Protein AF-A0A925X1U4-F1 (afdb_monomer)

Sequence (453 aa):
MADEPQVLRGIDWRSTFPFTLIFRSFRIAIHPSKLFLALAALFLIYAGGRVLDQVWKLRPQYRAVPGELRIFEETRDTANPIANYNQQRNDLRRMLGQRHDEMLKEAGHYPNGDTDDIEYYIKQNVRRDVAAIHDRFDKAPAEQKPEAKRRRDLDLRLTYDDGSARLRAANDFEGYGLFDTFFGYEVGQINSIVRAVRTGNWFGDAGVGGALVRFFMWGPLWAIGRHPIFFTIFGLYFLTIWSIFGGAISRIAAVHVAREEKISIRQALAFSMNKFLSFVSAPIIPLLIVLIVGLVVALGGLVGNIPGIGPILVGAFFFLALAAGFIMTLVLLGLVGGFNLMYPTIAVEGSDSFDAISRSFSYLYARPWRLAFYTLVAIIYGSLCYLFVRFFIYLLLWLSHEFVGLWFVYPAENAAPLFNVMWPDPYTHGRLIYDVDWLVLTPMQSLGARLIA

Radius of gyration: 29.19 Å; Cα contacts (8 Å, |Δi|>4): 413; chains: 1; bounding box: 90×48×97 Å

Foldseek 3Di:
DDDDPDDPPDDPCCVVPVLVVLLCVLVLCPPVLLVVLVVVLVVQLVVVLVVLLVVCLVPLVQFAFVCLLVLQVVLVPDPDSVVSSVVVRVVSLVVLVVVLQVLCVVLVNPPPDALVSSLVSLLVVLVVQLVVLVVQQVPDDPVCNVVSVVVSLVSLQVSLVVSLVSNVSSVSNSHHRLSVVLVVQLLVLVLLLVVQVVVVFCDDCSHNVVSVCCNPPSSVCCCCVSPVVSVVVSVVSSLQSCQQSVLLSLLQSLCCVPPVDGDDSVVSNVLSVVQVQQSSCLLVVLVVLLVVLVVVLVVLLVLLPPPPCSVVSCVVCVVVVVVSVVVNVLSVCLCVLQVVQLSNCCSNPVDGSVVSSVVSSCVCVVCVPVSVVSVVSSVVSVVVSVVVVVVVVLVVLQVVLVVVLPPQQDAWSSRHRLSCLLPPDCPPVSDNDDDHSPSRHDPVSSVVSVVVD

Nearest PDB structures (foldseek):
  9f63-assembly1_A  TM=2.902E-01  e=9.678E-01  Saccharomyces cerevisiae

Structure (mmCIF, N/CA/C/O backbone):
data_AF-A0A925X1U4-F1
#
_entry.id   AF-A0A925X1U4-F1
#
loop_
_atom_site.group_PDB
_atom_site.id
_atom_site.type_symbol
_atom_site.label_atom_id
_atom_site.label_alt_id
_atom_site.label_comp_id
_atom_site.label_asym_id
_atom_site.label_entity_id
_atom_site.label_seq_id
_atom_site.pdbx_PDB_ins_code
_atom_site.Cartn_x
_atom_site.Cartn_y
_atom_site.Cartn_z
_atom_site.occupancy
_atom_site.B_iso_or_equiv
_atom_site.auth_seq_id
_atom_site.auth_comp_id
_atom_site.auth_asym_id
_atom_site.auth_atom_id
_atom_site.pdbx_PDB_model_num
ATOM 1 N N . MET A 1 1 ? -55.065 -28.487 29.166 1.00 48.34 1 MET A N 1
ATOM 2 C CA . MET A 1 1 ? -55.036 -27.679 27.932 1.00 48.34 1 MET A CA 1
ATOM 3 C C . MET A 1 1 ? -54.044 -28.358 27.016 1.00 48.34 1 MET A C 1
ATOM 5 O O . MET A 1 1 ? -52.882 -28.428 27.380 1.00 48.34 1 MET A O 1
ATOM 9 N N . ALA A 1 2 ? -54.533 -29.008 25.963 1.00 48.38 2 ALA A N 1
ATOM 10 C CA . ALA A 1 2 ? -53.679 -29.660 24.979 1.00 48.38 2 ALA A CA 1
ATOM 11 C C . ALA A 1 2 ? -53.004 -28.573 24.134 1.00 48.38 2 ALA A C 1
ATOM 13 O O . ALA A 1 2 ? -53.688 -27.642 23.711 1.00 48.38 2 ALA A O 1
ATOM 14 N N . ASP A 1 3 ? -51.689 -28.678 23.942 1.00 61.03 3 ASP A N 1
ATOM 15 C CA . ASP A 1 3 ? -50.920 -27.799 23.064 1.00 61.03 3 ASP A CA 1
ATOM 16 C C . ASP A 1 3 ? -51.487 -27.886 21.642 1.00 61.03 3 ASP A C 1
ATOM 18 O O . ASP A 1 3 ? -51.317 -28.889 20.945 1.00 61.03 3 ASP A O 1
ATOM 22 N N . GLU A 1 4 ? -52.199 -26.843 21.216 1.00 54.75 4 GLU A N 1
ATOM 23 C CA . GLU A 1 4 ? -52.578 -26.687 19.817 1.00 54.75 4 GLU A CA 1
ATOM 24 C C . GLU A 1 4 ? -51.294 -26.530 18.987 1.00 54.75 4 GLU A C 1
ATOM 26 O O . GLU A 1 4 ? -50.483 -25.642 19.274 1.00 54.75 4 GLU A O 1
ATOM 31 N N . PRO A 1 5 ? -51.070 -27.364 17.956 1.00 55.91 5 PRO A N 1
ATOM 32 C CA . PRO A 1 5 ? -49.890 -27.248 17.116 1.00 55.91 5 PRO A CA 1
ATOM 33 C C . PRO A 1 5 ? -49.922 -25.903 16.380 1.00 55.91 5 PRO A C 1
ATOM 35 O O . PRO A 1 5 ? -50.682 -25.708 15.430 1.00 55.91 5 PRO A O 1
ATOM 38 N N . GLN A 1 6 ? -49.086 -24.957 16.820 1.00 65.62 6 GLN A N 1
ATOM 39 C CA . GLN A 1 6 ? -48.894 -23.689 16.124 1.00 65.62 6 GLN A CA 1
ATOM 40 C C . GLN A 1 6 ? -48.307 -23.958 14.734 1.00 65.62 6 GLN A C 1
ATOM 42 O O . GLN A 1 6 ? -47.139 -24.318 14.582 1.00 65.62 6 GLN A O 1
ATOM 47 N N . VAL A 1 7 ? -49.125 -23.770 13.698 1.00 63.66 7 VAL A N 1
ATOM 48 C CA . VAL A 1 7 ? -48.692 -23.878 12.303 1.00 63.66 7 VAL A CA 1
ATOM 49 C C . VAL A 1 7 ? -47.796 -22.684 11.971 1.00 63.66 7 VAL A C 1
ATOM 51 O O . VAL A 1 7 ? -48.256 -21.552 11.806 1.00 63.66 7 VAL A O 1
ATOM 54 N N . LEU A 1 8 ? -46.495 -22.948 11.867 1.00 64.69 8 LEU A N 1
ATOM 55 C CA . LEU A 1 8 ? -45.472 -21.979 11.483 1.00 64.69 8 LEU A CA 1
ATOM 56 C C . LEU A 1 8 ? -45.684 -21.567 10.010 1.00 64.69 8 LEU A C 1
ATOM 58 O O . LEU A 1 8 ? -45.292 -22.279 9.092 1.00 64.69 8 LEU A O 1
ATOM 62 N N . ARG A 1 9 ? -46.332 -20.414 9.772 1.00 69.56 9 ARG A N 1
ATOM 63 C CA . ARG A 1 9 ? -46.653 -19.900 8.416 1.00 69.56 9 ARG A CA 1
ATOM 64 C C . ARG A 1 9 ? -45.424 -19.467 7.599 1.00 69.56 9 ARG A C 1
ATOM 66 O O . ARG A 1 9 ? -45.533 -19.269 6.394 1.00 69.56 9 ARG A O 1
ATOM 73 N N . GLY A 1 10 ? -44.267 -19.326 8.242 1.00 71.94 10 GLY A N 1
ATOM 74 C CA . GLY A 1 10 ? -42.989 -18.997 7.616 1.00 71.94 10 GLY A CA 1
ATOM 75 C C . GLY A 1 10 ? -41.971 -18.549 8.661 1.00 71.94 10 GLY A C 1
ATOM 76 O O . GLY A 1 10 ? -42.328 -17.879 9.627 1.00 71.94 10 GLY A O 1
ATOM 77 N N . ILE A 1 11 ? -40.707 -18.934 8.486 1.00 77.69 11 ILE A N 1
ATOM 78 C CA . ILE A 1 11 ? -39.604 -18.484 9.342 1.00 77.69 11 ILE A CA 1
ATOM 79 C C . ILE A 1 11 ? -39.012 -17.233 8.704 1.00 77.69 11 ILE A C 1
ATOM 81 O O . ILE A 1 11 ? -38.478 -17.292 7.594 1.00 77.69 11 ILE A O 1
ATOM 85 N N . ASP A 1 12 ? -39.065 -16.102 9.406 1.00 79.62 12 ASP A N 1
ATOM 86 C CA . ASP A 1 12 ? -38.226 -14.965 9.048 1.00 79.62 12 ASP A CA 1
ATOM 87 C C . ASP A 1 12 ? -36.782 -15.262 9.475 1.00 79.62 12 ASP A C 1
ATOM 89 O O . ASP A 1 12 ? -36.329 -14.988 10.591 1.00 79.62 12 ASP A O 1
ATOM 93 N N . TRP A 1 13 ? -36.041 -15.871 8.552 1.00 79.31 13 TRP A N 1
ATOM 94 C CA . TRP A 1 13 ? -34.640 -16.224 8.744 1.00 79.31 13 TRP A CA 1
ATOM 95 C C . TRP A 1 13 ? -33.762 -15.009 9.069 1.00 79.31 13 TRP A C 1
ATOM 97 O O . TRP A 1 13 ? -32.692 -15.188 9.645 1.00 79.31 13 TRP A O 1
ATOM 107 N N . ARG A 1 14 ? -34.187 -13.774 8.756 1.00 76.94 14 ARG A N 1
ATOM 108 C CA . ARG A 1 14 ? -33.401 -12.563 9.047 1.00 76.94 14 ARG A CA 1
ATOM 109 C C . ARG A 1 14 ? -33.500 -12.148 10.508 1.00 76.94 14 ARG A C 1
ATOM 111 O O . ARG A 1 14 ? -32.485 -11.763 11.084 1.00 76.94 14 ARG A O 1
ATOM 118 N N . SER A 1 15 ? -34.683 -12.239 11.111 1.00 77.88 15 SER A N 1
ATOM 119 C CA . SER A 1 15 ? -34.847 -12.003 12.551 1.00 77.88 15 SER A CA 1
ATOM 120 C C . SER A 1 15 ? -34.271 -13.152 13.378 1.00 77.88 15 SER A C 1
ATOM 122 O O . SER A 1 15 ? -33.657 -12.907 14.416 1.00 77.88 15 SER A O 1
ATOM 124 N N . THR A 1 16 ? -34.376 -14.385 12.874 1.00 82.38 16 THR A N 1
ATOM 125 C CA . THR A 1 16 ? -33.859 -15.584 13.554 1.00 82.38 16 THR A CA 1
ATOM 126 C C . THR A 1 16 ? -32.331 -15.691 13.451 1.00 82.38 16 THR A C 1
ATOM 128 O O . THR A 1 16 ? -31.655 -15.979 14.437 1.00 82.38 16 THR A O 1
ATOM 131 N N . PHE A 1 17 ? -31.757 -15.382 12.282 1.00 86.44 17 PHE A N 1
ATOM 132 C CA . PHE A 1 17 ? -30.313 -15.394 12.028 1.00 86.44 17 PHE A CA 1
ATOM 133 C C . PHE A 1 17 ? -29.828 -14.065 11.423 1.00 86.44 17 PHE A C 1
ATOM 135 O O . PHE A 1 17 ? -29.558 -13.975 10.218 1.00 86.44 17 PHE A O 1
ATOM 142 N N . PRO A 1 18 ? -29.610 -13.028 12.256 1.00 86.19 18 PRO A N 1
ATOM 143 C CA . PRO A 1 18 ? -29.225 -11.697 11.780 1.00 86.19 18 PRO A CA 1
ATOM 144 C C . PRO A 1 18 ? -27.889 -11.644 11.027 1.00 86.19 18 PRO A C 1
ATOM 146 O O . PRO A 1 18 ? -27.653 -10.708 10.268 1.00 86.19 18 PRO A O 1
ATOM 149 N N . PHE A 1 19 ? -27.018 -12.651 11.181 1.00 88.75 19 PHE A N 1
ATOM 150 C CA . PHE A 1 19 ? -25.754 -12.717 10.437 1.00 88.75 19 PHE A CA 1
ATOM 151 C C . PHE A 1 19 ? -25.969 -12.827 8.922 1.00 88.75 19 PHE A C 1
ATOM 153 O O . PHE A 1 19 ? -25.102 -12.426 8.151 1.00 88.75 19 PHE A O 1
ATOM 160 N N . THR A 1 20 ? -27.135 -13.308 8.476 1.00 89.19 20 THR A N 1
ATOM 161 C CA . THR A 1 20 ? -27.471 -13.418 7.049 1.00 89.19 20 THR A CA 1
ATOM 162 C C . THR A 1 20 ? -27.550 -12.051 6.356 1.00 89.19 20 THR A C 1
ATOM 164 O O . THR A 1 20 ? -27.376 -11.960 5.140 1.00 89.19 20 THR A O 1
ATOM 167 N N . LEU A 1 21 ? -27.718 -10.961 7.118 1.00 88.19 21 LEU A N 1
ATOM 168 C CA . LEU A 1 21 ? -27.645 -9.588 6.608 1.00 88.19 21 LEU A CA 1
ATOM 169 C C . LEU A 1 21 ? -26.253 -9.235 6.065 1.00 88.19 21 LEU A C 1
ATOM 171 O O . LEU A 1 21 ? -26.157 -8.415 5.150 1.00 88.19 21 LEU A O 1
ATOM 175 N N . ILE A 1 22 ? -25.192 -9.888 6.554 1.00 90.69 22 ILE A N 1
ATOM 176 C CA . ILE A 1 22 ? -23.820 -9.691 6.066 1.00 90.69 22 ILE A CA 1
ATOM 177 C C . ILE A 1 22 ? -23.728 -10.055 4.581 1.00 90.69 22 ILE A C 1
ATOM 179 O O . ILE A 1 22 ? -23.047 -9.361 3.830 1.00 90.69 22 ILE A O 1
ATOM 183 N N . PHE A 1 23 ? -24.476 -11.053 4.103 1.00 91.00 23 PHE A N 1
ATOM 184 C CA . PHE A 1 23 ? -24.434 -11.452 2.693 1.00 91.00 23 PHE A CA 1
ATOM 185 C C . PHE A 1 23 ? -24.981 -10.375 1.741 1.00 91.00 23 PHE A C 1
ATOM 187 O O . PHE A 1 23 ? -24.540 -10.283 0.593 1.00 91.00 23 PHE A O 1
ATOM 194 N N . ARG A 1 24 ? -25.862 -9.477 2.220 1.00 90.00 24 ARG A N 1
ATOM 195 C CA . ARG A 1 24 ? -26.333 -8.320 1.430 1.00 90.00 24 ARG A CA 1
ATOM 196 C C . ARG A 1 24 ? -25.222 -7.290 1.187 1.00 90.00 24 ARG A C 1
ATOM 198 O O . ARG A 1 24 ? -25.333 -6.528 0.229 1.00 90.00 24 ARG A O 1
ATOM 205 N N . SER A 1 25 ? -24.158 -7.272 1.997 1.00 90.00 25 SER A N 1
ATOM 206 C CA . SER A 1 25 ? -23.086 -6.264 1.919 1.00 90.00 25 SER A CA 1
ATOM 207 C C . SER A 1 25 ? -22.446 -6.166 0.532 1.00 90.00 25 SER A C 1
ATOM 209 O O . SER A 1 25 ? -22.239 -5.056 0.052 1.00 90.00 25 SER A O 1
ATOM 211 N N . PHE A 1 26 ? -22.231 -7.291 -0.157 1.00 90.56 26 PHE A N 1
ATOM 212 C CA . PHE A 1 26 ? -21.648 -7.321 -1.503 1.00 90.56 26 PHE A CA 1
ATOM 213 C C . PHE A 1 26 ? -22.509 -6.571 -2.527 1.00 90.56 26 PHE A C 1
ATOM 215 O O . PHE A 1 26 ? -22.038 -5.660 -3.208 1.00 90.56 26 PHE A O 1
ATOM 222 N N . ARG A 1 27 ? -23.811 -6.881 -2.575 1.00 89.62 27 ARG A N 1
ATOM 223 C CA . ARG A 1 27 ? -24.766 -6.202 -3.465 1.00 89.62 27 ARG A CA 1
ATOM 224 C C . ARG A 1 27 ? -24.850 -4.710 -3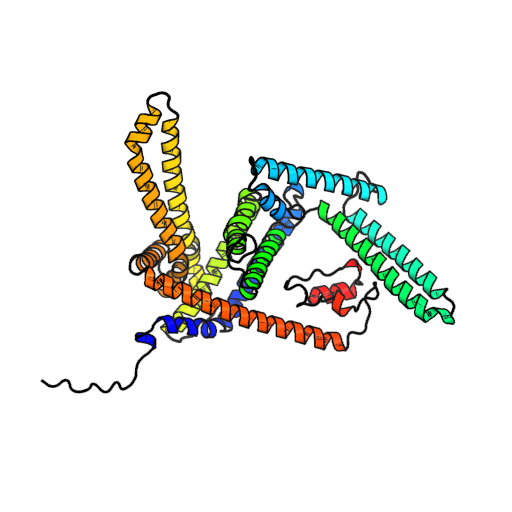.159 1.00 89.62 27 ARG A C 1
ATOM 226 O O . ARG A 1 27 ? -24.966 -3.892 -4.067 1.00 89.62 27 ARG A O 1
ATOM 233 N N . ILE A 1 28 ? -24.785 -4.361 -1.878 1.00 89.38 28 ILE A N 1
ATOM 234 C CA . ILE A 1 28 ? -24.767 -2.971 -1.434 1.00 89.38 28 ILE A CA 1
ATOM 235 C C . ILE A 1 28 ? -23.479 -2.298 -1.920 1.00 89.38 28 ILE A C 1
ATOM 237 O O . ILE A 1 28 ? -23.558 -1.196 -2.457 1.00 89.38 28 ILE A O 1
ATOM 241 N N . ALA A 1 29 ? -22.318 -2.935 -1.778 1.00 89.56 29 ALA A N 1
ATOM 242 C CA . ALA A 1 29 ? -21.011 -2.379 -2.126 1.00 89.56 29 ALA A CA 1
ATOM 243 C C . ALA A 1 29 ? -20.844 -2.082 -3.628 1.00 89.56 29 ALA A C 1
ATOM 245 O O . ALA A 1 29 ? -20.269 -1.051 -3.964 1.00 89.56 29 ALA A O 1
ATOM 246 N N . ILE A 1 30 ? -21.416 -2.904 -4.517 1.00 90.06 30 ILE A N 1
ATOM 247 C CA . ILE A 1 30 ? -21.303 -2.755 -5.987 1.00 90.06 30 ILE A CA 1
ATOM 248 C C . ILE A 1 30 ? -22.028 -1.511 -6.537 1.00 90.06 30 ILE A C 1
ATOM 250 O O . ILE A 1 30 ? -21.882 -1.157 -7.705 1.00 90.06 30 ILE A O 1
ATOM 254 N N . HIS A 1 31 ? -22.803 -0.793 -5.722 1.00 90.38 31 HIS A N 1
ATOM 255 C CA . HIS A 1 31 ? -23.504 0.394 -6.205 1.00 90.38 31 HIS A CA 1
ATOM 256 C C . HIS A 1 31 ? -22.520 1.451 -6.771 1.00 90.38 31 HIS A C 1
ATOM 258 O O . HIS A 1 31 ? -21.608 1.864 -6.043 1.00 90.38 31 HIS A O 1
ATOM 264 N N . PRO A 1 32 ? -22.737 1.977 -7.999 1.00 90.88 32 PRO A N 1
ATOM 265 C CA . PRO A 1 32 ? -21.766 2.823 -8.705 1.00 90.88 32 PRO A CA 1
ATOM 266 C C . PRO A 1 32 ? -21.262 4.025 -7.904 1.00 90.88 32 PRO A C 1
ATOM 268 O O . PRO A 1 32 ? -20.077 4.327 -7.916 1.00 90.88 32 PRO A O 1
ATOM 271 N N . SER A 1 33 ? -22.139 4.680 -7.138 1.00 91.50 33 SER A N 1
ATOM 272 C CA . SER A 1 33 ? -21.771 5.835 -6.306 1.00 91.50 33 SER A CA 1
ATOM 273 C C . SER A 1 33 ? -20.701 5.520 -5.255 1.00 91.50 33 SER A C 1
ATOM 275 O O . SER A 1 33 ? -19.852 6.362 -4.981 1.00 91.50 33 SER A O 1
ATOM 277 N N . LYS A 1 34 ? -20.731 4.317 -4.664 1.00 93.31 34 LYS A N 1
ATOM 278 C CA . LYS A 1 34 ? -19.735 3.892 -3.668 1.00 93.31 34 LYS A CA 1
ATOM 279 C C . LYS A 1 34 ? -18.447 3.444 -4.338 1.00 93.31 34 LYS A C 1
ATOM 281 O O . LYS A 1 34 ? -17.385 3.804 -3.851 1.00 93.31 34 LYS A O 1
ATOM 286 N N . LEU A 1 35 ? -18.547 2.737 -5.466 1.00 93.19 35 LEU A N 1
ATOM 287 C CA . LEU A 1 35 ? -17.381 2.366 -6.268 1.00 93.19 35 LEU A CA 1
ATOM 288 C C . LEU A 1 35 ? -16.624 3.602 -6.761 1.00 93.19 35 LEU A C 1
ATOM 290 O O . LEU A 1 35 ? -15.411 3.661 -6.615 1.00 93.19 35 LEU A O 1
ATOM 294 N N . PHE A 1 36 ? -17.335 4.615 -7.261 1.00 94.69 36 PHE A N 1
ATOM 295 C CA . PHE A 1 36 ? -16.731 5.870 -7.699 1.00 94.69 36 PHE A CA 1
ATOM 296 C C . PHE A 1 36 ? -16.028 6.603 -6.551 1.00 94.69 36 PHE A C 1
ATOM 298 O O . PHE A 1 36 ? -14.883 7.014 -6.700 1.00 94.69 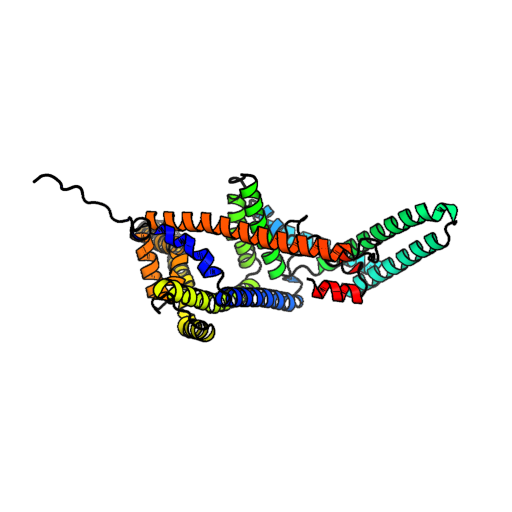36 PHE A O 1
ATOM 305 N N . LEU A 1 37 ? -16.676 6.730 -5.386 1.00 95.62 37 LEU A N 1
ATOM 306 C CA . LEU A 1 37 ? -16.059 7.352 -4.209 1.00 95.62 37 LEU A CA 1
ATOM 307 C C . LEU A 1 37 ? -14.846 6.566 -3.700 1.00 95.62 37 LEU A C 1
ATOM 309 O O . LEU A 1 37 ? -13.843 7.175 -3.344 1.00 95.62 37 LEU A O 1
ATOM 313 N N . ALA A 1 38 ? -14.922 5.235 -3.679 1.00 95.31 38 ALA A N 1
ATOM 314 C CA . ALA A 1 38 ? -13.808 4.384 -3.281 1.00 95.31 38 ALA A CA 1
ATOM 315 C C . ALA A 1 38 ? -12.634 4.511 -4.262 1.00 95.31 38 ALA A C 1
ATOM 317 O O . ALA A 1 38 ? -11.497 4.668 -3.831 1.00 95.31 38 ALA A O 1
ATOM 318 N N . LEU A 1 39 ? -12.907 4.515 -5.570 1.00 95.19 39 LEU A N 1
ATOM 319 C CA . LEU A 1 39 ? -11.893 4.705 -6.604 1.00 95.19 39 LEU A CA 1
ATOM 320 C C . LEU A 1 39 ? -11.249 6.092 -6.510 1.00 95.19 39 LEU A C 1
ATOM 322 O O . LEU A 1 39 ? -10.029 6.195 -6.552 1.00 95.19 39 LEU A O 1
ATOM 326 N N . ALA A 1 40 ? -12.049 7.144 -6.323 1.00 96.69 40 ALA A N 1
ATOM 327 C CA . ALA A 1 40 ? -11.545 8.498 -6.124 1.00 96.69 40 ALA A CA 1
ATOM 328 C C . ALA A 1 40 ? -10.665 8.595 -4.867 1.00 96.69 40 ALA A C 1
ATOM 330 O O . ALA A 1 40 ? -9.591 9.188 -4.919 1.00 96.69 40 ALA A O 1
ATOM 331 N N . ALA A 1 41 ? -11.073 7.969 -3.758 1.00 96.81 41 ALA A N 1
ATOM 332 C CA . ALA A 1 41 ? -10.276 7.920 -2.535 1.00 96.81 41 ALA A CA 1
ATOM 333 C C . ALA A 1 41 ? -8.937 7.200 -2.750 1.00 96.81 41 ALA A C 1
ATOM 335 O O . ALA A 1 41 ? -7.895 7.731 -2.375 1.00 96.81 41 ALA A O 1
ATOM 336 N N . LEU A 1 42 ? -8.955 6.022 -3.384 1.00 95.12 42 LEU A N 1
ATOM 337 C CA . LEU A 1 42 ? -7.746 5.254 -3.695 1.00 95.12 42 LEU A CA 1
ATOM 338 C C . LEU A 1 42 ? -6.809 6.026 -4.628 1.00 95.12 42 LEU A C 1
ATOM 340 O O . LEU A 1 42 ? -5.610 6.084 -4.366 1.00 95.12 42 LEU A O 1
ATOM 344 N N . PHE A 1 43 ? -7.355 6.660 -5.669 1.00 95.31 43 PHE A N 1
ATOM 345 C CA . PHE A 1 43 ? -6.588 7.496 -6.588 1.00 95.31 43 PHE A CA 1
ATOM 346 C C . PHE A 1 43 ? -5.922 8.663 -5.859 1.00 95.31 43 PHE A C 1
ATOM 348 O O . PHE A 1 43 ? -4.728 8.876 -6.032 1.00 95.31 43 PHE A O 1
ATOM 355 N N . LEU A 1 44 ? -6.658 9.386 -5.008 1.00 97.25 44 LEU A N 1
ATOM 356 C CA . LEU A 1 44 ? -6.105 10.497 -4.233 1.00 97.25 44 LEU A CA 1
ATOM 357 C C . LEU A 1 44 ? -5.015 10.021 -3.267 1.00 97.25 44 LEU A C 1
ATOM 359 O O . LEU A 1 44 ? -3.934 10.601 -3.249 1.00 97.25 44 LEU A O 1
ATOM 363 N N . ILE A 1 45 ? -5.249 8.935 -2.522 1.00 96.69 45 ILE A N 1
ATOM 364 C CA . ILE A 1 45 ? -4.251 8.356 -1.607 1.00 96.69 45 ILE A CA 1
ATOM 365 C C . ILE A 1 45 ? -2.969 7.990 -2.362 1.00 96.69 45 ILE A C 1
ATOM 367 O O . ILE A 1 45 ? -1.878 8.375 -1.938 1.00 96.69 45 ILE A O 1
ATOM 371 N N . TYR A 1 46 ? -3.100 7.291 -3.492 1.00 94.44 46 TYR A N 1
ATOM 372 C CA . TYR A 1 46 ? -1.962 6.899 -4.317 1.00 94.44 46 TYR A CA 1
ATOM 373 C C . TYR A 1 46 ? -1.243 8.117 -4.906 1.00 94.44 46 TYR A C 1
ATOM 375 O O . TYR A 1 46 ? -0.031 8.250 -4.752 1.00 94.44 46 TYR A O 1
ATOM 383 N N . ALA A 1 47 ? -1.980 9.050 -5.514 1.00 94.69 47 ALA A N 1
ATOM 384 C CA . ALA A 1 47 ? -1.423 10.267 -6.094 1.00 94.69 47 ALA A CA 1
ATOM 385 C C . ALA A 1 47 ? -0.687 11.114 -5.046 1.00 94.69 47 ALA A C 1
ATOM 387 O O . ALA A 1 47 ? 0.430 11.557 -5.300 1.00 94.69 47 ALA A O 1
ATOM 388 N N . GLY A 1 48 ? -1.258 11.288 -3.851 1.00 95.62 48 GLY A N 1
ATOM 389 C CA . GLY A 1 48 ? -0.611 12.003 -2.752 1.00 95.62 48 GLY A CA 1
ATOM 390 C C . GLY A 1 48 ? 0.688 11.337 -2.298 1.00 95.62 48 GLY A C 1
ATOM 391 O O . GLY A 1 48 ? 1.696 12.021 -2.130 1.00 95.62 48 GLY A O 1
ATOM 392 N N . GLY A 1 49 ? 0.705 10.005 -2.183 1.00 95.12 49 GLY A N 1
ATOM 393 C CA . GLY A 1 49 ? 1.924 9.243 -1.898 1.00 95.12 49 GLY A CA 1
ATOM 394 C C . GLY A 1 49 ? 3.004 9.425 -2.970 1.00 95.12 49 GLY A C 1
ATOM 395 O O . GLY A 1 49 ? 4.157 9.718 -2.653 1.00 95.12 49 GLY A O 1
ATOM 396 N N . ARG A 1 50 ? 2.627 9.350 -4.253 1.00 93.81 50 ARG A N 1
ATOM 397 C CA . ARG A 1 50 ? 3.549 9.563 -5.383 1.00 93.81 50 ARG A CA 1
ATOM 398 C C . ARG A 1 50 ? 4.073 10.995 -5.459 1.00 93.81 50 ARG A C 1
ATOM 400 O O . ARG A 1 50 ? 5.248 11.183 -5.759 1.00 93.81 50 ARG A O 1
ATOM 407 N N . VAL A 1 51 ? 3.246 11.999 -5.166 1.00 95.06 51 VAL A N 1
ATOM 408 C CA . VAL A 1 51 ? 3.682 13.404 -5.082 1.00 95.06 51 VAL A CA 1
ATOM 409 C C . VAL A 1 51 ? 4.698 13.581 -3.954 1.00 95.06 51 VAL A C 1
ATOM 411 O O . VAL A 1 51 ? 5.737 14.201 -4.173 1.00 95.06 51 VAL A O 1
ATOM 414 N N . LEU A 1 52 ? 4.453 12.993 -2.779 1.00 94.44 52 LEU A N 1
ATOM 415 C CA . LEU A 1 52 ? 5.412 13.030 -1.672 1.00 94.44 52 LEU A CA 1
ATOM 416 C C . LEU A 1 52 ? 6.742 12.356 -2.039 1.00 94.44 52 LEU A C 1
ATOM 418 O O . LEU A 1 52 ? 7.796 12.910 -1.733 1.00 94.44 52 LEU A O 1
ATOM 422 N N . ASP A 1 53 ? 6.720 11.229 -2.755 1.00 93.75 53 ASP A N 1
ATOM 423 C CA . ASP A 1 53 ? 7.946 10.602 -3.267 1.00 93.75 53 ASP A CA 1
ATOM 424 C C . ASP A 1 53 ? 8.741 11.539 -4.188 1.00 93.75 53 ASP A C 1
ATOM 426 O O . ASP A 1 53 ? 9.967 11.597 -4.084 1.00 93.75 53 ASP A O 1
ATOM 430 N N . GLN A 1 54 ? 8.071 12.299 -5.066 1.00 91.75 54 GLN A N 1
ATOM 431 C CA . GLN A 1 54 ? 8.753 13.277 -5.925 1.00 91.75 54 GLN A CA 1
ATOM 432 C C . GLN A 1 54 ? 9.377 14.411 -5.109 1.00 91.75 54 GLN A C 1
ATOM 434 O O . GLN A 1 54 ? 10.514 14.794 -5.369 1.00 91.75 54 GLN A O 1
ATOM 439 N N . VAL A 1 55 ? 8.681 14.917 -4.086 1.00 92.56 55 VAL A N 1
ATOM 440 C CA . VAL A 1 55 ? 9.233 15.939 -3.179 1.00 92.56 55 VAL A CA 1
ATOM 441 C C . VAL A 1 55 ? 10.479 15.413 -2.455 1.00 92.56 55 VAL A C 1
ATOM 443 O O . VAL A 1 55 ? 11.451 16.147 -2.277 1.00 92.56 55 VAL A O 1
ATOM 446 N N . TRP A 1 56 ? 10.496 14.127 -2.090 1.00 91.88 56 TRP A N 1
ATOM 447 C CA . TRP A 1 56 ? 11.639 13.494 -1.425 1.00 91.88 56 TRP A CA 1
ATOM 448 C C . TRP A 1 56 ? 12.833 13.211 -2.342 1.00 91.88 56 TRP A C 1
ATOM 450 O O . TRP A 1 56 ? 13.932 12.986 -1.831 1.00 91.88 56 TRP A O 1
ATOM 460 N N . LYS A 1 57 ? 12.687 13.313 -3.672 1.00 87.12 57 LYS A N 1
ATOM 461 C CA . LYS A 1 57 ? 13.839 13.281 -4.592 1.00 87.12 57 LYS A CA 1
ATOM 462 C C . LYS A 1 57 ? 14.847 14.390 -4.307 1.00 87.12 57 LYS A C 1
ATOM 464 O O . LYS A 1 57 ? 16.042 14.160 -4.428 1.00 87.12 57 LYS A O 1
ATOM 469 N N . LEU A 1 58 ? 14.377 15.542 -3.821 1.00 84.38 58 LEU A N 1
ATOM 470 C CA . LEU A 1 58 ? 15.224 16.668 -3.411 1.00 84.38 58 LEU A CA 1
ATOM 471 C C . LEU A 1 58 ? 16.102 16.353 -2.188 1.00 84.38 58 LEU A C 1
ATOM 473 O O . LEU A 1 58 ? 16.947 17.161 -1.811 1.00 84.38 58 LEU A O 1
ATOM 477 N N . ARG A 1 59 ? 15.894 15.206 -1.524 1.00 85.38 59 ARG A N 1
ATOM 478 C CA . ARG A 1 59 ? 16.683 14.774 -0.365 1.00 85.38 59 ARG A CA 1
ATOM 479 C C . ARG A 1 59 ? 17.124 13.304 -0.487 1.00 85.38 59 ARG A C 1
ATOM 481 O O . ARG A 1 59 ? 16.628 12.459 0.267 1.00 85.38 59 ARG A O 1
ATOM 488 N N . PRO A 1 60 ? 18.101 12.986 -1.360 1.00 78.81 60 PRO A N 1
ATOM 489 C CA . PRO A 1 60 ? 18.514 11.607 -1.660 1.00 78.81 60 PRO A CA 1
ATOM 490 C C . PRO A 1 60 ? 18.909 10.772 -0.432 1.00 78.81 60 PRO A C 1
ATOM 492 O O . PRO A 1 60 ? 18.602 9.585 -0.352 1.00 78.81 60 PRO A O 1
ATOM 495 N N . GLN A 1 61 ? 19.508 11.403 0.581 1.00 80.31 61 GLN A N 1
ATOM 496 C CA . GLN A 1 61 ? 19.935 10.761 1.835 1.00 80.31 61 GLN A CA 1
ATOM 497 C C . GLN A 1 61 ? 18.799 10.100 2.645 1.00 80.31 61 GLN A C 1
ATOM 499 O O . GLN A 1 61 ? 19.043 9.163 3.414 1.00 80.31 61 GLN A O 1
ATOM 504 N N . TYR A 1 62 ? 17.559 10.568 2.462 1.00 84.56 62 TYR A N 1
ATOM 505 C CA . TYR A 1 62 ? 16.368 10.045 3.138 1.00 84.56 62 TYR A CA 1
ATOM 506 C C . TYR A 1 62 ? 15.534 9.109 2.252 1.00 84.56 62 TYR A C 1
ATOM 508 O O . TYR A 1 62 ? 14.493 8.638 2.696 1.00 84.56 62 TYR A O 1
ATOM 516 N N . ARG A 1 63 ? 15.963 8.830 1.013 1.00 90.31 63 ARG A N 1
ATOM 517 C CA . ARG A 1 63 ? 15.298 7.852 0.138 1.00 90.31 63 ARG A CA 1
ATOM 518 C C . ARG A 1 63 ? 15.618 6.427 0.570 1.00 90.31 63 ARG A C 1
ATOM 520 O O . ARG A 1 63 ? 16.655 6.177 1.206 1.00 90.31 63 ARG A O 1
ATOM 527 N N . ALA A 1 64 ? 14.739 5.502 0.192 1.00 90.69 64 ALA A N 1
ATOM 528 C CA . ALA A 1 64 ? 14.923 4.107 0.537 1.00 90.69 64 ALA A CA 1
ATOM 529 C C . ALA A 1 64 ? 16.099 3.485 -0.225 1.00 90.69 64 ALA A C 1
ATOM 531 O O . ALA A 1 64 ? 16.327 3.817 -1.388 1.00 90.69 64 ALA A O 1
ATOM 532 N N . VAL A 1 65 ? 16.849 2.587 0.414 1.00 92.06 65 VAL A N 1
ATOM 533 C CA . VAL A 1 65 ? 17.845 1.757 -0.295 1.00 92.06 65 VAL A CA 1
ATOM 534 C C . VAL A 1 65 ? 17.170 0.551 -0.960 1.00 92.06 65 VAL A C 1
ATOM 536 O O . VAL A 1 65 ? 16.118 0.114 -0.481 1.00 92.06 65 VAL A O 1
ATOM 539 N N . PRO A 1 66 ? 17.749 -0.019 -2.036 1.00 90.56 66 PRO A N 1
ATOM 540 C CA . PRO A 1 66 ? 17.220 -1.238 -2.637 1.00 90.56 66 PRO A CA 1
ATOM 541 C C . PRO A 1 66 ? 17.019 -2.331 -1.574 1.00 90.56 66 PRO A C 1
ATOM 543 O O . PRO A 1 66 ? 17.951 -2.708 -0.865 1.00 90.56 66 PRO A O 1
ATOM 546 N N . GLY A 1 67 ? 15.786 -2.825 -1.434 1.00 88.81 67 GLY A N 1
ATOM 547 C CA . GLY A 1 67 ? 15.454 -3.878 -0.470 1.00 88.81 67 GLY A CA 1
ATOM 548 C C . GLY A 1 67 ? 15.489 -3.466 1.011 1.00 88.81 67 GLY A C 1
ATOM 549 O O . GLY A 1 67 ? 15.622 -4.340 1.865 1.00 88.81 67 GLY A O 1
ATOM 550 N N . GLU A 1 68 ? 15.346 -2.179 1.350 1.00 91.75 68 GLU A N 1
ATOM 551 C CA . GLU A 1 68 ? 15.470 -1.695 2.739 1.00 91.75 68 GLU A CA 1
ATOM 552 C C . GLU A 1 68 ? 14.521 -2.371 3.743 1.00 91.75 68 GLU A C 1
ATOM 554 O O . GLU A 1 68 ? 14.930 -2.647 4.870 1.00 91.75 68 GLU A O 1
ATOM 559 N N . LEU A 1 69 ? 13.277 -2.689 3.362 1.00 90.31 69 LEU A N 1
ATOM 560 C CA . LEU A 1 69 ? 12.370 -3.411 4.269 1.00 90.31 69 LEU A CA 1
ATOM 561 C C . LEU A 1 69 ? 12.849 -4.834 4.549 1.00 90.31 69 LEU A C 1
ATOM 563 O O . LEU A 1 69 ? 12.637 -5.334 5.647 1.00 90.31 69 LEU A O 1
ATOM 567 N N . ARG A 1 70 ? 13.531 -5.479 3.596 1.00 88.88 70 ARG A N 1
ATOM 568 C CA . ARG A 1 70 ? 14.120 -6.801 3.826 1.00 88.88 70 ARG A CA 1
ATOM 569 C C . ARG A 1 70 ? 15.274 -6.709 4.826 1.00 88.88 70 ARG A C 1
ATOM 571 O O . ARG A 1 70 ? 15.325 -7.507 5.750 1.00 88.88 70 ARG A O 1
ATOM 578 N N . ILE A 1 71 ? 16.121 -5.683 4.707 1.00 90.94 71 ILE A N 1
ATOM 579 C CA . ILE A 1 71 ? 17.169 -5.377 5.701 1.00 90.94 71 ILE A CA 1
ATOM 580 C C . ILE A 1 71 ? 16.540 -5.161 7.084 1.00 90.94 71 ILE A C 1
ATOM 582 O O . ILE A 1 71 ? 17.034 -5.670 8.090 1.00 90.94 71 ILE A O 1
ATOM 586 N N . PHE A 1 72 ? 15.428 -4.426 7.152 1.00 90.94 72 PHE A N 1
ATOM 587 C CA . PHE A 1 72 ? 14.696 -4.211 8.399 1.00 90.94 72 PHE A CA 1
ATOM 588 C C . PHE A 1 72 ? 14.160 -5.517 8.999 1.00 90.94 72 PHE A C 1
ATOM 590 O O . PHE A 1 72 ? 14.300 -5.728 10.201 1.00 90.94 72 PHE A O 1
ATOM 597 N N . GLU A 1 73 ? 13.594 -6.407 8.181 1.00 88.44 73 GLU A N 1
ATOM 598 C CA . GLU A 1 73 ? 13.133 -7.724 8.630 1.00 88.44 73 GLU A CA 1
ATOM 599 C C . GLU A 1 73 ? 14.283 -8.607 9.126 1.00 88.44 73 GLU A C 1
ATOM 601 O O . GLU A 1 73 ? 14.182 -9.179 10.205 1.00 88.44 73 GLU A O 1
ATOM 606 N N . GLU A 1 74 ? 15.380 -8.702 8.374 1.00 88.44 74 GLU A N 1
ATOM 607 C CA . GLU A 1 74 ? 16.523 -9.565 8.701 1.00 88.44 74 GLU A CA 1
ATOM 608 C C . GLU A 1 74 ? 17.248 -9.110 9.975 1.00 88.44 74 GLU A C 1
ATOM 610 O O . GLU A 1 74 ? 17.727 -9.926 10.762 1.00 88.44 74 GLU A O 1
ATOM 615 N N . THR A 1 75 ? 17.315 -7.798 10.213 1.00 89.00 75 THR A N 1
ATOM 616 C CA . THR A 1 75 ? 18.018 -7.235 11.375 1.00 89.00 75 THR A CA 1
ATOM 617 C C . THR A 1 75 ? 17.173 -7.202 12.648 1.00 89.00 75 THR 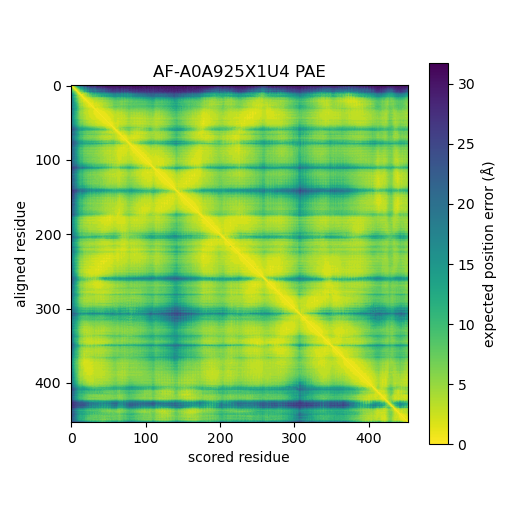A C 1
ATOM 619 O O . THR A 1 75 ? 17.728 -7.000 13.731 1.00 89.00 75 THR A O 1
ATOM 622 N N . ARG A 1 76 ? 15.856 -7.440 12.566 1.00 82.81 76 ARG A N 1
ATOM 623 C CA . ARG A 1 76 ? 14.932 -7.300 13.707 1.00 82.81 76 ARG A CA 1
ATOM 624 C C . ARG A 1 76 ? 15.225 -8.264 14.862 1.00 82.81 76 ARG A C 1
ATOM 626 O O . ARG A 1 76 ? 15.079 -7.877 16.015 1.00 82.81 76 ARG A O 1
ATOM 633 N N . ASP A 1 77 ? 15.652 -9.486 14.543 1.00 85.12 77 ASP A N 1
ATOM 634 C CA . ASP A 1 77 ? 15.835 -10.582 15.505 1.00 85.12 77 ASP A CA 1
ATOM 635 C C . ASP A 1 77 ? 17.282 -10.642 16.039 1.00 85.12 77 ASP A C 1
ATOM 637 O O . ASP A 1 77 ? 17.680 -11.577 16.733 1.00 85.12 77 ASP A O 1
ATOM 641 N N . THR A 1 78 ? 18.100 -9.638 15.709 1.00 88.88 78 THR A N 1
ATOM 642 C CA . THR A 1 78 ? 19.504 -9.560 16.128 1.00 88.88 78 THR A CA 1
ATOM 643 C C . THR A 1 78 ? 19.665 -8.919 17.511 1.00 88.88 78 THR A C 1
ATOM 645 O O . THR A 1 78 ? 18.792 -8.200 17.985 1.00 88.88 78 THR A O 1
ATOM 648 N N . ALA A 1 79 ? 20.823 -9.120 18.155 1.00 87.25 79 ALA A N 1
ATOM 649 C CA . ALA A 1 79 ? 21.099 -8.587 19.497 1.00 87.25 79 ALA A CA 1
ATOM 650 C C . ALA A 1 79 ? 21.010 -7.048 19.598 1.00 87.25 79 ALA A C 1
ATOM 652 O O . ALA A 1 79 ? 20.701 -6.518 20.662 1.00 87.25 79 ALA A O 1
ATOM 653 N N . ASN A 1 80 ? 21.274 -6.323 18.503 1.00 90.19 80 ASN A N 1
ATOM 654 C CA . ASN A 1 80 ? 21.101 -4.872 18.428 1.00 90.19 80 ASN A CA 1
ATOM 655 C C . ASN A 1 80 ? 20.457 -4.469 17.086 1.00 90.19 80 ASN A C 1
ATOM 657 O O . ASN A 1 80 ? 21.167 -4.092 16.146 1.00 90.19 80 ASN A O 1
ATOM 661 N N . PRO A 1 81 ? 19.114 -4.522 16.983 1.00 88.44 81 PRO A N 1
ATOM 662 C CA . PRO A 1 81 ? 18.405 -4.321 15.718 1.00 88.44 81 PRO A CA 1
ATOM 663 C C . PRO A 1 81 ? 18.643 -2.949 15.086 1.00 88.44 81 PRO A C 1
ATOM 665 O O . PRO A 1 81 ? 18.715 -2.811 13.868 1.00 88.44 81 PRO A O 1
ATOM 668 N N . ILE A 1 82 ? 18.781 -1.902 15.907 1.00 89.12 82 ILE A N 1
ATOM 669 C CA . ILE A 1 82 ? 18.983 -0.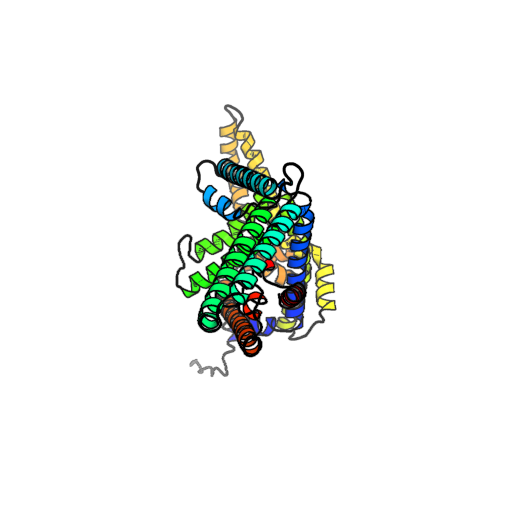535 15.416 1.00 89.12 82 ILE A CA 1
ATOM 670 C C . ILE A 1 82 ? 20.382 -0.376 14.829 1.00 89.12 82 ILE A C 1
ATOM 672 O O . ILE A 1 82 ? 20.508 0.146 13.719 1.00 89.12 82 ILE A O 1
ATOM 676 N N . ALA A 1 83 ? 21.411 -0.829 15.550 1.00 91.44 83 ALA A N 1
ATOM 677 C CA . ALA A 1 83 ? 22.788 -0.729 15.084 1.00 91.44 83 ALA A CA 1
ATOM 678 C C . ALA A 1 83 ? 23.011 -1.572 13.823 1.00 91.44 83 ALA A C 1
ATOM 680 O O . ALA A 1 83 ? 23.551 -1.057 12.848 1.00 91.44 83 ALA A O 1
ATOM 681 N N . ASN A 1 84 ? 22.515 -2.813 13.807 1.00 92.06 84 ASN A N 1
ATOM 682 C CA . ASN A 1 84 ? 22.684 -3.723 12.674 1.00 92.06 84 ASN A CA 1
ATOM 683 C C . ASN A 1 84 ? 21.954 -3.227 11.419 1.00 92.06 84 ASN A C 1
ATOM 685 O O . ASN A 1 84 ? 22.534 -3.245 10.335 1.00 92.06 84 ASN A O 1
ATOM 689 N N . TYR A 1 85 ? 20.731 -2.702 11.562 1.00 92.94 85 TYR A N 1
ATOM 690 C CA . TYR A 1 85 ? 20.020 -2.048 10.459 1.00 92.94 85 TYR A CA 1
ATOM 691 C C . TYR A 1 85 ? 20.816 -0.870 9.890 1.00 92.94 85 TYR A C 1
ATOM 693 O O . TYR A 1 85 ? 21.027 -0.780 8.682 1.00 92.94 85 TYR A O 1
ATOM 701 N N . ASN A 1 86 ? 21.270 0.036 10.764 1.00 92.25 86 ASN A N 1
ATOM 702 C CA . ASN A 1 86 ? 22.010 1.221 10.342 1.00 92.25 86 ASN A CA 1
ATOM 703 C C . ASN A 1 86 ? 23.326 0.832 9.662 1.00 92.25 86 ASN A C 1
ATOM 705 O O . ASN A 1 86 ? 23.687 1.438 8.658 1.00 92.25 86 ASN A O 1
ATOM 709 N N . GLN A 1 87 ? 24.016 -0.186 10.177 1.00 93.31 87 GLN A N 1
ATOM 710 C CA . GLN A 1 87 ? 25.242 -0.707 9.589 1.00 93.31 87 GLN A CA 1
ATOM 711 C C . GLN A 1 87 ? 24.985 -1.271 8.188 1.00 93.31 87 GLN A C 1
ATOM 713 O O . GLN A 1 87 ? 25.559 -0.758 7.233 1.00 93.31 87 GLN A O 1
ATOM 718 N N . GLN A 1 88 ? 24.065 -2.231 8.036 1.00 93.25 88 GLN A N 1
ATOM 719 C CA . GLN A 1 88 ? 23.762 -2.835 6.732 1.00 93.25 88 GLN A CA 1
ATOM 720 C C . GLN A 1 88 ? 23.282 -1.798 5.706 1.00 93.25 88 GLN A C 1
ATOM 722 O O . GLN A 1 88 ? 23.716 -1.810 4.555 1.00 93.25 88 GLN A O 1
ATOM 727 N N . ARG A 1 89 ? 22.432 -0.853 6.125 1.00 93.06 89 ARG A N 1
ATOM 728 C CA . ARG A 1 89 ? 21.971 0.252 5.273 1.00 93.06 89 ARG A CA 1
ATOM 729 C C . ARG A 1 89 ? 23.124 1.156 4.833 1.00 93.06 89 ARG A C 1
ATOM 731 O O . ARG A 1 89 ? 23.178 1.548 3.668 1.00 93.06 89 ARG A O 1
ATOM 738 N N . ASN A 1 90 ? 24.023 1.514 5.748 1.00 92.56 90 ASN A N 1
ATOM 739 C CA . ASN A 1 90 ? 25.156 2.392 5.453 1.00 92.56 90 ASN A CA 1
ATOM 740 C C . ASN A 1 90 ? 26.204 1.694 4.582 1.00 92.56 90 ASN A C 1
ATOM 742 O O . ASN A 1 90 ? 26.741 2.320 3.672 1.00 92.56 90 ASN A O 1
ATOM 746 N N . ASP A 1 91 ? 26.461 0.410 4.818 1.00 93.75 91 ASP A N 1
ATOM 747 C CA . ASP A 1 91 ? 27.361 -0.395 3.996 1.00 93.75 91 ASP A CA 1
ATOM 748 C C . ASP A 1 91 ? 26.801 -0.545 2.578 1.00 93.75 91 ASP A C 1
ATOM 750 O O . ASP A 1 91 ? 27.524 -0.318 1.609 1.00 93.75 91 ASP A O 1
ATOM 754 N N . LEU A 1 92 ? 25.491 -0.782 2.435 1.00 93.56 92 LEU A N 1
ATOM 755 C CA . LEU A 1 92 ? 24.831 -0.781 1.130 1.00 93.56 92 LEU A CA 1
ATOM 756 C C . LEU A 1 92 ? 24.926 0.584 0.437 1.00 93.56 92 LEU A C 1
ATOM 758 O O . LEU A 1 92 ? 25.269 0.642 -0.740 1.00 93.56 92 LEU A O 1
ATOM 762 N N . ARG A 1 93 ? 24.699 1.695 1.152 1.00 92.12 93 ARG A N 1
ATOM 763 C CA . ARG A 1 93 ? 24.885 3.047 0.592 1.00 92.12 93 ARG A CA 1
ATOM 764 C C . ARG A 1 93 ? 26.321 3.297 0.129 1.00 92.12 93 ARG A C 1
ATOM 766 O O . ARG A 1 93 ? 26.504 3.904 -0.921 1.00 92.12 93 ARG A O 1
ATOM 773 N N . ARG A 1 94 ? 27.327 2.826 0.873 1.00 92.94 94 ARG A N 1
ATOM 774 C CA . ARG A 1 94 ? 28.743 2.936 0.481 1.00 92.94 94 ARG A CA 1
ATOM 775 C C . ARG A 1 94 ? 29.049 2.119 -0.769 1.00 92.94 94 ARG A C 1
ATOM 777 O O . ARG A 1 94 ? 29.669 2.654 -1.678 1.00 92.94 94 ARG A O 1
ATOM 784 N N . MET A 1 95 ? 28.585 0.870 -0.833 1.00 93.75 95 MET A N 1
ATOM 785 C CA . MET A 1 95 ? 28.755 0.017 -2.017 1.00 93.75 95 MET A CA 1
ATOM 786 C C . MET A 1 95 ? 28.086 0.625 -3.253 1.00 93.75 95 MET A C 1
ATOM 788 O O . MET A 1 95 ? 28.679 0.641 -4.326 1.00 93.75 95 MET A O 1
ATOM 792 N N . LEU A 1 96 ? 26.873 1.168 -3.104 1.00 92.88 96 LEU A N 1
ATOM 793 C CA . LEU A 1 96 ? 26.176 1.859 -4.190 1.00 92.88 96 LEU A CA 1
ATOM 794 C C . LEU A 1 96 ? 26.928 3.114 -4.642 1.00 92.88 96 LEU A C 1
ATOM 796 O O . LEU A 1 96 ? 27.025 3.344 -5.839 1.00 92.88 96 LEU A O 1
ATOM 800 N N . GLY A 1 97 ? 27.495 3.887 -3.708 1.00 91.62 97 GLY A N 1
ATOM 801 C CA . GLY A 1 97 ? 28.346 5.034 -4.034 1.00 91.62 97 GLY A CA 1
ATOM 802 C C . GLY A 1 97 ? 29.607 4.635 -4.802 1.00 91.62 97 GLY A C 1
ATOM 803 O O . GLY A 1 97 ? 29.878 5.203 -5.848 1.00 91.62 97 GLY A O 1
ATOM 804 N N . GLN A 1 98 ? 30.320 3.597 -4.354 1.00 94.00 98 GLN A N 1
ATOM 805 C CA . GLN A 1 98 ? 31.505 3.082 -5.055 1.00 94.00 98 GLN A CA 1
ATOM 806 C C . GLN A 1 98 ? 31.174 2.611 -6.473 1.00 94.00 98 GLN A C 1
ATOM 808 O O . GLN A 1 98 ? 31.877 2.951 -7.420 1.00 94.00 98 GLN A O 1
ATOM 813 N N . ARG A 1 99 ? 30.073 1.869 -6.627 1.00 93.44 99 ARG A N 1
ATOM 814 C CA . ARG A 1 99 ? 29.610 1.402 -7.935 1.00 93.44 99 ARG A CA 1
ATOM 815 C C . ARG A 1 99 ? 29.205 2.561 -8.845 1.00 93.44 99 ARG A C 1
ATOM 817 O O . ARG A 1 99 ? 29.492 2.531 -10.035 1.00 93.44 99 ARG A O 1
ATOM 824 N N . HIS A 1 100 ? 28.545 3.575 -8.293 1.00 92.75 100 HIS A N 1
ATOM 825 C CA . HIS A 1 100 ? 28.186 4.783 -9.029 1.00 92.75 100 HIS A CA 1
ATOM 826 C C . HIS A 1 100 ? 29.439 5.546 -9.488 1.00 92.75 100 HIS A C 1
ATOM 828 O O . HIS A 1 100 ? 29.539 5.901 -10.659 1.00 92.75 100 HIS A O 1
ATOM 834 N N . ASP A 1 101 ? 30.443 5.692 -8.619 1.00 93.88 101 ASP A N 1
ATOM 835 C CA . ASP A 1 101 ? 31.734 6.303 -8.957 1.00 93.88 101 ASP A CA 1
ATOM 836 C C . ASP A 1 101 ? 32.473 5.531 -10.063 1.00 93.88 101 ASP A C 1
ATOM 838 O O . ASP A 1 101 ? 33.095 6.133 -10.939 1.00 93.88 101 ASP A O 1
ATOM 842 N N . GLU A 1 102 ? 32.427 4.196 -10.039 1.00 94.81 102 GLU A N 1
ATOM 843 C CA . GLU A 1 102 ? 32.966 3.338 -11.103 1.00 94.81 102 GLU A CA 1
ATOM 844 C C . GLU A 1 102 ? 32.243 3.572 -12.433 1.00 94.81 102 GLU A C 1
ATOM 846 O O . GLU A 1 102 ? 32.899 3.806 -13.448 1.00 94.81 102 GLU A O 1
ATOM 851 N N . MET A 1 103 ? 30.909 3.611 -12.424 1.00 93.94 103 MET A N 1
ATOM 852 C CA . MET A 1 103 ? 30.113 3.909 -13.618 1.00 93.94 103 MET A CA 1
ATOM 853 C C . MET A 1 103 ? 30.385 5.318 -14.165 1.00 93.94 103 MET A C 1
ATOM 855 O O . MET A 1 103 ? 30.480 5.495 -15.379 1.00 93.94 103 MET A O 1
ATOM 859 N N . LEU A 1 104 ? 30.586 6.318 -13.300 1.00 94.00 104 LEU A N 1
ATOM 860 C CA . LEU A 1 104 ? 30.983 7.669 -13.715 1.00 94.00 104 LEU A CA 1
ATOM 861 C C . LEU A 1 104 ? 32.379 7.699 -14.347 1.00 94.00 104 LEU A C 1
ATOM 863 O O . LEU A 1 104 ? 32.617 8.475 -15.275 1.00 94.00 104 LEU A O 1
ATOM 867 N N . LYS A 1 105 ? 33.316 6.871 -13.866 1.00 95.06 105 LYS A N 1
ATOM 868 C CA . LYS A 1 105 ? 34.648 6.733 -14.480 1.00 95.06 105 LYS A CA 1
ATOM 869 C C . LYS A 1 105 ? 34.556 6.075 -15.851 1.00 95.06 105 LYS A C 1
ATOM 871 O O . LYS A 1 105 ? 35.207 6.551 -16.774 1.00 95.06 105 LYS A O 1
ATOM 876 N N . GLU A 1 106 ? 33.740 5.030 -15.990 1.00 93.56 106 GLU A N 1
ATOM 877 C CA . GLU A 1 106 ? 33.470 4.380 -17.281 1.00 93.56 106 GLU A CA 1
ATOM 878 C C . GLU A 1 106 ? 32.838 5.349 -18.287 1.00 93.56 106 GLU A C 1
ATOM 880 O O . GLU A 1 106 ? 33.221 5.357 -19.458 1.00 93.56 106 GLU A O 1
ATOM 885 N N . ALA A 1 107 ? 31.919 6.199 -17.821 1.00 93.06 107 ALA A N 1
ATOM 886 C CA . ALA A 1 107 ? 31.299 7.239 -18.634 1.00 93.06 107 ALA A CA 1
ATOM 887 C C . ALA A 1 107 ? 32.253 8.405 -18.955 1.00 93.06 107 ALA A C 1
ATOM 889 O O . ALA A 1 107 ? 32.044 9.115 -19.934 1.00 93.06 107 ALA A O 1
ATOM 890 N N . GLY A 1 108 ? 33.311 8.609 -18.161 1.00 92.44 108 GLY A N 1
ATOM 891 C CA . GLY A 1 108 ? 34.250 9.726 -18.309 1.00 92.44 108 GLY A CA 1
ATOM 892 C C . GLY A 1 108 ? 33.791 11.037 -17.655 1.00 92.44 108 GLY A C 1
ATOM 893 O O . GLY A 1 108 ? 34.361 12.086 -17.942 1.00 92.44 108 GLY A O 1
ATOM 894 N N . HIS A 1 109 ? 32.794 10.984 -16.768 1.00 92.56 109 HIS A N 1
ATOM 895 C CA . HIS A 1 109 ? 32.208 12.148 -16.087 1.00 92.56 109 HIS A CA 1
ATOM 896 C C . HIS A 1 109 ? 32.591 12.246 -14.594 1.00 92.56 109 HIS A C 1
ATOM 898 O O . HIS A 1 109 ? 32.202 13.183 -13.898 1.00 92.56 109 HIS A O 1
ATOM 904 N N . TYR A 1 110 ? 33.396 11.315 -14.073 1.00 90.25 110 TYR A N 1
ATOM 905 C CA . TYR A 1 110 ? 33.893 11.376 -12.693 1.00 90.25 110 TYR A CA 1
ATOM 906 C C . TYR A 1 110 ? 34.837 12.580 -12.465 1.00 90.25 110 TYR A C 1
ATOM 908 O O . TYR A 1 110 ? 35.725 12.809 -13.290 1.00 90.25 110 TYR A O 1
ATOM 916 N N . PRO A 1 111 ? 34.746 13.321 -11.338 1.00 86.94 111 PRO A N 1
ATOM 917 C CA . PRO A 1 111 ? 33.868 13.110 -10.177 1.00 86.94 111 PRO A CA 1
ATOM 918 C C . PRO A 1 111 ? 32.568 13.936 -10.185 1.00 86.94 111 PRO A C 1
ATOM 920 O O . PRO A 1 111 ? 31.830 13.886 -9.209 1.00 86.94 111 PRO A O 1
ATOM 923 N N . ASN A 1 112 ? 32.318 14.742 -11.222 1.00 88.94 112 ASN A N 1
ATOM 924 C CA . ASN A 1 112 ? 31.282 15.786 -11.195 1.00 88.94 112 ASN A CA 1
ATOM 925 C C . ASN A 1 112 ? 29.974 15.409 -11.907 1.00 88.94 112 ASN A C 1
ATOM 927 O O . ASN A 1 112 ? 29.035 16.200 -11.863 1.00 88.94 112 ASN A O 1
ATOM 931 N N . GLY A 1 113 ? 29.936 14.272 -12.601 1.00 87.31 113 GLY A N 1
ATOM 932 C CA . GLY A 1 113 ? 28.747 13.806 -13.306 1.00 87.31 113 GLY A CA 1
ATOM 933 C C . GLY A 1 113 ? 27.659 13.278 -12.381 1.00 87.31 113 GLY A C 1
ATOM 934 O O . GLY A 1 113 ? 27.882 13.055 -11.189 1.00 87.31 113 GLY A O 1
ATOM 935 N N . ASP A 1 114 ? 26.483 13.064 -12.955 1.00 89.50 114 ASP A N 1
ATOM 936 C CA . ASP A 1 114 ? 25.299 12.563 -12.259 1.00 89.50 114 ASP A CA 1
ATOM 937 C C . ASP A 1 114 ? 24.754 11.260 -12.879 1.00 89.50 114 ASP A C 1
ATOM 939 O O . ASP A 1 114 ? 25.355 10.650 -13.768 1.00 89.50 114 ASP A O 1
ATOM 943 N N . THR A 1 115 ? 23.616 10.778 -12.368 1.00 89.75 115 THR A N 1
ATOM 944 C CA . THR A 1 115 ? 22.950 9.578 -12.896 1.00 89.75 115 THR A CA 1
ATOM 945 C C . THR A 1 115 ? 22.521 9.749 -14.357 1.00 89.75 115 THR A C 1
ATOM 947 O O . THR A 1 115 ? 22.546 8.768 -15.105 1.00 89.75 115 THR A O 1
ATOM 950 N N . ASP A 1 116 ? 22.164 10.967 -14.779 1.00 91.50 116 ASP A N 1
ATOM 951 C CA . ASP A 1 116 ? 21.702 11.247 -16.141 1.00 91.50 116 ASP A CA 1
ATOM 952 C C . ASP A 1 116 ? 22.860 11.094 -17.145 1.00 91.50 116 ASP A C 1
ATOM 954 O O . ASP A 1 116 ? 22.663 10.536 -18.231 1.00 91.50 116 ASP A O 1
ATOM 958 N N . ASP A 1 117 ? 24.083 11.490 -16.768 1.00 92.50 117 ASP A N 1
ATOM 959 C CA . ASP A 1 117 ? 25.301 11.251 -17.560 1.00 92.50 117 ASP A CA 1
ATOM 960 C C . ASP A 1 117 ? 25.556 9.745 -17.778 1.00 92.50 117 ASP A C 1
ATOM 962 O O . ASP A 1 117 ? 25.860 9.301 -18.893 1.00 92.50 117 ASP A O 1
ATOM 966 N N . ILE A 1 118 ? 25.390 8.930 -16.729 1.00 92.94 118 ILE A N 1
ATOM 967 C CA . ILE A 1 118 ? 25.536 7.465 -16.808 1.00 92.94 118 ILE A CA 1
ATOM 968 C C . ILE A 1 118 ? 24.447 6.869 -17.708 1.00 92.94 118 ILE A C 1
ATOM 970 O O . ILE A 1 118 ? 24.733 6.022 -18.560 1.00 92.94 118 ILE A O 1
ATOM 974 N N . GLU A 1 119 ? 23.195 7.305 -17.542 1.00 93.38 119 GLU A N 1
ATOM 975 C CA . GLU A 1 119 ? 22.069 6.856 -18.364 1.00 93.38 119 GLU A CA 1
ATOM 976 C C . GLU A 1 119 ? 22.303 7.174 -19.846 1.00 93.38 119 GLU A C 1
ATOM 978 O O . GLU A 1 119 ? 22.076 6.320 -20.714 1.00 93.38 119 GLU A O 1
ATOM 983 N N . TYR A 1 120 ? 22.802 8.374 -20.144 1.00 93.81 120 TYR A N 1
ATOM 984 C CA . TYR A 1 120 ? 23.162 8.776 -21.498 1.00 93.81 120 TYR A CA 1
ATOM 985 C C . TYR A 1 120 ? 24.267 7.882 -22.081 1.00 93.81 120 TYR A C 1
ATOM 987 O O . TYR A 1 120 ? 24.108 7.352 -23.187 1.00 93.81 120 TYR A O 1
ATOM 995 N N . TYR A 1 121 ? 25.343 7.650 -21.324 1.00 94.69 121 TYR A N 1
ATOM 996 C CA . TYR A 1 121 ? 26.453 6.784 -21.725 1.00 94.69 121 TYR A CA 1
ATOM 997 C C . TYR A 1 121 ? 25.996 5.348 -22.030 1.00 94.69 121 TYR A C 1
ATOM 999 O O . TYR A 1 121 ? 26.325 4.793 -23.084 1.00 94.69 121 TYR A O 1
ATOM 1007 N N . ILE A 1 122 ? 25.174 4.753 -21.157 1.00 94.62 122 ILE A N 1
ATOM 1008 C CA . ILE A 1 122 ? 24.637 3.399 -21.354 1.00 94.62 122 ILE A CA 1
ATOM 1009 C C . ILE A 1 122 ? 23.783 3.340 -22.624 1.00 94.62 122 ILE A C 1
ATOM 1011 O O . ILE A 1 122 ? 23.993 2.464 -23.466 1.00 94.62 122 ILE A O 1
ATOM 1015 N N . LYS A 1 123 ? 22.858 4.291 -22.811 1.00 93.94 123 LYS A N 1
ATOM 1016 C CA . LYS A 1 123 ? 22.015 4.351 -24.017 1.00 93.94 123 LYS A CA 1
ATOM 1017 C C . LYS A 1 123 ? 22.845 4.487 -25.290 1.00 93.94 123 LYS A C 1
ATOM 1019 O O . LYS A 1 123 ? 22.501 3.890 -26.311 1.00 93.94 123 LYS A O 1
ATOM 1024 N N . GLN A 1 124 ? 23.932 5.255 -25.253 1.00 95.19 124 GLN A N 1
ATOM 1025 C CA . GLN A 1 124 ? 24.829 5.411 -26.394 1.00 95.19 124 GLN A CA 1
ATOM 1026 C C . GLN A 1 124 ? 25.563 4.104 -26.731 1.00 95.19 124 GLN A C 1
ATOM 1028 O O . GLN A 1 124 ? 25.623 3.732 -27.906 1.00 95.19 124 GLN A O 1
ATOM 1033 N N . ASN A 1 125 ? 26.070 3.387 -25.726 1.00 94.62 125 ASN A N 1
ATOM 1034 C CA . ASN A 1 125 ? 26.725 2.091 -25.919 1.00 94.62 125 ASN A CA 1
ATOM 1035 C C . ASN A 1 125 ? 25.763 1.042 -26.480 1.00 94.62 125 ASN A C 1
ATOM 1037 O O . ASN A 1 125 ? 26.085 0.403 -27.479 1.00 94.62 125 ASN A O 1
ATOM 1041 N N . VAL A 1 126 ? 24.555 0.941 -25.918 1.00 94.81 126 VAL A N 1
ATOM 1042 C CA . VAL A 1 126 ? 23.510 0.034 -26.418 1.00 94.81 126 VAL A CA 1
ATOM 1043 C C . VAL A 1 126 ? 23.209 0.327 -27.887 1.00 94.81 126 VAL A C 1
ATOM 1045 O O . VAL A 1 126 ? 23.247 -0.582 -28.710 1.00 94.81 126 VAL A O 1
ATOM 1048 N N . ARG A 1 127 ? 23.010 1.599 -28.263 1.00 94.19 127 ARG A N 1
ATOM 1049 C CA . ARG A 1 127 ? 22.786 1.986 -29.669 1.00 94.19 127 ARG A CA 1
ATOM 1050 C C . ARG A 1 127 ? 23.940 1.580 -30.587 1.00 94.19 127 ARG A C 1
ATOM 1052 O O . ARG A 1 127 ? 23.695 1.117 -31.700 1.00 94.19 127 ARG A O 1
ATOM 1059 N N . ARG A 1 128 ? 25.188 1.755 -30.143 1.00 95.75 128 ARG A N 1
ATOM 1060 C CA . ARG A 1 128 ? 26.382 1.375 -30.912 1.00 95.75 128 ARG A CA 1
ATOM 1061 C C . ARG A 1 128 ? 26.451 -0.137 -31.121 1.00 95.75 128 ARG A C 1
ATOM 1063 O O . ARG A 1 128 ? 26.705 -0.591 -32.235 1.00 95.75 128 ARG A O 1
ATOM 1070 N N . ASP A 1 129 ? 26.217 -0.905 -30.066 1.00 94.88 129 ASP A N 1
ATOM 1071 C CA . ASP A 1 129 ? 26.322 -2.360 -30.100 1.00 94.88 129 ASP A CA 1
ATOM 1072 C C . ASP A 1 129 ? 25.170 -2.974 -30.918 1.00 94.88 129 ASP A C 1
ATOM 1074 O O . ASP A 1 129 ? 25.403 -3.861 -31.742 1.00 94.88 129 ASP A O 1
ATOM 1078 N N . VAL A 1 130 ? 23.958 -2.416 -30.810 1.00 94.56 130 VAL A N 1
ATOM 1079 C CA . VAL A 1 130 ? 22.804 -2.739 -31.669 1.00 94.56 130 VAL A CA 1
ATOM 1080 C C . VAL A 1 130 ? 23.108 -2.457 -33.144 1.00 94.56 130 VAL A C 1
ATOM 1082 O O . VAL A 1 130 ? 22.845 -3.307 -33.998 1.00 94.56 130 VAL A O 1
ATOM 1085 N N . ALA A 1 131 ? 23.723 -1.314 -33.470 1.00 94.56 131 ALA A N 1
ATOM 1086 C CA . ALA A 1 131 ? 24.129 -1.009 -34.844 1.00 94.56 131 ALA A CA 1
ATOM 1087 C C . ALA A 1 131 ? 25.143 -2.034 -35.388 1.00 94.56 131 ALA A C 1
ATOM 1089 O O . ALA A 1 131 ? 25.023 -2.476 -36.531 1.00 94.56 131 ALA A O 1
ATOM 1090 N N . ALA A 1 132 ? 26.098 -2.473 -34.561 1.00 94.94 132 ALA A N 1
ATOM 1091 C CA . ALA A 1 132 ? 27.051 -3.517 -34.935 1.00 94.94 132 ALA A CA 1
ATOM 1092 C C . ALA A 1 132 ? 26.377 -4.889 -35.136 1.00 94.94 132 ALA A C 1
ATOM 1094 O O . ALA A 1 132 ? 26.761 -5.637 -36.035 1.00 94.94 132 ALA A O 1
ATOM 1095 N N . ILE A 1 133 ? 25.367 -5.228 -34.329 1.00 94.50 133 ILE A N 1
ATOM 1096 C CA . ILE A 1 133 ? 24.568 -6.452 -34.492 1.00 94.50 133 ILE A CA 1
ATOM 1097 C C . ILE A 1 133 ? 23.817 -6.436 -35.832 1.00 94.50 133 ILE A C 1
ATOM 1099 O O . ILE A 1 133 ? 23.834 -7.435 -36.558 1.00 94.50 133 ILE A O 1
ATOM 1103 N N . HIS A 1 134 ? 23.200 -5.306 -36.190 1.00 93.81 134 HIS A N 1
ATOM 1104 C CA . HIS A 1 134 ? 22.527 -5.145 -37.480 1.00 93.81 134 HIS A CA 1
ATOM 1105 C C . HIS A 1 134 ? 23.497 -5.254 -38.661 1.00 93.81 134 HIS A C 1
ATOM 1107 O O . HIS A 1 134 ? 23.237 -6.027 -39.580 1.00 93.81 134 HIS A O 1
ATOM 1113 N N . ASP A 1 135 ? 24.653 -4.593 -38.595 1.00 94.50 135 ASP A N 1
ATOM 1114 C CA . ASP A 1 135 ? 25.684 -4.665 -39.637 1.00 94.50 135 ASP A CA 1
ATOM 1115 C C . ASP A 1 135 ? 26.198 -6.104 -39.861 1.00 94.50 135 ASP A C 1
ATOM 1117 O O . ASP A 1 135 ? 26.337 -6.552 -41.003 1.00 94.50 135 ASP A O 1
ATOM 1121 N N . ARG A 1 136 ? 26.402 -6.882 -38.784 1.00 92.88 136 ARG A N 1
ATOM 1122 C CA . ARG A 1 136 ? 26.765 -8.311 -38.882 1.00 92.88 136 ARG A CA 1
ATOM 1123 C C . ARG A 1 136 ? 25.688 -9.142 -39.579 1.00 92.88 136 ARG A C 1
ATOM 1125 O O . ARG A 1 136 ? 26.019 -10.052 -40.338 1.00 92.88 136 ARG A O 1
ATOM 1132 N N . PHE A 1 137 ? 24.416 -8.853 -39.315 1.00 91.88 137 PHE A N 1
ATOM 1133 C CA . PHE A 1 137 ? 23.297 -9.540 -39.955 1.00 91.88 137 PHE A CA 1
ATOM 1134 C C . PHE A 1 137 ? 23.175 -9.180 -41.441 1.00 91.88 137 PHE A C 1
ATOM 1136 O O . PHE A 1 137 ? 22.991 -10.072 -42.270 1.00 91.88 137 PHE A O 1
ATOM 1143 N N . ASP A 1 138 ? 23.317 -7.902 -41.790 1.00 92.25 138 ASP A N 1
ATOM 1144 C CA . ASP A 1 138 ? 23.190 -7.426 -43.170 1.00 92.25 138 ASP A CA 1
ATOM 1145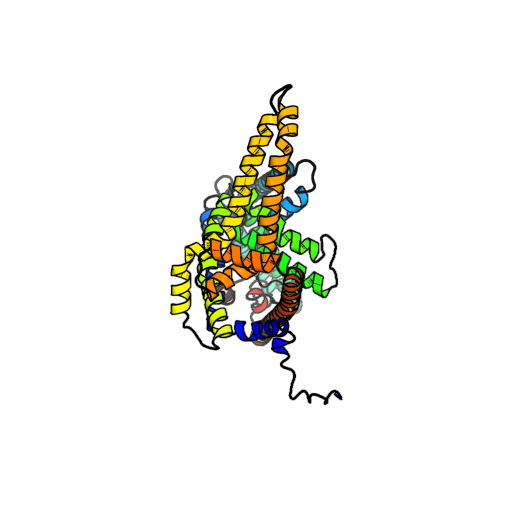 C C . ASP A 1 138 ? 24.307 -7.970 -44.074 1.00 92.25 138 ASP A C 1
ATOM 1147 O O . ASP A 1 138 ? 24.067 -8.277 -45.244 1.00 92.25 138 ASP A O 1
ATOM 1151 N N . LYS A 1 139 ? 25.507 -8.175 -43.513 1.00 92.88 139 LYS A N 1
ATOM 1152 C CA . LYS A 1 139 ? 26.663 -8.790 -44.189 1.00 92.88 139 LYS A CA 1
ATOM 1153 C C . LYS A 1 139 ? 26.602 -10.320 -44.283 1.00 92.88 139 LYS A C 1
ATOM 1155 O O . LYS A 1 139 ? 27.467 -10.918 -44.925 1.00 92.88 139 LYS A O 1
ATOM 1160 N N . ALA A 1 140 ? 25.622 -10.977 -43.658 1.00 90.69 140 ALA A N 1
ATOM 1161 C CA . ALA A 1 140 ? 25.536 -12.434 -43.655 1.00 90.69 140 ALA A CA 1
ATOM 1162 C C . ALA A 1 140 ? 25.142 -12.997 -45.043 1.00 90.69 140 ALA A C 1
ATOM 1164 O O . ALA A 1 140 ? 24.229 -12.466 -45.690 1.00 90.69 140 ALA A O 1
ATOM 1165 N N . PRO A 1 141 ? 25.760 -14.109 -45.497 1.00 89.94 141 PRO A N 1
ATOM 1166 C CA . PRO A 1 141 ? 25.392 -14.769 -46.751 1.00 89.94 141 PRO A CA 1
ATOM 1167 C C . PRO A 1 141 ? 23.913 -15.173 -46.789 1.00 89.94 141 PRO A C 1
ATOM 1169 O O . PRO A 1 141 ? 23.353 -15.592 -45.774 1.00 89.94 141 PRO A O 1
ATOM 1172 N N . ALA A 1 142 ? 23.284 -15.108 -47.970 1.00 87.00 142 ALA A N 1
ATOM 1173 C CA . ALA A 1 142 ? 21.853 -15.392 -48.147 1.00 87.00 142 ALA A CA 1
ATOM 1174 C C . ALA A 1 142 ? 21.431 -16.773 -47.608 1.00 87.00 142 ALA A C 1
ATOM 1176 O O . ALA A 1 142 ? 20.371 -16.893 -46.998 1.00 87.00 142 ALA A O 1
ATOM 1177 N N . GLU A 1 143 ? 22.289 -17.783 -47.765 1.00 86.25 143 GLU A N 1
ATOM 1178 C CA . GLU A 1 143 ? 22.067 -19.156 -47.293 1.00 86.25 143 GLU A CA 1
ATOM 1179 C C . GLU A 1 143 ? 22.026 -19.265 -45.760 1.00 86.25 143 GLU A C 1
ATOM 1181 O O . GLU A 1 143 ? 21.286 -20.076 -45.209 1.00 86.25 143 GLU A O 1
ATOM 1186 N N . GLN A 1 144 ? 22.770 -18.406 -45.056 1.00 89.00 144 GLN A N 1
ATOM 1187 C CA . GLN A 1 144 ? 22.869 -18.405 -43.592 1.00 89.00 144 GLN A CA 1
ATOM 1188 C C . GLN A 1 144 ? 21.919 -17.396 -42.933 1.00 89.00 144 GLN A C 1
ATOM 1190 O O . GLN A 1 144 ? 21.831 -17.347 -41.705 1.00 89.00 144 GLN A O 1
ATOM 1195 N N . LYS A 1 145 ? 21.163 -16.607 -43.712 1.00 88.56 145 LYS A N 1
ATOM 1196 C CA . LYS A 1 145 ? 20.245 -15.580 -43.185 1.00 88.56 145 LYS A CA 1
ATOM 1197 C C . LYS A 1 145 ? 19.235 -16.089 -42.147 1.00 88.56 145 LYS A C 1
ATOM 1199 O O . LYS A 1 145 ? 19.001 -15.355 -41.185 1.00 88.56 145 LYS A O 1
ATOM 1204 N N . PRO A 1 146 ? 18.640 -17.294 -42.262 1.00 90.81 146 PRO A N 1
ATOM 1205 C CA . PRO A 1 146 ? 17.722 -17.795 -41.238 1.00 90.81 146 PRO A CA 1
ATOM 1206 C C . PRO A 1 146 ? 18.396 -17.999 -39.875 1.00 90.81 146 PRO A C 1
ATOM 1208 O O . PRO A 1 146 ? 17.815 -17.662 -38.843 1.00 90.81 146 PRO A O 1
ATOM 1211 N N . GLU A 1 147 ? 19.626 -18.515 -39.861 1.00 90.69 147 GLU A N 1
ATOM 1212 C CA . GLU A 1 147 ? 20.396 -18.715 -38.632 1.00 90.69 147 GLU A CA 1
ATOM 1213 C C . GLU A 1 147 ? 20.958 -17.389 -38.108 1.00 90.69 147 GLU A C 1
ATOM 1215 O O . GLU A 1 147 ? 20.835 -17.094 -36.918 1.00 90.69 147 GLU A O 1
ATOM 1220 N N . ALA A 1 148 ? 21.475 -16.539 -39.000 1.00 90.00 148 ALA A N 1
ATOM 1221 C CA . ALA A 1 148 ? 21.937 -15.194 -38.671 1.00 90.00 148 ALA A CA 1
ATOM 1222 C C . ALA A 1 148 ? 20.820 -14.343 -38.049 1.00 90.00 148 ALA A C 1
ATOM 1224 O O . ALA A 1 148 ? 21.081 -13.590 -37.116 1.00 90.00 148 ALA A O 1
ATOM 1225 N N . LYS A 1 149 ? 19.564 -14.505 -38.495 1.00 91.81 149 LYS A N 1
ATOM 1226 C CA . LYS A 1 149 ? 18.398 -13.847 -37.887 1.00 91.81 149 LYS A CA 1
ATOM 1227 C C . LYS A 1 149 ? 18.196 -14.286 -36.436 1.00 91.81 149 LYS A C 1
ATOM 1229 O O . LYS A 1 149 ? 18.026 -13.437 -35.572 1.00 91.81 149 LYS A O 1
ATOM 1234 N N . ARG A 1 150 ? 18.249 -15.595 -36.157 1.00 91.31 150 ARG A N 1
ATOM 1235 C CA . ARG A 1 150 ? 18.103 -16.118 -34.784 1.00 91.31 150 ARG A CA 1
ATOM 1236 C C . ARG A 1 150 ? 19.222 -15.624 -33.869 1.00 91.31 150 ARG A C 1
ATOM 1238 O O . ARG A 1 150 ? 18.943 -15.251 -32.736 1.00 91.31 150 ARG A O 1
ATOM 1245 N N . ARG A 1 151 ? 20.464 -15.600 -34.365 1.00 91.88 151 ARG A N 1
ATOM 1246 C CA . ARG A 1 151 ? 21.620 -15.070 -33.624 1.00 91.88 151 ARG A CA 1
ATOM 1247 C C . ARG A 1 151 ? 21.474 -13.577 -33.352 1.00 91.88 151 ARG A C 1
ATOM 1249 O O . ARG A 1 151 ? 21.621 -13.166 -32.214 1.00 91.88 151 ARG A O 1
ATOM 1256 N N . ARG A 1 152 ? 21.090 -12.790 -34.360 1.00 93.88 152 ARG A N 1
ATOM 1257 C CA . ARG A 1 152 ? 20.797 -11.360 -34.211 1.00 93.88 152 ARG A CA 1
ATOM 1258 C C . ARG A 1 152 ? 19.733 -11.113 -33.143 1.00 93.88 152 ARG A C 1
ATOM 1260 O O . ARG A 1 152 ? 19.937 -10.280 -32.276 1.00 93.88 152 ARG A O 1
ATOM 1267 N N . ASP A 1 153 ? 18.612 -11.830 -33.200 1.00 93.12 153 ASP A N 1
ATOM 1268 C CA . ASP A 1 153 ? 17.512 -11.647 -32.245 1.00 93.12 153 ASP A CA 1
ATOM 1269 C C . ASP A 1 153 ? 17.936 -12.023 -30.812 1.00 93.12 153 ASP A C 1
ATOM 1271 O O . ASP A 1 153 ? 17.514 -11.371 -29.861 1.00 93.12 153 ASP A O 1
ATOM 1275 N N . LEU A 1 154 ? 18.797 -13.035 -30.644 1.00 93.19 154 LEU A N 1
ATOM 1276 C CA . LEU A 1 154 ? 19.390 -13.382 -29.349 1.00 93.19 154 LEU A CA 1
ATOM 1277 C C . LEU A 1 154 ? 20.371 -12.307 -28.858 1.00 93.19 154 LEU A C 1
ATOM 1279 O O . LEU A 1 154 ? 20.263 -11.877 -27.713 1.00 93.19 154 LEU A O 1
ATOM 1283 N N . ASP A 1 155 ? 21.290 -11.863 -29.717 1.00 93.88 155 ASP A N 1
ATOM 1284 C CA . ASP A 1 155 ? 22.275 -10.824 -29.400 1.00 93.88 155 ASP A CA 1
ATOM 1285 C C . ASP A 1 155 ? 21.576 -9.521 -28.987 1.00 93.88 155 ASP A C 1
ATOM 1287 O O . ASP A 1 155 ? 21.945 -8.926 -27.979 1.00 93.88 155 ASP A O 1
ATOM 1291 N N . LEU A 1 156 ? 20.523 -9.113 -29.711 1.00 93.19 156 LEU A N 1
ATOM 1292 C CA . LEU A 1 156 ? 19.719 -7.939 -29.362 1.00 93.19 156 LEU A CA 1
ATOM 1293 C C . LEU A 1 156 ? 19.129 -8.075 -27.954 1.00 93.19 156 LEU A C 1
ATOM 1295 O O . LEU A 1 156 ? 19.276 -7.157 -27.151 1.00 93.19 156 LEU A O 1
ATOM 1299 N N . ARG A 1 157 ? 18.514 -9.217 -27.617 1.00 91.25 157 ARG A N 1
ATOM 1300 C CA . ARG A 1 157 ? 17.972 -9.454 -26.264 1.00 91.25 157 ARG A CA 1
ATOM 1301 C C . ARG A 1 157 ? 19.037 -9.305 -25.193 1.00 91.25 157 ARG A C 1
ATOM 1303 O O . ARG A 1 157 ? 18.828 -8.553 -24.254 1.00 91.25 157 ARG A O 1
ATOM 1310 N N . LEU A 1 158 ? 20.187 -9.948 -25.375 1.00 94.00 158 LEU A N 1
ATOM 1311 C CA . LEU A 1 158 ? 21.281 -9.885 -24.409 1.00 94.00 158 LEU A CA 1
ATOM 1312 C C . LEU A 1 158 ? 21.827 -8.460 -24.239 1.00 94.00 158 LEU A C 1
ATOM 1314 O O . LEU A 1 158 ? 22.097 -8.046 -23.115 1.00 94.00 158 LEU A O 1
ATOM 1318 N N . THR A 1 159 ? 21.962 -7.696 -25.328 1.00 94.38 159 THR A N 1
ATOM 1319 C CA . THR A 1 159 ? 22.429 -6.301 -25.275 1.00 94.38 159 THR A CA 1
ATOM 1320 C C . THR A 1 159 ? 21.440 -5.389 -24.550 1.00 94.38 159 THR A C 1
ATOM 1322 O O . THR A 1 159 ? 21.861 -4.588 -23.715 1.00 94.38 159 THR A O 1
ATOM 1325 N N . TYR A 1 160 ? 20.137 -5.507 -24.828 1.00 93.31 160 TYR A N 1
ATOM 1326 C CA . TYR A 1 160 ? 19.121 -4.736 -24.107 1.00 93.31 160 TYR A CA 1
ATOM 1327 C C . TYR A 1 160 ? 19.017 -5.170 -22.639 1.00 93.31 160 TYR A C 1
ATOM 1329 O O . TYR A 1 160 ? 18.994 -4.304 -21.774 1.00 93.31 160 TYR A O 1
ATOM 1337 N N . ASP A 1 161 ? 19.049 -6.472 -22.340 1.00 91.62 161 ASP A N 1
ATOM 1338 C CA . ASP A 1 161 ? 18.992 -6.990 -20.967 1.00 91.62 161 ASP A CA 1
ATOM 1339 C C . ASP A 1 161 ? 20.178 -6.488 -20.116 1.00 91.62 161 ASP A C 1
ATOM 1341 O O . ASP A 1 161 ? 19.981 -6.074 -18.967 1.00 91.62 161 ASP A O 1
ATOM 1345 N N . ASP A 1 162 ? 21.399 -6.469 -20.676 1.00 93.75 162 ASP A N 1
ATOM 1346 C CA . ASP A 1 162 ? 22.584 -5.887 -20.022 1.00 93.75 162 ASP A CA 1
ATOM 1347 C C . ASP A 1 162 ? 22.424 -4.374 -19.824 1.00 93.75 162 ASP A C 1
ATOM 1349 O O . ASP A 1 162 ? 22.616 -3.866 -18.717 1.00 93.75 162 ASP A O 1
ATOM 1353 N N . GLY A 1 163 ? 21.998 -3.649 -20.865 1.00 93.56 163 GLY A N 1
ATOM 1354 C CA . GLY A 1 163 ? 21.737 -2.211 -20.792 1.00 93.56 163 GLY A CA 1
ATOM 1355 C C . GLY A 1 163 ? 20.726 -1.852 -19.699 1.00 93.56 163 GLY A C 1
ATOM 1356 O O . GLY A 1 163 ? 20.985 -0.983 -18.865 1.00 93.56 163 GLY A O 1
ATOM 1357 N N . SER A 1 164 ? 19.608 -2.572 -19.635 1.00 91.94 164 SER A N 1
ATOM 1358 C CA . SER A 1 164 ? 18.557 -2.382 -18.634 1.00 91.94 164 SER A CA 1
ATOM 1359 C C . SER A 1 164 ? 19.009 -2.771 -17.227 1.00 91.94 164 SER A C 1
ATOM 1361 O O . SER A 1 164 ? 18.618 -2.136 -16.245 1.00 91.94 164 SER A O 1
ATOM 1363 N N . ALA A 1 165 ? 19.858 -3.794 -17.079 1.00 91.75 165 ALA A N 1
ATOM 1364 C CA . ALA A 1 165 ? 20.480 -4.126 -15.798 1.00 91.75 165 ALA A CA 1
ATOM 1365 C C . ALA A 1 165 ? 21.427 -3.014 -15.315 1.00 91.75 165 ALA A C 1
ATOM 1367 O O . ALA A 1 165 ? 21.380 -2.644 -14.139 1.00 91.75 165 ALA A O 1
ATOM 1368 N N . ARG A 1 166 ? 22.235 -2.436 -16.214 1.00 92.88 166 ARG A N 1
ATOM 1369 C CA . ARG A 1 166 ? 23.116 -1.301 -15.894 1.00 92.88 166 ARG A CA 1
ATOM 1370 C C . ARG A 1 166 ? 22.330 -0.043 -15.533 1.00 92.88 166 ARG A C 1
ATOM 1372 O O . ARG A 1 166 ? 22.672 0.599 -14.547 1.00 92.88 166 ARG A O 1
ATOM 1379 N N . LEU A 1 167 ? 21.251 0.269 -16.256 1.00 91.38 167 LEU A N 1
ATOM 1380 C CA . LEU A 1 167 ? 20.372 1.398 -15.923 1.00 91.38 167 LEU A CA 1
ATOM 1381 C C . LEU A 1 167 ? 19.715 1.231 -14.552 1.00 91.38 167 LEU A C 1
ATOM 1383 O O . LEU A 1 167 ? 19.680 2.174 -13.765 1.00 91.38 167 LEU A O 1
ATOM 1387 N N . ARG A 1 168 ? 19.226 0.027 -14.225 1.00 89.81 168 ARG A N 1
ATOM 1388 C CA . ARG A 1 168 ? 18.696 -0.263 -12.882 1.00 89.81 168 ARG A CA 1
ATOM 1389 C C . ARG A 1 168 ? 19.760 -0.067 -11.803 1.00 89.81 168 ARG A C 1
ATOM 1391 O O . ARG A 1 168 ? 19.488 0.591 -10.807 1.00 89.81 168 ARG A O 1
ATOM 1398 N N . ALA A 1 169 ? 20.975 -0.557 -12.039 1.00 89.81 169 ALA A N 1
ATOM 1399 C CA . ALA A 1 169 ? 22.087 -0.384 -11.110 1.00 89.81 169 ALA A CA 1
ATOM 1400 C C . ALA A 1 169 ? 22.521 1.088 -10.943 1.00 89.81 169 ALA A C 1
ATOM 1402 O O . ALA A 1 169 ? 22.921 1.469 -9.845 1.00 89.81 169 ALA A O 1
ATOM 1403 N N . ALA A 1 170 ? 22.413 1.919 -11.985 1.00 89.75 170 ALA A N 1
ATOM 1404 C CA . ALA A 1 170 ? 22.633 3.362 -11.877 1.00 89.75 170 ALA A CA 1
ATOM 1405 C C . ALA A 1 170 ? 21.539 4.030 -11.021 1.00 89.75 170 ALA A C 1
ATOM 1407 O O . ALA A 1 170 ? 21.842 4.779 -10.093 1.00 89.75 170 ALA A O 1
ATOM 1408 N N . ASN A 1 171 ? 20.272 3.677 -11.260 1.00 87.81 171 ASN A N 1
ATOM 1409 C CA . ASN A 1 171 ? 19.120 4.195 -10.514 1.00 87.81 171 ASN A CA 1
ATOM 1410 C C . ASN A 1 171 ? 19.094 3.763 -9.036 1.00 87.81 171 ASN A C 1
ATOM 1412 O O . ASN A 1 171 ? 18.580 4.495 -8.187 1.00 87.81 171 ASN A O 1
ATOM 1416 N N . ASP A 1 172 ? 19.673 2.605 -8.699 1.00 89.88 172 ASP A N 1
ATOM 1417 C CA . ASP A 1 172 ? 19.779 2.120 -7.317 1.00 89.88 172 ASP A CA 1
ATOM 1418 C C . ASP A 1 172 ? 20.510 3.112 -6.394 1.00 89.88 172 ASP A C 1
ATOM 1420 O O . ASP A 1 172 ? 20.201 3.187 -5.199 1.00 89.88 172 ASP A O 1
ATOM 1424 N N . PHE A 1 173 ? 21.450 3.901 -6.932 1.00 88.25 173 PHE A N 1
ATOM 1425 C CA . PHE A 1 173 ? 22.181 4.918 -6.174 1.00 88.25 173 PHE A CA 1
ATOM 1426 C C . PHE A 1 173 ? 21.268 6.054 -5.692 1.00 88.25 173 PHE A C 1
ATOM 1428 O O . PHE A 1 173 ? 21.326 6.448 -4.519 1.00 88.25 173 PHE A O 1
ATOM 1435 N N . GLU A 1 174 ? 20.362 6.535 -6.547 1.00 85.25 174 GLU A N 1
ATOM 1436 C CA . GLU A 1 174 ? 19.395 7.569 -6.169 1.00 85.25 174 GLU A CA 1
ATOM 1437 C C . GLU A 1 174 ? 18.436 7.101 -5.068 1.00 85.25 174 GLU A C 1
ATOM 1439 O O . GLU A 1 174 ? 17.912 7.906 -4.290 1.00 85.25 174 GLU A O 1
ATOM 1444 N N . GLY A 1 175 ? 18.229 5.788 -4.976 1.00 88.00 175 GLY A N 1
ATOM 1445 C CA . GLY A 1 175 ? 17.311 5.144 -4.052 1.00 88.00 175 GLY A CA 1
ATOM 1446 C C . GLY A 1 175 ? 15.855 5.200 -4.512 1.00 88.00 175 GLY A C 1
ATOM 1447 O O . GLY A 1 175 ? 15.498 5.786 -5.531 1.00 88.00 175 GLY A O 1
ATOM 1448 N N . TYR A 1 176 ? 14.969 4.613 -3.721 1.00 89.69 176 TYR A N 1
ATOM 1449 C CA . TYR A 1 176 ? 13.563 4.417 -4.069 1.00 89.69 176 TYR A CA 1
ATOM 1450 C C . TYR A 1 176 ? 12.644 5.383 -3.314 1.00 89.69 176 TYR A C 1
ATOM 1452 O O . TYR A 1 176 ? 13.003 5.930 -2.264 1.00 89.69 176 TYR A O 1
ATOM 1460 N N . GLY A 1 177 ? 11.455 5.625 -3.875 1.00 92.25 177 GLY A N 1
ATOM 1461 C CA . GLY A 1 177 ? 10.396 6.380 -3.202 1.00 92.25 177 GLY A CA 1
ATOM 1462 C C . GLY A 1 177 ? 9.951 5.656 -1.932 1.00 92.25 177 GLY A C 1
ATOM 1463 O O . GLY A 1 177 ? 9.831 4.431 -1.929 1.00 92.25 177 GLY A O 1
ATOM 1464 N N . LEU A 1 178 ? 9.732 6.393 -0.844 1.00 94.44 178 LEU A N 1
ATOM 1465 C CA . LEU A 1 178 ? 9.343 5.809 0.441 1.00 94.44 178 LEU A CA 1
ATOM 1466 C C . LEU A 1 178 ? 7.925 5.238 0.384 1.00 94.44 178 LEU A C 1
ATOM 1468 O O . LEU A 1 178 ? 7.691 4.134 0.879 1.00 94.44 178 LEU A O 1
ATOM 1472 N N . PHE A 1 179 ? 6.998 5.958 -0.254 1.00 94.81 179 PHE A N 1
ATOM 1473 C CA . PHE A 1 179 ? 5.640 5.476 -0.469 1.00 94.81 179 PHE A CA 1
ATOM 1474 C C . PHE A 1 179 ? 5.628 4.296 -1.435 1.00 94.81 179 PHE A C 1
ATOM 1476 O O . PHE A 1 179 ? 5.005 3.292 -1.120 1.00 94.81 179 PHE A O 1
ATOM 1483 N N . ASP A 1 180 ? 6.337 4.378 -2.563 1.00 90.81 180 ASP A N 1
ATOM 1484 C CA . ASP A 1 180 ? 6.411 3.279 -3.534 1.00 90.81 180 ASP A CA 1
ATOM 1485 C C . ASP A 1 180 ? 6.970 1.984 -2.917 1.00 90.81 180 ASP A C 1
ATOM 1487 O O . ASP A 1 180 ? 6.374 0.914 -3.049 1.00 90.81 180 ASP A O 1
ATOM 1491 N N . THR A 1 181 ? 8.050 2.095 -2.134 1.00 92.25 181 THR A N 1
ATOM 1492 C CA . THR A 1 181 ? 8.652 0.953 -1.428 1.00 92.25 181 THR A CA 1
ATOM 1493 C C . THR A 1 181 ? 7.670 0.340 -0.424 1.00 92.25 181 THR A C 1
ATOM 1495 O O . THR A 1 181 ? 7.494 -0.880 -0.384 1.00 92.25 181 THR A O 1
ATOM 1498 N N . PHE A 1 182 ? 7.000 1.177 0.373 1.00 94.00 182 PHE A N 1
ATOM 1499 C CA . PHE A 1 182 ? 6.000 0.734 1.344 1.00 94.00 182 PHE A CA 1
ATOM 1500 C C . PHE A 1 182 ? 4.789 0.089 0.668 1.00 94.00 182 PHE A C 1
ATOM 1502 O O . PHE A 1 182 ? 4.408 -1.029 0.996 1.00 94.00 182 PHE A O 1
ATOM 1509 N N . PHE A 1 183 ? 4.211 0.764 -0.322 1.00 92.69 183 PHE A N 1
ATOM 1510 C CA . PHE A 1 183 ? 3.049 0.296 -1.063 1.00 92.69 183 PHE A CA 1
ATOM 1511 C C . PHE A 1 183 ? 3.331 -1.035 -1.768 1.00 92.69 183 PHE A C 1
ATOM 1513 O O . PHE A 1 183 ? 2.544 -1.975 -1.646 1.00 92.69 183 PHE A O 1
ATOM 1520 N N . GLY A 1 184 ? 4.476 -1.152 -2.449 1.00 89.62 184 GLY A N 1
ATOM 1521 C CA . GLY A 1 184 ? 4.902 -2.391 -3.096 1.00 89.62 184 GLY A CA 1
ATOM 1522 C C . GLY A 1 184 ? 5.072 -3.543 -2.104 1.00 89.62 184 GLY A C 1
ATOM 1523 O O . GLY A 1 184 ? 4.668 -4.675 -2.394 1.00 89.62 184 GLY A O 1
ATOM 1524 N N . TYR A 1 185 ? 5.599 -3.259 -0.911 1.00 91.69 185 TYR A N 1
ATOM 1525 C CA . TYR A 1 185 ? 5.699 -4.239 0.167 1.00 91.69 185 TYR A CA 1
ATOM 1526 C C . TYR A 1 185 ? 4.324 -4.689 0.677 1.00 91.69 185 TYR A C 1
ATOM 1528 O O . TYR A 1 185 ? 4.070 -5.894 0.718 1.00 91.69 185 TYR A O 1
ATOM 1536 N N . GLU A 1 186 ? 3.413 -3.760 0.984 1.00 92.12 186 GLU A N 1
ATOM 1537 C CA . GLU A 1 186 ? 2.067 -4.076 1.487 1.00 92.12 186 GLU A CA 1
ATOM 1538 C C . GLU A 1 186 ? 1.239 -4.875 0.467 1.00 92.12 186 GLU A C 1
ATOM 1540 O O . GLU A 1 186 ? 0.624 -5.895 0.795 1.00 92.12 186 GLU A O 1
ATOM 1545 N N . VAL A 1 187 ? 1.286 -4.485 -0.812 1.00 89.81 187 VAL A N 1
ATOM 1546 C CA . VAL A 1 187 ? 0.675 -5.253 -1.911 1.00 89.81 187 VAL A CA 1
ATOM 1547 C C . VAL A 1 187 ? 1.310 -6.644 -2.020 1.00 89.81 187 VAL A C 1
ATOM 1549 O O . VAL A 1 187 ? 0.614 -7.639 -2.257 1.00 89.81 187 VAL A O 1
ATOM 1552 N N . GLY A 1 188 ? 2.626 -6.740 -1.816 1.00 88.69 188 GLY A N 1
ATOM 1553 C CA . GLY A 1 188 ? 3.353 -8.000 -1.709 1.00 88.69 188 GLY A CA 1
ATOM 1554 C C . GLY A 1 188 ? 2.796 -8.907 -0.610 1.00 88.69 188 GLY A C 1
ATOM 1555 O O . GLY A 1 188 ? 2.513 -10.074 -0.885 1.00 88.69 188 GLY A O 1
ATOM 1556 N N . GLN A 1 189 ? 2.557 -8.374 0.592 1.00 90.75 189 GLN A N 1
ATOM 1557 C CA . GLN A 1 189 ? 2.004 -9.142 1.712 1.00 90.75 189 GLN A CA 1
ATOM 1558 C C . GLN A 1 189 ? 0.573 -9.615 1.446 1.00 90.75 189 GLN A C 1
ATOM 1560 O O . GLN A 1 189 ? 0.265 -10.779 1.700 1.00 90.75 189 GLN A O 1
ATOM 1565 N N . ILE A 1 190 ? -0.285 -8.785 0.841 1.00 89.38 190 ILE A N 1
ATOM 1566 C CA . ILE A 1 190 ? -1.639 -9.204 0.432 1.00 89.38 190 ILE A CA 1
ATOM 1567 C C . ILE A 1 190 ? -1.566 -10.395 -0.535 1.00 89.38 190 ILE A C 1
ATOM 1569 O O . ILE A 1 190 ? -2.295 -11.380 -0.391 1.00 89.38 190 ILE A O 1
ATOM 1573 N N . ASN A 1 191 ? -0.660 -10.343 -1.513 1.00 88.12 191 ASN A N 1
ATOM 1574 C CA . ASN A 1 191 ? -0.461 -11.445 -2.452 1.00 88.12 191 ASN A CA 1
ATOM 1575 C C . ASN A 1 191 ? 0.077 -12.709 -1.770 1.00 88.12 191 ASN A C 1
ATOM 1577 O O . ASN A 1 191 ? -0.355 -13.814 -2.116 1.00 88.12 191 ASN A O 1
ATOM 1581 N N . SER A 1 192 ? 0.966 -12.558 -0.787 1.00 88.31 192 SER A N 1
ATOM 1582 C CA . SER A 1 192 ? 1.457 -13.658 0.047 1.00 88.31 192 SER A CA 1
ATOM 1583 C C . SER A 1 192 ? 0.332 -14.297 0.859 1.00 88.31 192 SER A C 1
ATOM 1585 O O . SER A 1 192 ? 0.209 -15.517 0.830 1.00 88.31 192 SER A O 1
ATOM 1587 N N . ILE A 1 193 ? -0.554 -13.506 1.480 1.00 89.56 193 ILE A N 1
ATOM 1588 C CA . ILE A 1 193 ? -1.733 -14.007 2.210 1.00 89.56 193 ILE A CA 1
ATOM 1589 C C . ILE A 1 193 ? -2.620 -14.836 1.277 1.00 89.56 193 ILE A C 1
ATOM 1591 O O . ILE A 1 193 ? -2.958 -15.976 1.586 1.00 89.56 193 ILE A O 1
ATOM 1595 N N . VAL A 1 194 ? -2.953 -14.313 0.095 1.00 87.69 194 VAL A N 1
ATOM 1596 C CA . VAL A 1 194 ? -3.799 -15.020 -0.884 1.00 87.69 194 VAL A CA 1
ATOM 1597 C C . VAL A 1 194 ? -3.147 -16.320 -1.362 1.00 87.69 194 VAL A C 1
ATOM 1599 O O . VAL A 1 194 ? -3.825 -17.328 -1.566 1.00 87.69 194 VAL A O 1
ATOM 1602 N N . ARG A 1 195 ? -1.827 -16.323 -1.565 1.00 87.38 195 ARG A N 1
ATOM 1603 C CA . ARG A 1 195 ? -1.075 -17.532 -1.922 1.00 87.38 195 ARG A CA 1
ATOM 1604 C C . ARG A 1 195 ? -1.074 -18.545 -0.775 1.00 87.38 195 ARG A C 1
ATOM 1606 O O . ARG A 1 195 ? -1.328 -19.721 -1.022 1.00 87.38 195 ARG A O 1
ATOM 1613 N N . ALA A 1 196 ? -0.841 -18.094 0.451 1.00 88.25 196 ALA A N 1
ATOM 1614 C CA . ALA A 1 196 ? -0.806 -18.920 1.650 1.00 88.25 196 ALA A CA 1
ATOM 1615 C C . ALA A 1 196 ? -2.170 -19.577 1.926 1.00 88.25 196 ALA A C 1
ATOM 1617 O O . ALA A 1 196 ? -2.236 -20.788 2.109 1.00 88.25 196 ALA A O 1
ATOM 1618 N N . VAL A 1 197 ? -3.274 -18.827 1.809 1.00 87.38 197 VAL A N 1
ATOM 1619 C CA . VAL A 1 197 ? -4.641 -19.371 1.922 1.00 87.38 197 VAL A CA 1
ATOM 1620 C C . VAL A 1 197 ? -4.904 -20.448 0.864 1.00 87.38 197 VAL A C 1
ATOM 1622 O O . VAL A 1 197 ? -5.387 -21.527 1.195 1.00 87.38 197 VAL A O 1
ATOM 1625 N N . ARG A 1 198 ? -4.553 -20.198 -0.407 1.00 85.69 198 ARG A N 1
ATOM 1626 C CA . ARG A 1 198 ? -4.768 -21.169 -1.502 1.00 85.69 198 ARG A CA 1
ATOM 1627 C C . ARG A 1 198 ? -3.929 -22.440 -1.371 1.00 85.69 198 ARG A C 1
ATOM 1629 O O . ARG A 1 198 ? -4.346 -23.485 -1.850 1.00 85.69 198 ARG A O 1
ATOM 1636 N N . THR A 1 199 ? -2.755 -22.341 -0.754 1.00 89.12 199 THR A N 1
ATOM 1637 C CA . THR A 1 199 ? -1.837 -23.473 -0.541 1.00 89.12 199 THR A CA 1
ATOM 1638 C C . THR A 1 199 ? -2.052 -24.172 0.803 1.00 89.12 199 THR A C 1
ATOM 1640 O O . THR A 1 199 ? -1.349 -25.129 1.105 1.00 89.12 199 THR A O 1
ATOM 1643 N N . GLY A 1 200 ? -3.017 -23.718 1.613 1.00 88.62 200 GLY A N 1
ATOM 1644 C CA . GLY A 1 200 ? -3.284 -24.270 2.943 1.00 88.62 200 GLY A CA 1
ATOM 1645 C C . GLY A 1 200 ? -2.215 -23.937 3.992 1.00 88.62 200 GLY A C 1
ATOM 1646 O O . GLY A 1 200 ? -2.198 -24.550 5.057 1.00 88.62 200 GLY A O 1
ATOM 1647 N N . ASN A 1 201 ? -1.329 -22.975 3.721 1.00 91.12 201 ASN A N 1
ATOM 1648 C CA . ASN A 1 201 ? -0.247 -22.591 4.622 1.00 91.12 201 ASN A CA 1
ATOM 1649 C C . ASN A 1 201 ? -0.691 -21.510 5.624 1.00 91.12 201 ASN A C 1
ATOM 1651 O O . ASN A 1 201 ? -0.534 -20.311 5.392 1.00 91.12 201 ASN A O 1
ATOM 1655 N N . TRP A 1 202 ? -1.259 -21.924 6.754 1.00 88.50 202 TRP A N 1
ATOM 1656 C CA . TRP A 1 202 ? -1.803 -20.997 7.756 1.00 88.50 202 TRP A CA 1
ATOM 1657 C C . TRP A 1 202 ? -0.768 -20.482 8.765 1.00 88.50 202 TRP A C 1
ATOM 1659 O O . TRP A 1 202 ? -0.877 -19.343 9.225 1.00 88.50 202 TRP A O 1
ATOM 1669 N N . PHE A 1 203 ? 0.242 -21.293 9.087 1.00 89.88 203 PHE A N 1
ATOM 1670 C CA . PHE A 1 203 ? 1.187 -21.050 10.182 1.00 89.88 203 PHE A CA 1
ATOM 1671 C C . PHE A 1 203 ? 2.622 -20.838 9.682 1.00 89.88 203 PHE A C 1
ATOM 1673 O O . PHE A 1 203 ? 2.964 -21.181 8.556 1.00 89.88 203 PHE A O 1
ATOM 1680 N N . GLY A 1 204 ? 3.479 -20.288 10.544 1.00 84.88 204 G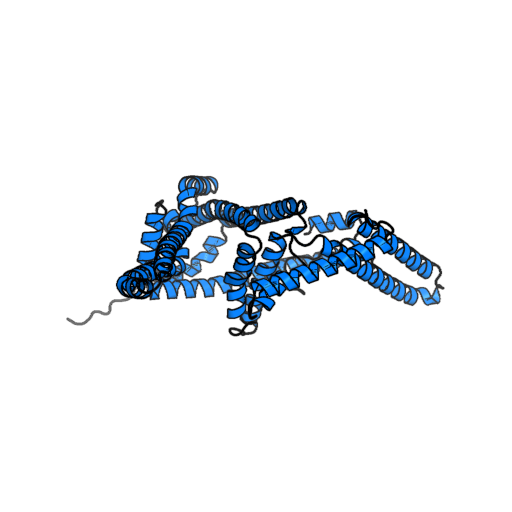LY A N 1
ATOM 1681 C CA . GLY A 1 204 ? 4.882 -20.013 10.229 1.00 84.88 204 GLY A CA 1
ATOM 1682 C C . GLY A 1 204 ? 5.110 -18.660 9.551 1.00 84.88 204 GLY A C 1
ATOM 1683 O O . GLY A 1 204 ? 4.172 -17.943 9.198 1.00 84.88 204 GLY A O 1
ATOM 1684 N N . ASP A 1 205 ? 6.385 -18.312 9.382 1.00 81.75 205 ASP A N 1
ATOM 1685 C CA . ASP A 1 205 ? 6.816 -16.992 8.899 1.00 81.75 205 ASP A CA 1
ATOM 1686 C C . ASP A 1 205 ? 6.396 -16.717 7.441 1.00 81.75 205 ASP A C 1
ATOM 1688 O O . ASP A 1 205 ? 6.078 -15.586 7.079 1.00 81.75 205 ASP A O 1
ATOM 1692 N N . ALA A 1 206 ? 6.301 -17.773 6.626 1.00 82.88 206 ALA A N 1
ATOM 1693 C CA . ALA A 1 206 ? 5.789 -17.722 5.254 1.00 82.88 206 ALA A CA 1
ATOM 1694 C C . ALA A 1 206 ? 4.276 -18.022 5.137 1.00 82.88 206 ALA A C 1
ATOM 1696 O O . ALA A 1 206 ? 3.739 -18.043 4.028 1.00 82.88 206 ALA A O 1
ATOM 1697 N N . GLY A 1 207 ? 3.599 -18.309 6.254 1.00 89.25 207 GLY A N 1
ATOM 1698 C CA . GLY A 1 207 ? 2.163 -18.593 6.297 1.00 89.25 207 GLY A CA 1
ATOM 1699 C C . GLY A 1 207 ? 1.304 -17.331 6.416 1.00 89.25 207 GLY A C 1
ATOM 1700 O O . GLY A 1 207 ? 1.811 -16.210 6.500 1.00 89.25 207 GLY A O 1
ATOM 1701 N N . VAL A 1 208 ? -0.021 -17.512 6.465 1.00 88.81 208 VAL A N 1
ATOM 1702 C CA . VAL A 1 208 ? -0.988 -16.405 6.630 1.00 88.81 208 VAL A CA 1
ATOM 1703 C C . VAL A 1 208 ? -0.671 -15.561 7.867 1.00 88.81 208 VAL A C 1
ATOM 1705 O O . VAL A 1 208 ? -0.660 -14.335 7.778 1.00 88.81 208 VAL A O 1
ATOM 1708 N N . GLY A 1 209 ? -0.371 -16.201 9.004 1.00 89.06 209 GLY A N 1
ATOM 1709 C CA . GLY A 1 209 ? -0.017 -15.495 10.238 1.00 89.06 209 GLY A CA 1
ATOM 1710 C C . GLY A 1 209 ? 1.217 -14.600 10.085 1.00 89.06 209 GLY A C 1
ATOM 1711 O O . GLY A 1 209 ? 1.166 -13.426 10.448 1.00 89.06 209 GLY A O 1
ATOM 1712 N N . GLY A 1 210 ? 2.297 -15.118 9.490 1.00 90.19 210 GLY A N 1
ATOM 1713 C CA . GLY A 1 210 ? 3.521 -14.350 9.243 1.00 90.19 210 GLY A CA 1
ATOM 1714 C C . GLY A 1 210 ? 3.294 -13.156 8.314 1.00 90.19 210 GLY A C 1
ATOM 1715 O O . GLY A 1 210 ? 3.740 -12.047 8.609 1.00 90.19 210 GLY A O 1
ATOM 1716 N N . ALA A 1 211 ? 2.524 -13.342 7.239 1.00 90.94 211 ALA A N 1
ATOM 1717 C CA . ALA A 1 211 ? 2.195 -12.262 6.310 1.00 90.94 211 ALA A CA 1
ATOM 1718 C C . ALA A 1 211 ? 1.278 -11.188 6.934 1.00 90.94 211 ALA A C 1
ATOM 1720 O O . ALA A 1 211 ? 1.467 -10.001 6.676 1.00 90.94 211 ALA A O 1
ATOM 1721 N N . LEU A 1 212 ? 0.332 -11.570 7.803 1.00 91.44 212 LEU A N 1
ATOM 1722 C CA . LEU A 1 212 ? -0.489 -10.615 8.564 1.00 91.44 212 LEU A CA 1
ATOM 1723 C C . LEU A 1 212 ? 0.355 -9.788 9.535 1.00 91.44 212 LEU A C 1
ATOM 1725 O O . LEU A 1 212 ? 0.173 -8.578 9.639 1.00 91.44 212 LEU A O 1
ATOM 1729 N N . VAL A 1 213 ? 1.296 -10.430 10.224 1.00 91.25 213 VAL A N 1
ATOM 1730 C CA . VAL A 1 213 ? 2.240 -9.756 11.119 1.00 91.25 213 VAL A CA 1
ATOM 1731 C C . VAL A 1 213 ? 3.115 -8.761 10.341 1.00 91.25 213 VAL A C 1
ATOM 1733 O O . VAL A 1 213 ? 3.295 -7.628 10.781 1.00 91.25 213 VAL A O 1
ATOM 1736 N N . ARG A 1 214 ? 3.596 -9.135 9.151 1.00 91.62 214 ARG A N 1
ATOM 1737 C CA . ARG A 1 214 ? 4.336 -8.237 8.246 1.00 91.62 214 ARG A CA 1
ATOM 1738 C C . ARG A 1 214 ? 3.518 -7.026 7.805 1.00 91.62 214 ARG A C 1
ATOM 1740 O O . ARG A 1 214 ? 4.010 -5.908 7.917 1.00 91.62 214 ARG A O 1
ATOM 1747 N N . PHE A 1 215 ? 2.276 -7.258 7.387 1.00 92.75 215 PHE A N 1
ATOM 1748 C CA . PHE A 1 215 ? 1.349 -6.220 6.932 1.00 92.75 215 PHE A CA 1
ATOM 1749 C C . PHE A 1 215 ? 0.969 -5.239 8.056 1.00 92.75 215 PHE A C 1
ATOM 1751 O O . PHE A 1 215 ? 1.049 -4.027 7.903 1.00 92.75 215 PHE A O 1
ATOM 1758 N N . PHE A 1 216 ? 0.567 -5.745 9.227 1.00 90.25 216 PHE A N 1
ATOM 1759 C CA . PHE A 1 216 ? 0.051 -4.889 10.302 1.00 90.25 216 PHE A CA 1
ATOM 1760 C C . PHE A 1 216 ? 1.120 -4.332 11.243 1.00 90.25 216 PHE A C 1
ATOM 1762 O O . PHE A 1 216 ? 0.873 -3.312 11.884 1.00 90.25 216 PHE A O 1
ATOM 1769 N N . MET A 1 217 ? 2.279 -4.987 11.368 1.00 90.25 217 MET A N 1
ATOM 1770 C CA . MET A 1 217 ? 3.325 -4.567 12.306 1.00 90.25 217 MET A CA 1
ATOM 1771 C C . MET A 1 217 ? 4.602 -4.133 11.594 1.00 90.25 217 MET A C 1
ATOM 1773 O O . MET A 1 217 ? 5.034 -3.002 11.796 1.00 90.25 217 MET A O 1
ATOM 1777 N N . TRP A 1 218 ? 5.220 -4.978 10.764 1.00 89.44 218 TRP A N 1
ATOM 1778 C CA . TRP A 1 218 ? 6.581 -4.695 10.283 1.00 89.44 218 TRP A CA 1
ATOM 1779 C C . TRP A 1 218 ? 6.668 -3.576 9.249 1.00 89.44 218 TRP A C 1
ATOM 1781 O O . TRP A 1 218 ? 7.522 -2.701 9.404 1.00 89.44 218 TRP A O 1
ATOM 1791 N N . GLY A 1 219 ? 5.776 -3.549 8.258 1.00 91.19 219 GLY A N 1
ATOM 1792 C CA . GLY A 1 219 ? 5.694 -2.438 7.306 1.00 91.19 219 GLY A CA 1
ATOM 1793 C C . GLY A 1 219 ? 5.500 -1.092 8.021 1.00 91.19 219 GLY A C 1
ATOM 1794 O O . GLY A 1 219 ? 6.330 -0.190 7.859 1.00 91.19 219 GLY A O 1
ATOM 1795 N N . PRO A 1 220 ? 4.470 -0.954 8.880 1.00 92.56 220 PRO A N 1
ATOM 1796 C CA . PRO A 1 220 ? 4.237 0.269 9.648 1.00 92.56 220 PRO A CA 1
ATOM 1797 C C . PRO A 1 220 ? 5.370 0.643 10.616 1.00 92.56 220 PRO A C 1
ATOM 1799 O O . PRO A 1 220 ? 5.694 1.824 10.748 1.00 92.56 220 PRO A O 1
ATOM 1802 N N . LEU A 1 221 ? 6.005 -0.330 11.280 1.00 92.38 221 LEU A N 1
ATOM 1803 C CA . LEU A 1 221 ? 7.133 -0.072 12.186 1.00 92.38 221 LEU A CA 1
ATOM 1804 C C . LEU A 1 221 ? 8.366 0.442 11.442 1.00 92.38 221 LEU A C 1
ATOM 1806 O O . LEU A 1 221 ? 9.035 1.351 11.935 1.00 92.38 221 LEU A O 1
ATOM 1810 N N . TRP A 1 222 ? 8.657 -0.093 10.254 1.00 93.81 222 TRP A N 1
ATOM 1811 C CA . TRP A 1 222 ? 9.700 0.453 9.387 1.00 93.81 222 TRP A CA 1
ATOM 1812 C C . TRP A 1 222 ? 9.368 1.892 8.976 1.00 93.81 222 TRP A C 1
ATOM 1814 O O . TRP A 1 222 ? 10.189 2.795 9.149 1.00 93.81 222 TRP A O 1
ATOM 1824 N N . ALA A 1 223 ? 8.140 2.113 8.505 1.00 93.38 223 ALA A N 1
ATOM 1825 C CA . ALA A 1 223 ? 7.658 3.401 8.028 1.00 93.38 223 ALA A CA 1
ATOM 1826 C C . ALA A 1 223 ? 7.771 4.499 9.104 1.00 93.38 223 ALA A C 1
ATOM 1828 O O . ALA A 1 223 ? 8.414 5.528 8.894 1.00 93.38 223 ALA A O 1
ATOM 1829 N N . ILE A 1 224 ? 7.205 4.260 10.289 1.00 90.12 224 ILE A N 1
ATOM 1830 C CA . ILE A 1 224 ? 7.178 5.236 11.386 1.00 90.12 224 ILE A CA 1
ATOM 1831 C C . ILE A 1 224 ? 8.542 5.330 12.079 1.00 90.12 224 ILE A C 1
ATOM 1833 O O . ILE A 1 224 ? 8.978 6.422 12.433 1.00 90.12 224 ILE A O 1
ATOM 1837 N N . GLY A 1 225 ? 9.231 4.205 12.277 1.00 89.31 225 GLY A N 1
ATOM 1838 C CA . GLY A 1 225 ? 10.483 4.168 13.031 1.00 89.31 225 GLY A CA 1
ATOM 1839 C C . GLY A 1 225 ? 11.681 4.727 12.266 1.00 89.31 225 GLY A C 1
ATOM 1840 O O . GLY A 1 225 ? 12.557 5.343 12.871 1.00 89.31 225 GLY A O 1
ATOM 1841 N N . ARG A 1 226 ? 11.747 4.513 10.945 1.00 90.81 226 ARG A N 1
ATOM 1842 C CA . ARG A 1 226 ? 12.914 4.890 10.124 1.00 90.81 226 ARG A CA 1
ATOM 1843 C C . ARG A 1 226 ? 12.674 6.128 9.276 1.00 90.81 226 ARG A C 1
ATOM 1845 O O . ARG A 1 226 ? 13.611 6.891 9.059 1.00 90.81 226 ARG A O 1
ATOM 1852 N N . HIS A 1 227 ? 11.426 6.372 8.882 1.00 92.19 227 HIS A N 1
ATOM 1853 C CA . HIS A 1 227 ? 11.044 7.500 8.031 1.00 92.19 227 HIS A CA 1
ATOM 1854 C C . HIS A 1 227 ? 9.895 8.338 8.635 1.00 92.19 227 HIS A C 1
ATOM 1856 O O . HIS A 1 227 ? 8.917 8.644 7.944 1.00 92.19 227 HIS A O 1
ATOM 1862 N N . PRO A 1 228 ? 10.000 8.774 9.910 1.00 94.06 228 PRO A N 1
ATOM 1863 C CA . PRO A 1 228 ? 8.880 9.340 10.669 1.00 94.06 228 PRO A CA 1
ATOM 1864 C C . PRO A 1 228 ? 8.259 10.580 10.023 1.00 94.06 228 PRO A C 1
ATOM 1866 O O . PRO A 1 228 ? 7.040 10.717 10.002 1.00 94.06 228 PRO A O 1
ATOM 1869 N N . ILE A 1 229 ? 9.075 11.486 9.474 1.00 93.62 229 ILE A N 1
ATOM 1870 C CA . ILE A 1 229 ? 8.587 12.752 8.901 1.00 93.62 229 ILE A CA 1
ATOM 1871 C C . ILE A 1 229 ? 7.704 12.483 7.679 1.00 93.62 229 ILE A C 1
ATOM 1873 O O . ILE A 1 229 ? 6.597 13.014 7.590 1.00 93.62 229 ILE A O 1
ATOM 1877 N N . PHE A 1 230 ? 8.175 11.631 6.764 1.00 94.69 230 PHE A N 1
ATOM 1878 C CA . PHE A 1 230 ? 7.442 11.274 5.552 1.00 94.69 230 PHE A CA 1
ATOM 1879 C C . PHE A 1 230 ? 6.096 10.635 5.900 1.00 94.69 230 PHE A C 1
ATOM 1881 O O . PHE A 1 230 ? 5.047 11.099 5.451 1.00 94.69 230 PHE A O 1
ATOM 1888 N N . PHE A 1 231 ? 6.114 9.610 6.758 1.00 95.19 231 PHE A N 1
ATOM 1889 C CA . PHE A 1 231 ? 4.910 8.859 7.105 1.00 95.19 231 PHE A CA 1
ATOM 1890 C C . PHE A 1 231 ? 3.964 9.603 8.044 1.00 95.19 231 PHE A C 1
ATOM 1892 O O . PHE A 1 231 ? 2.771 9.319 8.031 1.00 95.19 231 PHE A O 1
ATOM 1899 N N . THR A 1 232 ? 4.438 10.602 8.791 1.00 94.62 232 THR A N 1
ATOM 1900 C CA . THR A 1 232 ? 3.549 11.510 9.530 1.00 94.62 232 THR A CA 1
ATOM 1901 C C . THR A 1 232 ? 2.752 12.381 8.562 1.00 94.62 232 THR A C 1
ATOM 1903 O O . THR A 1 232 ? 1.529 12.452 8.665 1.00 94.62 232 THR A O 1
ATOM 1906 N N . ILE A 1 233 ? 3.413 13.002 7.577 1.00 95.62 233 ILE A N 1
ATOM 1907 C CA . ILE A 1 233 ? 2.740 13.834 6.566 1.00 95.62 233 ILE A CA 1
ATOM 1908 C C . ILE A 1 233 ? 1.780 12.982 5.731 1.00 95.62 233 ILE A C 1
ATOM 1910 O O . ILE A 1 233 ? 0.610 13.339 5.572 1.00 95.62 233 ILE A O 1
ATOM 1914 N N . PHE A 1 234 ? 2.247 11.828 5.250 1.00 96.00 234 PHE A N 1
ATOM 1915 C CA . PHE A 1 234 ? 1.409 10.889 4.511 1.00 96.00 234 PHE A CA 1
ATOM 1916 C C . PHE A 1 234 ? 0.248 10.362 5.363 1.00 96.00 234 PHE A C 1
ATOM 1918 O O . PHE A 1 234 ? -0.873 10.293 4.876 1.00 96.00 234 PHE A O 1
ATOM 1925 N N . GLY A 1 235 ? 0.475 10.046 6.639 1.00 94.38 235 GLY A N 1
ATOM 1926 C CA . GLY A 1 235 ? -0.557 9.573 7.561 1.00 94.38 235 GLY A CA 1
ATOM 1927 C C . GLY A 1 235 ? -1.659 10.606 7.795 1.00 94.38 235 GLY A C 1
ATOM 1928 O O . GLY A 1 235 ? -2.838 10.264 7.733 1.00 94.38 235 GLY A O 1
ATOM 1929 N N . LEU A 1 236 ? -1.306 11.881 7.985 1.00 94.56 236 LEU A N 1
ATOM 1930 C CA . LEU A 1 236 ? -2.282 12.974 8.100 1.00 94.56 236 LEU A CA 1
ATOM 1931 C C . LEU A 1 236 ? -3.101 13.142 6.813 1.00 94.56 236 LEU A C 1
ATOM 1933 O O . LEU A 1 236 ? -4.325 13.304 6.863 1.00 94.56 236 LEU A O 1
ATOM 1937 N N . TYR A 1 237 ? -2.438 13.058 5.659 1.00 96.25 237 TYR A N 1
ATOM 1938 C CA . TYR A 1 237 ? -3.099 13.089 4.358 1.00 96.25 237 TYR A CA 1
ATOM 1939 C C . TYR A 1 237 ? -4.053 11.898 4.176 1.00 96.25 237 TYR A C 1
ATOM 1941 O O . TYR A 1 237 ? -5.231 12.084 3.865 1.00 96.25 237 TYR A O 1
ATOM 1949 N N . PHE A 1 238 ? -3.575 10.682 4.451 1.00 95.69 238 PHE A N 1
ATOM 1950 C CA . PHE A 1 238 ? -4.350 9.448 4.391 1.00 95.69 238 PHE A CA 1
ATOM 1951 C C . PHE A 1 238 ? -5.586 9.528 5.286 1.00 95.69 238 PHE A C 1
ATOM 1953 O O . PHE A 1 238 ? -6.693 9.300 4.806 1.00 95.69 238 PHE A O 1
ATOM 1960 N N . LEU A 1 239 ? -5.428 9.916 6.555 1.00 94.25 239 LEU A N 1
ATOM 1961 C CA . LEU A 1 239 ? -6.538 10.050 7.501 1.00 94.25 239 LEU A CA 1
ATOM 1962 C C . LEU A 1 239 ? -7.567 11.081 7.039 1.00 94.25 239 LEU A C 1
ATOM 1964 O O . LEU A 1 239 ? -8.765 10.868 7.224 1.00 94.25 239 LEU A O 1
ATOM 1968 N N . THR A 1 240 ? -7.120 12.166 6.405 1.00 95.50 240 THR A N 1
ATOM 1969 C CA . THR A 1 240 ? -8.011 13.190 5.851 1.00 95.50 240 THR A CA 1
ATOM 1970 C C . THR A 1 240 ? -8.886 12.607 4.742 1.00 95.50 240 THR A C 1
ATOM 1972 O O . THR A 1 240 ? -10.115 12.677 4.817 1.00 95.50 240 THR A O 1
ATOM 1975 N N . ILE A 1 241 ? -8.273 11.968 3.741 1.00 96.75 241 ILE A N 1
ATOM 1976 C CA . ILE A 1 241 ? -9.003 11.342 2.630 1.00 96.75 241 ILE A CA 1
ATOM 1977 C C . ILE A 1 241 ? -9.895 10.203 3.142 1.00 96.75 241 ILE A C 1
ATOM 1979 O O . ILE A 1 241 ? -11.077 10.134 2.800 1.00 96.75 241 ILE A O 1
ATOM 1983 N N . TRP A 1 242 ? -9.370 9.349 4.019 1.00 95.44 242 TRP A N 1
ATOM 1984 C CA . TRP A 1 242 ? -10.101 8.217 4.583 1.00 95.44 242 TRP A CA 1
ATOM 1985 C C . TRP A 1 242 ? -11.333 8.658 5.378 1.00 95.44 242 TRP A C 1
ATOM 1987 O O . TRP A 1 242 ? -12.404 8.073 5.231 1.00 95.44 242 TRP A O 1
ATOM 1997 N N . SER A 1 243 ? -11.225 9.737 6.155 1.00 94.94 243 SER A N 1
ATOM 1998 C CA . SER A 1 243 ? -12.343 10.273 6.940 1.00 94.94 243 SER A CA 1
ATOM 1999 C C . SER A 1 243 ? -13.440 10.875 6.060 1.00 94.94 243 SER A C 1
ATOM 2001 O O . SER A 1 243 ? -14.624 10.670 6.324 1.00 94.94 243 SER A O 1
ATOM 2003 N N . ILE A 1 244 ? -13.077 11.582 4.984 1.00 95.75 244 ILE A N 1
ATOM 2004 C CA . ILE A 1 244 ? -14.043 12.210 4.066 1.00 95.75 244 ILE A CA 1
ATOM 2005 C C . ILE A 1 244 ? -14.755 11.156 3.212 1.00 95.75 244 ILE A C 1
ATOM 2007 O O . ILE A 1 244 ? -15.984 11.125 3.134 1.00 95.75 244 ILE A O 1
ATOM 2011 N N . PHE A 1 245 ? -14.002 10.279 2.552 1.00 96.56 245 PHE A N 1
ATOM 2012 C CA . PHE A 1 245 ? -14.585 9.311 1.625 1.00 96.56 245 PHE A CA 1
ATOM 2013 C C . PHE A 1 245 ? -15.146 8.088 2.355 1.00 96.56 245 PHE A C 1
ATOM 2015 O O . PHE A 1 245 ? -16.241 7.630 2.026 1.00 96.56 245 PHE A O 1
ATOM 2022 N N . GLY A 1 246 ? -14.456 7.592 3.385 1.00 93.88 246 GLY A N 1
ATOM 2023 C CA . GLY A 1 246 ? -14.929 6.488 4.220 1.00 93.88 246 GLY A CA 1
ATOM 2024 C C . GLY A 1 246 ? -16.198 6.846 4.992 1.00 93.88 246 GLY A C 1
ATOM 2025 O O . GLY A 1 246 ? -17.130 6.037 5.042 1.00 93.88 246 GLY A O 1
ATOM 2026 N N . GLY A 1 247 ? -16.297 8.073 5.516 1.00 94.06 247 GLY A N 1
ATOM 2027 C CA . GLY A 1 247 ? -17.521 8.577 6.141 1.00 94.06 247 GLY A CA 1
ATOM 2028 C C . GLY A 1 247 ? -18.677 8.724 5.143 1.00 94.06 247 GLY A C 1
ATOM 2029 O O . GLY A 1 247 ? -19.788 8.260 5.415 1.00 94.06 247 GLY A O 1
ATOM 2030 N N . ALA A 1 248 ? -18.420 9.253 3.940 1.00 95.81 248 ALA A N 1
ATOM 2031 C CA . ALA A 1 248 ? -19.424 9.348 2.877 1.00 95.81 248 ALA A CA 1
ATOM 2032 C C . ALA A 1 248 ? -19.939 7.968 2.420 1.00 95.81 248 ALA A C 1
ATOM 2034 O O . ALA A 1 248 ? -21.151 7.763 2.314 1.00 95.81 248 ALA A O 1
ATOM 2035 N N . ILE A 1 249 ? -19.046 6.996 2.199 1.00 95.19 249 ILE A N 1
ATOM 2036 C CA . ILE A 1 249 ? -19.412 5.615 1.838 1.00 95.19 249 ILE A CA 1
ATOM 2037 C C . ILE A 1 249 ? -20.230 4.969 2.959 1.00 95.19 249 ILE A C 1
ATOM 2039 O O . ILE A 1 249 ? -21.273 4.366 2.683 1.00 95.19 249 ILE A O 1
ATOM 2043 N N . SER A 1 250 ? -19.801 5.141 4.213 1.00 93.94 250 SER A N 1
ATOM 2044 C CA . SER A 1 250 ? -20.515 4.636 5.390 1.00 93.94 250 SER A CA 1
ATOM 2045 C C . SER A 1 250 ? -21.920 5.231 5.486 1.00 93.94 250 SER A C 1
ATOM 2047 O O . SER A 1 250 ? -22.875 4.497 5.731 1.00 93.94 250 SER A O 1
ATOM 2049 N N . ARG A 1 251 ? -22.090 6.530 5.199 1.00 94.50 251 ARG A N 1
ATOM 2050 C CA . ARG A 1 251 ? -23.404 7.195 5.198 1.00 94.50 251 ARG A CA 1
ATOM 2051 C C . ARG A 1 251 ? -24.311 6.687 4.079 1.00 94.50 251 ARG A C 1
ATOM 2053 O O . ARG A 1 251 ? -25.486 6.423 4.329 1.00 94.50 251 ARG A O 1
ATOM 2060 N N . ILE A 1 252 ? -23.785 6.499 2.865 1.00 93.94 252 ILE A N 1
ATOM 2061 C CA . ILE A 1 252 ? -24.552 5.914 1.751 1.00 93.94 252 ILE A CA 1
ATOM 2062 C C . ILE A 1 252 ? -24.993 4.490 2.103 1.00 93.94 252 ILE A C 1
ATOM 2064 O O . ILE A 1 252 ? -26.137 4.119 1.849 1.00 93.94 252 ILE A O 1
ATOM 2068 N N . ALA A 1 253 ? -24.100 3.685 2.684 1.00 92.25 253 ALA A N 1
ATOM 2069 C CA . ALA A 1 253 ? -24.421 2.328 3.109 1.00 92.25 253 ALA A CA 1
ATOM 2070 C C . ALA A 1 253 ? -25.481 2.315 4.221 1.00 92.25 253 ALA A C 1
ATOM 2072 O O . ALA A 1 253 ? -26.443 1.560 4.116 1.00 92.25 253 ALA A O 1
ATOM 2073 N N . ALA A 1 254 ? -25.353 3.185 5.225 1.00 91.75 254 ALA A N 1
ATOM 2074 C CA . ALA A 1 254 ? -26.296 3.307 6.332 1.00 91.75 254 ALA A CA 1
ATOM 2075 C C . ALA A 1 254 ? -27.721 3.621 5.854 1.00 91.75 254 ALA A C 1
ATOM 2077 O O . ALA A 1 254 ? -28.657 2.904 6.204 1.00 91.75 254 ALA A O 1
ATOM 2078 N N . VAL A 1 255 ? -27.892 4.646 5.011 1.00 91.19 255 VAL A N 1
ATOM 2079 C CA . VAL A 1 255 ? -29.223 5.028 4.504 1.00 91.19 255 VAL A CA 1
ATOM 2080 C C . VAL A 1 255 ? -29.808 3.939 3.608 1.00 91.19 255 VAL A C 1
ATOM 2082 O O . VAL A 1 255 ? -30.990 3.623 3.714 1.00 91.19 255 VAL A O 1
ATOM 2085 N N . HIS A 1 256 ? -28.973 3.302 2.787 1.00 88.88 256 HIS A N 1
ATOM 2086 C CA . HIS A 1 256 ? -29.418 2.219 1.920 1.00 88.88 256 HIS A CA 1
ATOM 2087 C C . HIS A 1 256 ? -29.866 0.976 2.703 1.00 88.88 256 HIS A C 1
ATOM 2089 O O . HIS A 1 256 ? -30.827 0.324 2.312 1.00 88.88 256 HIS A O 1
ATOM 2095 N N . VAL A 1 257 ? -29.197 0.643 3.811 1.00 87.00 257 VAL A N 1
ATOM 2096 C CA . VAL A 1 257 ? -29.595 -0.482 4.674 1.00 87.00 257 VAL A CA 1
ATOM 2097 C C . VAL A 1 257 ? -30.846 -0.149 5.485 1.00 87.00 257 VAL A C 1
ATOM 2099 O O . VAL A 1 257 ? -31.707 -1.010 5.637 1.00 87.00 257 VAL A O 1
ATOM 2102 N N . ALA A 1 258 ? -30.945 1.072 6.015 1.00 87.06 258 ALA A N 1
ATOM 2103 C CA . ALA A 1 258 ? -31.999 1.443 6.956 1.00 87.06 258 ALA A CA 1
ATOM 2104 C C . ALA A 1 258 ? -33.315 1.856 6.283 1.00 87.06 258 ALA A C 1
ATOM 2106 O O . ALA A 1 258 ? -34.382 1.581 6.822 1.00 87.06 258 ALA A O 1
ATOM 2107 N N . ARG A 1 259 ? -33.247 2.547 5.140 1.00 84.00 259 ARG A N 1
ATOM 2108 C CA . ARG A 1 259 ? -34.420 3.124 4.459 1.00 84.00 259 ARG A CA 1
ATOM 2109 C C . ARG A 1 259 ? -34.641 2.589 3.047 1.00 84.00 259 ARG A C 1
ATOM 2111 O O . ARG A 1 259 ? -35.619 2.961 2.419 1.00 84.00 259 ARG A O 1
ATOM 2118 N N . GLU A 1 260 ? -33.716 1.781 2.523 1.00 80.62 260 GLU A N 1
ATOM 2119 C CA . GLU A 1 260 ? -33.673 1.374 1.105 1.00 80.62 260 GLU A CA 1
ATOM 2120 C C . GLU A 1 260 ? -33.681 2.568 0.117 1.00 80.62 260 GLU A C 1
ATOM 2122 O O . GLU A 1 260 ? -33.887 2.415 -1.086 1.00 80.62 260 GLU A O 1
ATOM 2127 N N . GLU A 1 261 ? -33.351 3.765 0.613 1.00 84.62 261 GLU A N 1
ATOM 2128 C CA . GLU A 1 261 ? -33.262 5.008 -0.149 1.00 84.62 261 GLU A CA 1
ATOM 2129 C C . GLU A 1 261 ? -31.861 5.204 -0.749 1.00 84.62 261 GLU A C 1
ATOM 2131 O O . GLU A 1 261 ? -30.848 4.682 -0.265 1.00 84.62 261 GLU A O 1
ATOM 2136 N N . LYS A 1 262 ? -31.792 6.002 -1.820 1.00 84.12 262 LYS A N 1
ATOM 2137 C CA . LYS A 1 262 ? -30.532 6.436 -2.433 1.00 84.12 262 LYS A CA 1
ATOM 2138 C C . LYS A 1 262 ? -30.273 7.893 -2.075 1.00 84.12 262 LYS A C 1
ATOM 2140 O O . LYS A 1 262 ? -31.059 8.762 -2.434 1.00 84.12 262 LYS A O 1
ATOM 2145 N N . ILE A 1 263 ? -29.143 8.159 -1.426 1.00 88.88 263 ILE A N 1
ATOM 2146 C CA . ILE A 1 263 ? -28.653 9.526 -1.226 1.00 88.88 263 ILE A CA 1
ATOM 2147 C C . ILE A 1 263 ? -27.670 9.903 -2.330 1.00 88.88 263 ILE A C 1
ATOM 2149 O O . ILE A 1 263 ? -26.929 9.059 -2.843 1.00 88.88 263 ILE A O 1
ATOM 2153 N N . SER A 1 264 ? -27.648 11.184 -2.687 1.00 92.12 264 SER A N 1
ATOM 2154 C CA . SER A 1 264 ? -26.679 11.696 -3.657 1.00 92.12 264 SER A CA 1
ATOM 2155 C C . SER A 1 264 ? -25.258 11.714 -3.080 1.00 92.12 264 SER A C 1
ATOM 2157 O O . SER A 1 264 ? -25.055 11.897 -1.877 1.00 92.12 264 SER A O 1
ATOM 2159 N N . ILE A 1 265 ? -24.254 11.597 -3.957 1.00 93.56 265 ILE A N 1
ATOM 2160 C CA . ILE A 1 265 ? -22.831 11.687 -3.583 1.00 93.56 265 ILE A CA 1
ATOM 2161 C C . ILE A 1 265 ? -22.532 13.020 -2.885 1.00 93.56 265 ILE A C 1
ATOM 2163 O O . ILE A 1 265 ? -21.846 13.048 -1.867 1.00 93.56 265 ILE A O 1
ATOM 2167 N N . ARG A 1 266 ? -23.102 14.122 -3.391 1.00 94.31 266 ARG A N 1
ATOM 2168 C CA . ARG A 1 266 ? -22.922 15.461 -2.817 1.00 94.31 266 ARG A CA 1
ATOM 2169 C C . ARG A 1 266 ? -23.439 15.544 -1.381 1.00 94.31 266 ARG A C 1
ATOM 2171 O O . ARG A 1 266 ? -22.749 16.093 -0.532 1.00 94.31 266 ARG A O 1
ATOM 2178 N N . GLN A 1 267 ? -24.619 14.990 -1.098 1.00 93.50 267 GLN A N 1
ATOM 2179 C CA . GLN A 1 267 ? -25.169 14.961 0.263 1.00 93.50 267 GLN A CA 1
ATOM 2180 C C . GLN A 1 267 ? -24.312 14.103 1.201 1.00 93.50 267 GLN A C 1
ATOM 2182 O O . GLN A 1 267 ? -24.074 14.499 2.339 1.00 93.50 267 GLN A O 1
ATOM 2187 N N . ALA A 1 268 ? -23.819 12.957 0.723 1.00 93.38 268 ALA A N 1
ATOM 2188 C CA . ALA A 1 268 ? -22.946 12.088 1.508 1.00 93.38 268 ALA A CA 1
ATOM 2189 C C . ALA A 1 268 ? -21.603 12.761 1.845 1.00 93.38 268 ALA A C 1
ATOM 2191 O O . ALA A 1 268 ? -21.163 12.711 2.992 1.00 93.38 268 ALA A O 1
ATOM 2192 N N . LEU A 1 269 ? -20.983 13.435 0.871 1.00 95.19 269 LEU A N 1
ATOM 2193 C CA . LEU A 1 269 ? -19.749 14.197 1.076 1.00 95.19 269 LEU A CA 1
ATOM 2194 C C . LEU A 1 269 ? -19.967 15.408 1.984 1.00 95.19 269 LEU A C 1
ATOM 2196 O O . LEU A 1 269 ? -19.165 15.632 2.882 1.00 95.19 269 LEU A O 1
ATOM 2200 N N . ALA A 1 270 ? -21.062 16.155 1.806 1.00 95.75 270 ALA A N 1
ATOM 2201 C CA . ALA A 1 270 ? -21.397 17.280 2.679 1.00 95.75 270 ALA A CA 1
ATOM 2202 C C . ALA A 1 270 ? -21.569 16.829 4.138 1.00 95.75 270 ALA A C 1
ATOM 2204 O O . ALA A 1 270 ? -21.038 17.460 5.047 1.00 95.75 270 ALA A O 1
ATOM 2205 N N . PHE A 1 271 ? -22.240 15.695 4.362 1.00 94.00 271 PHE A N 1
ATOM 2206 C CA . PHE A 1 271 ? -22.335 15.089 5.689 1.00 94.00 271 PHE A CA 1
ATOM 2207 C C . PHE A 1 271 ? -20.952 14.734 6.253 1.00 94.00 271 PHE A C 1
ATOM 2209 O O . PHE A 1 271 ? -20.642 15.097 7.387 1.00 94.00 271 PHE A O 1
ATOM 2216 N N . SER A 1 272 ? -20.109 14.068 5.459 1.00 93.44 272 SER A N 1
ATOM 2217 C CA . SER A 1 272 ? -18.778 13.650 5.911 1.00 93.44 272 SER A CA 1
ATOM 2218 C C . SER A 1 272 ? -17.849 14.827 6.200 1.00 93.44 272 SER A C 1
ATOM 2220 O O . SER A 1 272 ? -17.082 14.768 7.153 1.00 93.44 272 SER A O 1
ATOM 2222 N N . MET A 1 273 ? -17.946 15.909 5.424 1.00 94.25 273 MET A N 1
ATOM 2223 C CA . MET A 1 273 ? -17.212 17.154 5.661 1.00 94.25 273 MET A CA 1
ATOM 2224 C C . MET A 1 273 ? -17.665 17.844 6.948 1.00 94.25 273 MET A C 1
ATOM 2226 O O . MET A 1 273 ? -16.830 18.251 7.750 1.00 94.25 273 MET A O 1
ATOM 2230 N N . ASN A 1 274 ? -18.976 17.914 7.193 1.00 95.06 274 ASN A N 1
ATOM 2231 C CA . ASN A 1 274 ? -19.514 18.506 8.421 1.00 95.06 274 ASN A CA 1
ATOM 2232 C C . ASN A 1 274 ? -19.126 17.708 9.677 1.00 95.06 274 ASN A C 1
ATOM 2234 O O . ASN A 1 274 ? -18.988 18.282 10.753 1.00 95.06 274 ASN A O 1
ATOM 2238 N N . LYS A 1 275 ? -18.934 16.389 9.547 1.00 92.88 275 LYS A N 1
ATOM 2239 C CA . LYS A 1 275 ? -18.499 15.489 10.630 1.00 92.88 275 LYS A CA 1
ATOM 2240 C C . LYS A 1 275 ? -17.039 15.046 10.504 1.00 92.88 275 LYS A C 1
ATOM 2242 O O . LYS A 1 275 ? -16.640 14.059 11.120 1.00 92.88 275 LYS A O 1
ATOM 2247 N N . PHE A 1 276 ? -16.226 15.790 9.753 1.00 93.69 276 PHE A N 1
ATOM 2248 C CA . PHE A 1 276 ? -14.832 15.444 9.472 1.00 93.69 276 PHE A CA 1
ATOM 2249 C C . PHE A 1 276 ? -14.022 15.205 10.751 1.00 93.69 276 PHE A C 1
ATOM 2251 O O . PHE A 1 276 ? -13.385 14.163 10.896 1.00 93.69 276 PHE A O 1
ATOM 2258 N N . LEU A 1 277 ? -14.112 16.129 11.714 1.00 92.94 277 LEU A N 1
ATOM 2259 C CA . LEU A 1 277 ? -13.399 16.013 12.987 1.00 92.94 277 LEU A CA 1
ATOM 2260 C C . LEU A 1 277 ? -13.827 14.774 13.777 1.00 92.94 277 LEU A C 1
ATOM 2262 O O . LEU A 1 277 ? -12.979 14.132 14.393 1.00 92.94 277 LEU A O 1
ATOM 2266 N N . SER A 1 278 ? -15.104 14.390 13.727 1.00 93.38 278 SER A N 1
ATOM 2267 C CA . SER A 1 278 ? -15.595 13.178 14.390 1.00 93.38 278 SER A CA 1
ATOM 2268 C C . SER A 1 278 ? -14.999 11.915 13.761 1.00 93.38 278 SER A C 1
ATOM 2270 O O . SER A 1 278 ? -14.549 11.033 14.489 1.00 93.38 278 SER A O 1
ATOM 2272 N N . PHE A 1 279 ? -14.921 11.839 12.427 1.00 93.19 279 PHE A N 1
ATOM 2273 C CA . PHE A 1 279 ? -14.332 10.690 11.723 1.00 93.19 279 PHE A CA 1
ATOM 2274 C C . PHE A 1 279 ? -12.813 10.571 11.912 1.00 93.19 279 PHE A C 1
ATOM 2276 O O . PHE A 1 279 ? -12.310 9.461 12.095 1.00 93.19 279 PHE A O 1
ATOM 2283 N N . VAL A 1 280 ? -12.092 11.698 11.915 1.00 93.69 280 VAL A N 1
ATOM 2284 C CA . VAL A 1 280 ? -10.637 11.726 12.146 1.00 93.69 280 VAL A CA 1
ATOM 2285 C C . VAL A 1 280 ? -10.309 11.372 13.594 1.00 93.69 280 VAL A C 1
ATOM 2287 O O . VAL A 1 280 ? -9.415 10.572 13.854 1.00 93.69 280 VAL A O 1
ATOM 2290 N N . SER A 1 281 ? -11.026 11.962 14.553 1.00 93.25 281 SER A N 1
ATOM 2291 C CA . SER A 1 281 ? -10.692 11.822 15.973 1.00 93.25 281 SER A CA 1
ATOM 2292 C C . SER A 1 281 ? -11.134 10.493 16.585 1.00 93.25 281 SER A C 1
ATOM 2294 O O . SER A 1 281 ? -10.506 10.053 17.543 1.00 93.25 281 SER A O 1
ATOM 2296 N N . ALA A 1 282 ? -12.151 9.817 16.036 1.00 90.88 282 ALA A N 1
ATOM 2297 C CA . ALA A 1 282 ? -12.662 8.553 16.575 1.00 90.88 282 ALA A CA 1
ATOM 2298 C C . ALA A 1 282 ? -11.580 7.473 16.816 1.00 90.88 282 ALA A C 1
ATOM 2300 O O . ALA A 1 282 ? -11.532 6.941 17.923 1.00 90.88 282 ALA A O 1
ATOM 2301 N N . PRO A 1 283 ? -10.678 7.163 15.865 1.00 88.94 283 PRO A N 1
ATOM 2302 C CA . PRO A 1 283 ? -9.584 6.223 16.121 1.00 88.94 283 PRO A CA 1
ATOM 2303 C C . PRO A 1 283 ? -8.391 6.838 16.870 1.00 88.94 283 PRO A C 1
ATOM 2305 O O . PRO A 1 283 ? -7.655 6.116 17.539 1.00 88.94 283 PRO A O 1
ATOM 2308 N N . ILE A 1 284 ? -8.188 8.158 16.785 1.00 92.25 284 ILE A N 1
ATOM 2309 C CA . ILE A 1 284 ? -7.035 8.842 17.393 1.00 92.25 284 ILE A CA 1
ATOM 2310 C C . ILE A 1 284 ? -7.219 9.017 18.903 1.00 92.25 284 ILE A C 1
ATOM 2312 O O . ILE A 1 284 ? -6.268 8.832 19.655 1.00 92.25 284 ILE A O 1
ATOM 2316 N N . ILE A 1 285 ? -8.427 9.353 19.367 1.00 93.44 285 ILE A N 1
ATOM 2317 C CA . ILE A 1 285 ? -8.708 9.625 20.784 1.00 93.44 285 ILE A CA 1
ATOM 2318 C C . ILE A 1 285 ? -8.337 8.428 21.681 1.00 93.44 285 ILE A C 1
ATOM 2320 O O . ILE A 1 285 ? -7.609 8.644 22.650 1.00 93.44 285 ILE A O 1
ATOM 2324 N N . PRO A 1 286 ? -8.745 7.175 21.389 1.00 93.44 286 PRO A N 1
ATOM 2325 C CA . PRO A 1 286 ? -8.338 6.017 22.186 1.00 93.44 286 PRO A CA 1
ATOM 2326 C C . PRO A 1 286 ? -6.817 5.834 22.239 1.00 93.44 286 PRO A C 1
ATOM 2328 O O . PRO A 1 286 ? -6.267 5.583 23.310 1.00 93.44 286 PRO A O 1
ATOM 2331 N N . LEU A 1 287 ? -6.125 6.018 21.109 1.00 93.19 287 LEU A N 1
ATOM 2332 C CA . LEU A 1 287 ? -4.662 5.936 21.046 1.00 93.19 287 LEU A CA 1
ATOM 2333 C C . LEU A 1 287 ? -3.995 7.045 21.868 1.00 93.19 287 LEU A C 1
ATOM 2335 O O . LEU A 1 287 ? -3.016 6.790 22.564 1.00 93.19 287 LEU A O 1
ATOM 2339 N N . LEU A 1 288 ? -4.549 8.258 21.838 1.00 94.75 288 LEU A N 1
ATOM 2340 C CA . LEU A 1 288 ? -4.068 9.385 22.627 1.00 94.75 288 LEU A CA 1
ATOM 2341 C C . LEU A 1 288 ? -4.272 9.151 24.130 1.00 94.75 288 LEU A C 1
ATOM 2343 O O . LEU A 1 288 ? -3.378 9.458 24.912 1.00 94.75 288 LEU A O 1
ATOM 2347 N N . ILE A 1 289 ? -5.403 8.565 24.542 1.00 92.94 289 ILE A N 1
ATOM 2348 C CA . ILE A 1 289 ? -5.648 8.178 25.941 1.00 92.94 289 ILE A CA 1
ATOM 2349 C C . ILE A 1 28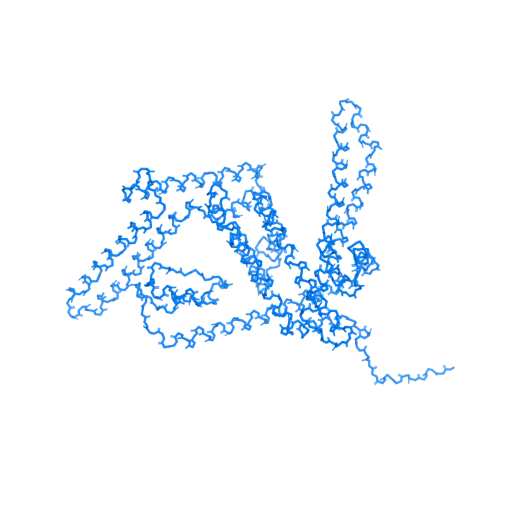9 ? -4.592 7.169 26.400 1.00 92.94 289 ILE A C 1
ATOM 2351 O O . ILE A 1 289 ? -3.988 7.361 27.453 1.00 92.94 289 ILE A O 1
ATOM 2355 N N . VAL A 1 290 ? -4.328 6.130 25.600 1.00 95.69 290 VAL A N 1
ATOM 2356 C CA . VAL A 1 290 ? -3.290 5.133 25.905 1.00 95.69 290 VAL A CA 1
ATOM 2357 C C . VAL A 1 290 ? -1.912 5.789 25.995 1.00 95.69 290 VAL A C 1
ATOM 2359 O O . VAL A 1 290 ? -1.171 5.515 26.934 1.00 95.69 290 VAL A O 1
ATOM 2362 N N . LEU A 1 291 ? -1.582 6.698 25.074 1.00 94.94 291 LEU A N 1
ATOM 2363 C CA . LEU A 1 291 ? -0.312 7.420 25.082 1.00 94.94 291 LEU A CA 1
ATOM 2364 C C . LEU A 1 291 ? -0.148 8.297 26.332 1.00 94.94 291 LEU A C 1
ATOM 2366 O O . LEU A 1 291 ? 0.896 8.245 26.974 1.00 94.94 291 LEU A O 1
ATOM 2370 N N . ILE A 1 292 ? -1.165 9.084 26.694 1.00 95.88 292 ILE A N 1
ATOM 2371 C CA . ILE A 1 292 ? -1.121 9.987 27.855 1.00 95.88 292 ILE A CA 1
ATOM 2372 C C . ILE A 1 292 ? -1.019 9.184 29.153 1.00 95.88 292 ILE A C 1
ATOM 2374 O O . ILE A 1 292 ? -0.152 9.463 29.979 1.00 95.88 292 ILE A O 1
ATOM 2378 N N . VAL A 1 293 ? -1.868 8.168 29.330 1.00 94.94 293 VAL A N 1
ATOM 2379 C CA . VAL A 1 293 ? -1.840 7.309 30.523 1.00 94.94 293 VAL A CA 1
ATOM 2380 C C . VAL A 1 293 ? -0.509 6.557 30.606 1.00 94.94 293 VAL A C 1
ATOM 2382 O O . VAL A 1 293 ? 0.110 6.523 31.669 1.00 94.94 293 VAL A O 1
ATOM 2385 N N . GLY A 1 294 ? -0.025 6.022 29.483 1.00 95.00 294 GLY A N 1
ATOM 2386 C CA . GLY A 1 294 ? 1.269 5.351 29.398 1.00 95.00 294 GLY A CA 1
ATOM 2387 C C . GLY A 1 294 ? 2.435 6.274 29.749 1.00 95.00 294 GLY A C 1
ATOM 2388 O O . GLY A 1 294 ? 3.321 5.870 30.498 1.00 95.00 294 GLY A O 1
ATOM 2389 N N . LEU A 1 295 ? 2.409 7.530 29.290 1.00 95.00 295 LEU A N 1
ATOM 2390 C CA . LEU A 1 295 ? 3.418 8.531 29.634 1.00 95.00 295 LEU A CA 1
ATOM 2391 C C . LEU A 1 295 ? 3.411 8.850 31.134 1.00 95.00 295 LEU A C 1
ATOM 2393 O O . LEU A 1 295 ? 4.476 8.923 31.738 1.00 95.00 295 LEU A O 1
ATOM 2397 N N . VAL A 1 296 ? 2.237 8.988 31.757 1.00 93.38 296 VAL A N 1
ATOM 2398 C CA . VAL A 1 296 ? 2.124 9.210 33.211 1.00 93.38 296 VAL A CA 1
ATOM 2399 C C . VAL A 1 296 ? 2.728 8.041 33.994 1.00 93.38 296 VAL A C 1
ATOM 2401 O O . VAL A 1 296 ? 3.501 8.261 34.926 1.00 93.38 296 VAL A O 1
ATOM 2404 N N . VAL A 1 297 ? 2.436 6.800 33.594 1.00 93.75 297 VAL A N 1
ATOM 2405 C CA . VAL A 1 297 ? 3.024 5.605 34.223 1.00 93.75 297 VAL A CA 1
ATOM 2406 C C . VAL A 1 297 ? 4.538 5.550 33.999 1.00 93.75 297 VAL A C 1
ATOM 2408 O O . VAL A 1 297 ? 5.283 5.262 34.934 1.00 93.75 297 VAL A O 1
ATOM 2411 N N . ALA A 1 298 ? 5.012 5.881 32.794 1.00 92.50 298 ALA A N 1
ATOM 2412 C CA . ALA A 1 298 ? 6.438 5.927 32.474 1.00 92.50 298 ALA A CA 1
ATOM 2413 C C . ALA A 1 298 ? 7.186 6.979 33.311 1.00 92.50 298 ALA A C 1
ATOM 2415 O O . ALA A 1 298 ? 8.261 6.692 33.839 1.00 92.50 298 ALA A O 1
ATOM 2416 N N . LEU A 1 299 ? 6.598 8.166 33.498 1.00 90.88 299 LEU A N 1
ATOM 2417 C CA . LEU A 1 299 ? 7.129 9.207 34.383 1.00 90.88 299 LEU A CA 1
ATOM 2418 C C . LEU A 1 299 ? 7.159 8.744 35.845 1.00 90.88 299 LEU A C 1
ATOM 2420 O O . LEU A 1 299 ? 8.144 8.985 36.537 1.00 90.88 299 LEU A O 1
ATOM 2424 N N . GLY A 1 300 ? 6.133 8.022 36.304 1.00 88.12 300 GLY A N 1
ATOM 2425 C CA . GLY A 1 300 ? 6.133 7.386 37.625 1.00 88.12 300 GLY A CA 1
ATOM 2426 C C . GLY A 1 300 ? 7.277 6.380 37.800 1.00 88.12 300 GLY A C 1
ATOM 2427 O O . GLY A 1 300 ? 7.885 6.313 38.867 1.00 88.12 300 GLY A O 1
ATOM 2428 N N . GLY A 1 301 ? 7.641 5.662 36.734 1.00 89.88 301 GLY A N 1
ATOM 2429 C CA . GLY A 1 301 ? 8.792 4.756 36.718 1.00 89.88 301 GLY A CA 1
ATOM 2430 C C . GLY A 1 301 ? 10.133 5.446 36.996 1.00 89.88 301 GLY A C 1
ATOM 2431 O O . GLY A 1 301 ? 11.018 4.832 37.591 1.00 89.88 301 GLY A O 1
ATOM 2432 N N . LEU A 1 302 ? 10.278 6.735 36.661 1.00 90.50 302 LEU A N 1
ATOM 2433 C CA . LEU A 1 302 ? 11.505 7.495 36.937 1.00 90.50 302 LEU A CA 1
ATOM 2434 C C . LEU A 1 302 ? 11.788 7.638 38.440 1.00 90.50 302 LEU A C 1
ATOM 2436 O O . LEU A 1 302 ? 12.954 7.716 38.824 1.00 90.50 302 LEU A O 1
ATOM 2440 N N . VAL A 1 303 ? 10.754 7.605 39.291 1.00 89.06 303 VAL A N 1
ATOM 2441 C CA . VAL A 1 303 ? 10.888 7.627 40.762 1.00 89.06 303 VAL A CA 1
ATOM 2442 C C . VAL A 1 303 ? 11.680 6.415 41.268 1.00 89.06 303 VAL A C 1
ATOM 2444 O O . VAL A 1 303 ? 12.372 6.501 42.281 1.00 89.06 303 VAL A O 1
ATOM 2447 N N . GLY A 1 304 ? 11.657 5.302 40.527 1.00 88.75 304 GLY A N 1
ATOM 2448 C CA . GLY A 1 304 ? 12.429 4.099 40.842 1.00 88.75 304 GLY A CA 1
ATOM 2449 C C . GLY A 1 304 ? 13.944 4.300 40.802 1.00 88.75 304 GLY A C 1
ATOM 2450 O O . GLY A 1 304 ? 14.665 3.555 41.459 1.00 88.75 304 GLY A O 1
ATOM 2451 N N . ASN A 1 305 ? 14.429 5.328 40.098 1.00 91.75 305 ASN A N 1
ATOM 2452 C CA . ASN A 1 305 ? 15.859 5.623 39.992 1.00 91.75 305 ASN A CA 1
ATOM 2453 C C . ASN A 1 305 ? 16.425 6.370 41.212 1.00 91.75 305 ASN A C 1
ATOM 2455 O O . ASN A 1 305 ? 17.625 6.638 41.252 1.00 91.75 305 ASN A O 1
ATOM 2459 N N . ILE A 1 306 ? 15.599 6.722 42.207 1.00 89.50 306 ILE A N 1
ATOM 2460 C CA . ILE A 1 306 ? 16.072 7.360 43.442 1.00 89.50 306 ILE A CA 1
ATOM 2461 C C . ILE A 1 306 ? 16.774 6.302 44.315 1.00 89.50 306 ILE A C 1
ATOM 2463 O O . ILE A 1 306 ? 16.121 5.337 44.730 1.00 89.50 306 ILE A O 1
ATOM 2467 N N . PRO A 1 307 ? 18.071 6.466 44.649 1.00 86.62 307 PRO A N 1
ATOM 2468 C CA . PRO A 1 307 ? 18.799 5.499 45.466 1.00 86.62 307 PRO A CA 1
ATOM 2469 C C . PRO A 1 307 ? 18.123 5.253 46.825 1.00 86.62 307 PRO A C 1
ATOM 2471 O O . PRO A 1 307 ? 17.735 6.189 47.525 1.00 86.62 307 PRO A O 1
ATOM 2474 N N . GLY A 1 308 ? 17.980 3.982 47.206 1.00 89.12 308 GLY A N 1
ATOM 2475 C CA . GLY A 1 308 ? 17.388 3.559 48.479 1.00 89.12 308 GLY A CA 1
ATOM 2476 C C . GLY A 1 308 ? 15.856 3.565 48.487 1.00 89.12 308 GLY A C 1
ATOM 2477 O O . GLY A 1 308 ? 15.242 2.501 48.510 1.00 89.12 308 GLY A O 1
ATOM 2478 N N . ILE A 1 309 ? 15.230 4.746 48.471 1.00 90.88 309 ILE A N 1
ATOM 2479 C CA . ILE A 1 309 ? 13.772 4.879 48.663 1.00 90.88 309 ILE A CA 1
ATOM 2480 C C . ILE A 1 309 ? 12.953 4.632 47.383 1.00 90.88 309 ILE A C 1
ATOM 2482 O O . ILE A 1 309 ? 11.783 4.261 47.467 1.00 90.88 309 ILE A O 1
ATOM 2486 N N . GLY A 1 310 ? 13.557 4.795 46.200 1.00 89.00 310 GLY A N 1
ATOM 2487 C CA . GLY A 1 310 ? 12.880 4.690 44.903 1.00 89.00 310 GLY A CA 1
ATOM 2488 C C . GLY A 1 310 ? 12.148 3.360 44.687 1.00 89.00 310 GLY A C 1
ATOM 2489 O O . GLY A 1 310 ? 10.942 3.382 44.433 1.00 89.00 310 GLY A O 1
ATOM 2490 N N . PRO A 1 311 ? 12.809 2.196 44.851 1.00 91.81 311 PRO A N 1
ATOM 2491 C CA . PRO A 1 311 ? 12.154 0.896 44.701 1.00 91.81 311 PRO A CA 1
ATOM 2492 C C . PRO A 1 311 ? 10.990 0.673 45.676 1.00 91.81 311 PRO A C 1
ATOM 2494 O O . PRO A 1 311 ? 9.983 0.076 45.300 1.00 91.81 311 PRO A O 1
ATOM 2497 N N . ILE A 1 312 ? 11.094 1.186 46.909 1.00 90.75 312 ILE A N 1
ATOM 2498 C CA . ILE A 1 312 ? 10.032 1.075 47.921 1.00 90.75 312 ILE A CA 1
ATOM 2499 C C . ILE A 1 312 ? 8.816 1.906 47.500 1.00 90.75 312 ILE A C 1
ATOM 2501 O O . ILE A 1 312 ? 7.694 1.409 47.559 1.00 90.75 312 ILE A O 1
ATOM 2505 N N . LEU A 1 313 ? 9.025 3.141 47.028 1.00 90.44 313 LEU A N 1
ATOM 2506 C CA . LEU A 1 313 ? 7.946 4.004 46.536 1.00 90.44 313 LEU A CA 1
ATOM 2507 C C . LEU A 1 313 ? 7.270 3.414 45.297 1.00 90.44 313 LEU A C 1
ATOM 2509 O O . LEU A 1 313 ? 6.044 3.356 45.245 1.00 90.44 313 LEU A O 1
ATOM 2513 N N . VAL A 1 314 ? 8.048 2.932 44.324 1.00 91.62 314 VAL A N 1
ATOM 2514 C CA . VAL A 1 314 ? 7.489 2.280 43.132 1.00 91.62 314 VAL A CA 1
ATOM 2515 C C . VAL A 1 314 ? 6.687 1.046 43.525 1.00 91.62 314 VAL A C 1
ATOM 2517 O O . VAL A 1 314 ? 5.572 0.893 43.043 1.00 91.62 314 VAL A O 1
ATOM 2520 N N . GLY A 1 315 ? 7.198 0.209 44.433 1.00 89.69 315 GLY A N 1
ATOM 2521 C CA . GLY A 1 315 ? 6.468 -0.949 44.949 1.00 89.69 315 GLY A CA 1
ATOM 2522 C C . GLY A 1 315 ? 5.168 -0.559 45.658 1.00 89.69 315 GLY A C 1
ATOM 2523 O O . GLY A 1 315 ? 4.117 -1.133 45.374 1.00 89.69 315 GLY A O 1
ATOM 2524 N N . ALA A 1 316 ? 5.212 0.459 46.521 1.00 92.44 316 ALA A N 1
ATOM 2525 C CA . ALA A 1 316 ? 4.052 0.945 47.264 1.00 92.44 316 ALA A CA 1
ATOM 2526 C C . ALA A 1 316 ? 2.956 1.518 46.350 1.00 92.44 316 ALA A C 1
ATOM 2528 O O . ALA A 1 316 ? 1.777 1.279 46.593 1.00 92.44 316 ALA A O 1
ATOM 2529 N N . PHE A 1 317 ? 3.328 2.234 45.283 1.00 93.12 317 PHE A N 1
ATOM 2530 C CA . PHE A 1 317 ? 2.390 2.833 44.324 1.00 93.12 317 PHE A CA 1
ATOM 2531 C C . PHE A 1 317 ? 2.150 1.981 43.069 1.00 93.12 317 PHE A C 1
ATOM 2533 O O . PHE A 1 317 ? 1.419 2.403 42.171 1.00 93.12 317 PHE A O 1
ATOM 2540 N N . PHE A 1 318 ? 2.700 0.764 42.992 1.00 93.19 318 PHE A N 1
ATOM 2541 C CA . PHE A 1 318 ? 2.608 -0.082 41.798 1.00 93.19 318 PHE A CA 1
ATOM 2542 C C . PHE A 1 318 ? 1.162 -0.444 41.433 1.00 93.19 318 PHE A C 1
ATOM 2544 O O . PHE A 1 318 ? 0.831 -0.611 40.261 1.00 93.19 318 PHE A O 1
ATOM 2551 N N . PHE A 1 319 ? 0.265 -0.499 42.421 1.00 94.56 319 PHE A N 1
ATOM 2552 C CA . PHE A 1 319 ? -1.160 -0.726 42.182 1.00 94.56 319 PHE A CA 1
ATOM 2553 C C . PHE A 1 319 ? -1.794 0.359 41.286 1.00 94.56 319 PHE A C 1
ATOM 2555 O O . PHE A 1 319 ? -2.696 0.042 40.513 1.00 94.56 319 PHE A O 1
ATOM 2562 N N . LEU A 1 320 ? -1.301 1.608 41.319 1.00 93.38 320 LEU A N 1
ATOM 2563 C CA . LEU A 1 320 ? -1.737 2.674 40.405 1.00 93.38 320 LEU A CA 1
ATOM 2564 C C . LEU A 1 320 ? -1.282 2.393 38.969 1.00 93.38 320 LEU A C 1
ATOM 2566 O O . LEU A 1 320 ? -2.049 2.599 38.030 1.00 93.38 320 LEU A O 1
ATOM 2570 N N . ALA A 1 321 ? -0.061 1.878 38.797 1.00 93.44 321 ALA A N 1
ATOM 2571 C CA . ALA A 1 321 ? 0.451 1.466 37.493 1.00 93.44 321 ALA A CA 1
ATOM 2572 C C . ALA A 1 321 ? -0.337 0.271 36.931 1.00 93.44 321 ALA A C 1
ATOM 2574 O O . ALA A 1 321 ? -0.678 0.268 35.749 1.00 93.44 321 ALA A O 1
ATOM 2575 N N . LEU A 1 322 ? -0.704 -0.703 37.772 1.00 94.94 322 LEU A N 1
ATOM 2576 C CA . LEU A 1 322 ? -1.581 -1.813 37.382 1.00 94.94 322 LEU A CA 1
ATOM 2577 C C . LEU A 1 322 ? -2.984 -1.332 36.996 1.00 94.94 322 LEU A C 1
ATOM 2579 O O . LEU A 1 322 ? -3.515 -1.769 35.977 1.00 94.94 322 LEU A O 1
ATOM 2583 N N . ALA A 1 323 ? -3.569 -0.403 37.758 1.00 95.88 323 ALA A N 1
ATOM 2584 C CA . ALA A 1 323 ? -4.864 0.192 37.428 1.00 95.88 323 ALA A CA 1
ATOM 2585 C C . ALA A 1 323 ? -4.817 0.946 36.087 1.00 95.88 323 ALA A C 1
ATOM 2587 O O . ALA A 1 323 ? -5.694 0.770 35.240 1.00 95.88 323 ALA A O 1
ATOM 2588 N N . ALA A 1 324 ? -3.762 1.727 35.848 1.00 95.12 324 ALA A N 1
ATOM 2589 C CA . ALA A 1 324 ? -3.532 2.394 34.571 1.00 95.12 324 ALA A CA 1
ATOM 2590 C C . ALA A 1 324 ? -3.338 1.390 33.419 1.00 95.12 324 ALA A C 1
ATOM 2592 O O . ALA A 1 324 ? -3.936 1.550 32.355 1.00 95.12 324 ALA A O 1
ATOM 2593 N N . GLY A 1 325 ? -2.567 0.320 33.638 1.00 95.94 325 GLY A N 1
ATOM 2594 C CA . GLY A 1 325 ? -2.388 -0.778 32.684 1.00 95.94 325 GLY A CA 1
ATOM 2595 C C . GLY A 1 325 ? -3.699 -1.479 32.331 1.00 95.94 325 GLY A C 1
ATOM 2596 O O . GLY A 1 325 ? -3.961 -1.760 31.160 1.00 95.94 325 GLY A O 1
ATOM 2597 N N . PHE A 1 326 ? -4.567 -1.691 33.320 1.00 96.38 326 PHE A N 1
ATOM 2598 C CA . PHE A 1 326 ? -5.905 -2.233 33.114 1.00 96.38 326 PHE A CA 1
ATOM 2599 C C . PHE A 1 326 ? -6.771 -1.304 32.250 1.00 96.38 326 PHE A C 1
ATOM 2601 O O . PHE A 1 326 ? -7.364 -1.763 31.274 1.00 96.38 326 PHE A O 1
ATOM 2608 N N . ILE A 1 327 ? -6.778 0.007 32.529 1.00 95.31 327 ILE A N 1
ATOM 2609 C CA . ILE A 1 327 ? -7.494 1.001 31.709 1.00 95.31 327 ILE A CA 1
ATOM 2610 C C . ILE A 1 327 ? -6.971 0.993 30.269 1.00 95.31 327 ILE A C 1
ATOM 2612 O O . ILE A 1 327 ? -7.765 0.893 29.335 1.00 95.31 327 ILE A O 1
ATOM 2616 N N . MET A 1 328 ? -5.650 1.048 30.073 1.00 96.06 328 MET A N 1
ATOM 2617 C CA . MET A 1 328 ? -5.048 0.995 28.736 1.00 96.06 328 MET A CA 1
ATOM 2618 C C . MET A 1 328 ? -5.437 -0.286 27.994 1.00 96.06 328 MET A C 1
ATOM 2620 O O . MET A 1 328 ? -5.781 -0.231 26.817 1.00 96.06 328 MET A O 1
ATOM 2624 N N . THR A 1 329 ? -5.460 -1.425 28.689 1.00 95.44 329 THR A N 1
ATOM 2625 C CA . THR A 1 329 ? -5.873 -2.713 28.115 1.00 95.44 329 THR A CA 1
ATOM 2626 C C . THR A 1 329 ? -7.333 -2.683 27.663 1.00 95.44 329 THR A C 1
ATOM 2628 O O . THR A 1 329 ? -7.624 -3.077 26.536 1.00 95.44 329 THR A O 1
ATOM 2631 N N . LEU A 1 330 ? -8.254 -2.163 28.482 1.00 94.44 330 LEU A N 1
ATOM 2632 C CA . LEU A 1 330 ? -9.661 -2.008 28.093 1.00 94.44 330 LEU A CA 1
ATOM 2633 C C . LEU A 1 330 ? -9.833 -1.043 26.911 1.00 94.44 330 LEU A C 1
ATOM 2635 O O . LEU A 1 330 ? -10.656 -1.276 26.028 1.00 94.44 330 LEU A O 1
ATOM 2639 N N . VAL A 1 331 ? -9.060 0.037 26.848 1.00 94.94 331 VAL A N 1
ATOM 2640 C CA . VAL A 1 331 ? -9.131 0.965 25.712 1.00 94.94 331 VAL A CA 1
ATOM 2641 C C . VAL A 1 331 ? -8.601 0.306 24.435 1.00 94.94 331 VAL A C 1
ATOM 2643 O O . VAL A 1 331 ? -9.230 0.437 23.388 1.00 94.94 331 VAL A O 1
ATOM 2646 N N . LEU A 1 332 ? -7.500 -0.448 24.510 1.00 94.00 332 LEU A N 1
ATOM 2647 C CA . LEU A 1 332 ? -6.919 -1.153 23.361 1.00 94.00 332 LEU A CA 1
ATOM 2648 C C . LEU A 1 332 ? -7.810 -2.293 22.859 1.00 94.00 332 LEU A C 1
ATOM 2650 O O . LEU A 1 332 ? -8.039 -2.392 21.656 1.00 94.00 332 LEU A O 1
ATOM 2654 N N . LEU A 1 333 ? -8.358 -3.120 23.755 1.00 92.69 333 LEU A N 1
ATOM 2655 C CA . LEU A 1 333 ? -9.320 -4.164 23.386 1.00 92.69 333 LEU A CA 1
ATOM 2656 C C . LEU A 1 333 ? -10.586 -3.555 22.775 1.00 92.69 333 LEU A C 1
ATOM 2658 O O . LEU A 1 333 ? -11.074 -4.041 21.753 1.00 92.69 333 LEU A O 1
ATOM 2662 N N . GLY A 1 334 ? -11.065 -2.453 23.360 1.00 92.06 334 GLY A N 1
ATOM 2663 C CA . GLY A 1 334 ? -12.165 -1.648 22.839 1.00 92.06 334 GLY A CA 1
ATOM 2664 C C . GLY A 1 334 ? -11.891 -1.145 21.428 1.00 92.06 334 GLY A C 1
ATOM 2665 O O . GLY A 1 334 ? -12.728 -1.302 20.541 1.00 92.06 334 GLY A O 1
ATOM 2666 N N . LEU A 1 335 ? -10.705 -0.577 21.204 1.00 92.00 335 LEU A N 1
ATOM 2667 C CA . LEU A 1 335 ? -10.284 -0.075 19.904 1.00 92.00 335 LEU A CA 1
ATOM 2668 C C . LEU A 1 335 ? -10.207 -1.217 18.888 1.00 92.00 335 LEU A C 1
ATOM 2670 O O . LEU A 1 335 ? -10.891 -1.151 17.879 1.00 92.00 335 LEU A O 1
ATOM 2674 N N . VAL A 1 336 ? -9.459 -2.288 19.160 1.00 89.94 336 VAL A N 1
ATOM 2675 C CA . VAL A 1 336 ? -9.278 -3.403 18.212 1.00 89.94 336 VAL A CA 1
ATOM 2676 C C . VAL A 1 336 ? -10.607 -4.087 17.877 1.00 89.94 336 VAL A C 1
ATOM 2678 O O . VAL A 1 336 ? -10.893 -4.340 16.707 1.00 89.94 336 VAL A O 1
ATOM 2681 N N . GLY A 1 337 ? -11.445 -4.366 18.879 1.00 87.94 337 GLY A N 1
ATOM 2682 C CA . GLY A 1 337 ? -12.729 -5.040 18.674 1.00 87.94 337 GLY A CA 1
ATOM 2683 C C . GLY A 1 337 ? -13.834 -4.132 18.122 1.00 87.94 337 GLY A C 1
ATOM 2684 O O . GLY A 1 337 ? -14.687 -4.588 17.362 1.00 87.94 337 GLY A O 1
ATOM 2685 N N . GLY A 1 338 ? -13.831 -2.851 18.498 1.00 88.12 338 GLY A N 1
ATOM 2686 C CA . GLY A 1 338 ? -14.879 -1.874 18.188 1.00 88.12 338 GLY A CA 1
ATOM 2687 C C . GLY A 1 338 ? -14.587 -0.963 16.993 1.00 88.12 338 GLY A C 1
ATOM 2688 O O . GLY A 1 338 ? -15.510 -0.310 16.506 1.00 88.12 338 GLY A O 1
ATOM 2689 N N . PHE A 1 339 ? -13.353 -0.931 16.476 1.00 89.69 339 PHE A N 1
ATOM 2690 C CA . PHE A 1 339 ? -12.925 -0.034 15.389 1.00 89.69 339 PHE A CA 1
ATOM 2691 C C . PHE A 1 339 ? -13.864 -0.074 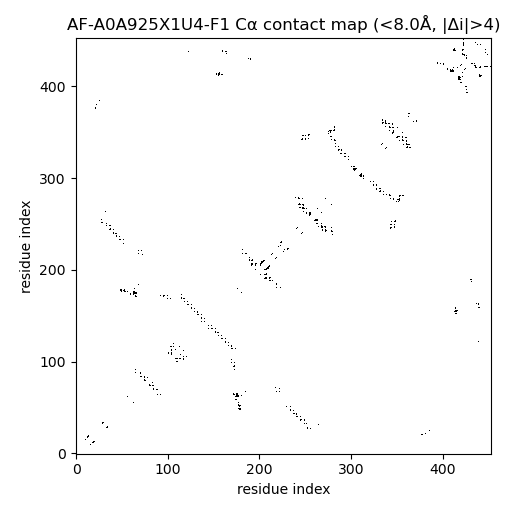14.176 1.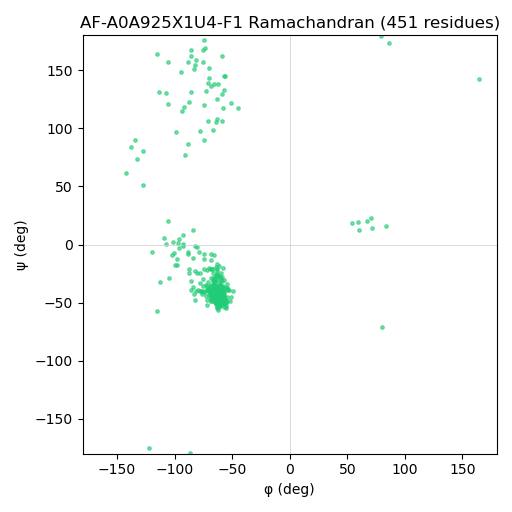00 89.69 339 PHE A C 1
ATOM 2693 O O . PHE A 1 339 ? -14.299 0.968 13.683 1.00 89.69 339 PHE A O 1
ATOM 2700 N N . ASN A 1 340 ? -14.266 -1.278 13.756 1.00 90.06 340 ASN A N 1
ATOM 2701 C CA . ASN A 1 340 ? -15.147 -1.491 12.602 1.00 90.06 340 ASN A CA 1
ATOM 2702 C C . ASN A 1 340 ? -16.556 -0.889 12.775 1.00 90.06 340 ASN A C 1
ATOM 2704 O O . ASN A 1 340 ? -17.278 -0.736 11.791 1.00 90.06 340 ASN A O 1
ATOM 2708 N N . LEU A 1 341 ? -16.961 -0.553 14.005 1.00 91.44 341 LEU A N 1
ATOM 2709 C CA . LEU A 1 341 ? -18.275 0.010 14.321 1.00 91.44 341 LEU A CA 1
ATOM 2710 C C . LEU A 1 341 ? -18.254 1.536 14.490 1.00 91.44 341 LEU A C 1
ATOM 2712 O O . LEU A 1 341 ? -19.311 2.158 14.393 1.00 91.44 341 LEU A O 1
ATOM 2716 N N . MET A 1 342 ? -17.089 2.161 14.692 1.00 92.75 342 MET A N 1
ATOM 2717 C CA . MET A 1 342 ? -16.993 3.603 14.968 1.00 92.75 342 MET A CA 1
ATOM 2718 C C . MET A 1 342 ? -17.509 4.453 13.798 1.00 92.75 342 MET A C 1
ATOM 2720 O O . MET A 1 342 ? -18.383 5.299 13.979 1.00 92.75 342 MET A O 1
ATOM 2724 N N . TYR A 1 343 ? -17.030 4.185 12.580 1.00 92.25 343 TYR A N 1
ATOM 2725 C CA . TYR A 1 343 ? -17.457 4.903 11.370 1.00 92.25 343 TYR A CA 1
ATOM 2726 C C . TYR A 1 343 ? -18.951 4.701 11.066 1.00 92.25 343 TYR A C 1
ATOM 2728 O O . TYR A 1 343 ? -19.648 5.699 10.859 1.00 92.25 343 TYR A O 1
ATOM 2736 N N . PRO A 1 344 ? -19.489 3.462 11.085 1.00 92.12 344 PRO A N 1
ATOM 2737 C CA . PRO A 1 344 ? -20.926 3.239 10.971 1.00 92.12 344 PRO A CA 1
ATOM 2738 C C . PRO A 1 344 ? -21.753 3.961 12.038 1.00 92.12 344 PRO A C 1
ATOM 2740 O O . PRO A 1 344 ? -22.818 4.467 11.708 1.00 92.12 344 PRO A O 1
ATOM 2743 N N . THR A 1 345 ? -21.275 4.058 13.282 1.00 92.75 345 THR A N 1
ATOM 2744 C CA . THR A 1 345 ? -22.011 4.731 14.368 1.00 92.75 345 THR A CA 1
ATOM 2745 C C . THR A 1 345 ? -22.166 6.223 14.077 1.00 92.75 345 THR A C 1
ATOM 2747 O O . THR A 1 345 ? -23.288 6.723 14.027 1.00 92.75 345 THR A O 1
ATOM 2750 N N . ILE A 1 346 ? -21.068 6.904 13.729 1.00 93.81 346 ILE A N 1
ATOM 2751 C CA . ILE A 1 346 ? -21.100 8.314 13.301 1.00 93.81 346 ILE A CA 1
ATOM 2752 C C . ILE A 1 346 ? -22.002 8.473 12.071 1.00 93.81 346 ILE A C 1
ATOM 2754 O O . ILE A 1 346 ? -22.816 9.392 11.991 1.00 93.81 346 ILE A O 1
ATOM 2758 N N . ALA A 1 347 ? -21.887 7.561 11.104 1.00 92.81 347 ALA A N 1
ATOM 2759 C CA . ALA A 1 347 ? -22.629 7.636 9.855 1.00 92.81 347 ALA A CA 1
ATOM 2760 C C . ALA A 1 347 ? -24.130 7.362 10.006 1.00 92.81 347 ALA A C 1
ATOM 2762 O O . ALA A 1 347 ? -24.909 7.922 9.241 1.00 92.81 347 ALA A O 1
ATOM 2763 N N . VAL A 1 348 ? -24.560 6.517 10.941 1.00 92.00 348 VAL A N 1
ATOM 2764 C CA . VAL A 1 348 ? -25.979 6.217 11.184 1.00 92.00 348 VAL A CA 1
ATOM 2765 C C . VAL A 1 348 ? -26.601 7.301 12.057 1.00 92.00 348 VAL A C 1
ATOM 2767 O O . VAL A 1 348 ? -27.654 7.838 11.711 1.00 92.00 348 VAL A O 1
ATOM 2770 N N . GLU A 1 349 ? -25.928 7.657 13.147 1.00 88.44 349 GLU A N 1
ATOM 2771 C CA . GLU A 1 349 ? -26.507 8.446 14.235 1.00 88.44 349 GLU A CA 1
ATOM 2772 C C . GLU A 1 349 ? -26.175 9.939 14.144 1.00 88.44 349 GLU A C 1
ATOM 2774 O O . GLU A 1 349 ? -26.845 10.754 14.770 1.00 88.44 349 GLU A O 1
ATOM 2779 N N . GLY A 1 350 ? -25.161 10.321 13.360 1.00 85.94 350 GLY A N 1
ATOM 2780 C CA . GLY A 1 350 ? -24.679 11.704 13.304 1.00 85.94 350 GLY A CA 1
ATOM 2781 C C . GLY A 1 350 ? -24.017 12.166 14.606 1.00 85.94 350 GLY A C 1
ATOM 2782 O O . GLY A 1 350 ? -23.931 13.373 14.847 1.00 85.94 350 GLY A O 1
ATOM 2783 N N . SER A 1 351 ? -23.574 11.223 15.437 1.00 88.69 351 SER A N 1
ATOM 2784 C CA . SER A 1 351 ? -22.961 11.458 16.740 1.00 88.69 351 SER A CA 1
ATOM 2785 C C . SER A 1 351 ? -21.513 11.957 16.638 1.00 88.69 351 SER A C 1
ATOM 2787 O O . SER A 1 351 ? -20.896 11.963 15.568 1.00 88.69 351 SER A O 1
ATOM 2789 N N . ASP A 1 352 ? -20.979 12.443 17.757 1.00 92.12 352 ASP A N 1
ATOM 2790 C CA . ASP A 1 352 ? -19.583 12.873 17.863 1.00 92.12 352 ASP A CA 1
ATOM 2791 C C . ASP A 1 352 ? -18.659 11.697 18.201 1.00 92.12 352 ASP A C 1
ATOM 2793 O O . ASP A 1 352 ? -19.114 10.608 18.554 1.00 92.12 352 ASP A O 1
ATOM 2797 N N . SER A 1 353 ? -17.343 11.895 18.082 1.00 91.75 353 SER A N 1
ATOM 2798 C CA . SER A 1 353 ? -16.358 10.812 18.220 1.00 91.75 353 SER A CA 1
ATOM 2799 C C . SER A 1 353 ? -16.423 10.094 19.568 1.00 91.75 353 SER A C 1
ATOM 2801 O O . SER A 1 353 ? -16.361 8.868 19.593 1.00 91.75 353 SER A O 1
ATOM 2803 N N . PHE A 1 354 ? -16.614 10.813 20.678 1.00 91.25 354 PHE A N 1
ATOM 2804 C CA . PHE A 1 354 ? -16.749 10.200 22.006 1.00 91.25 354 PHE A CA 1
ATOM 2805 C C . PHE A 1 354 ? -17.983 9.300 22.132 1.00 91.25 354 PHE A C 1
ATOM 2807 O O . PHE A 1 354 ? -17.886 8.203 22.681 1.00 91.25 354 PHE A O 1
ATOM 2814 N N . ASP A 1 355 ? -19.126 9.734 21.599 1.00 92.44 355 ASP A N 1
ATOM 2815 C CA . ASP A 1 355 ? -20.355 8.935 21.612 1.00 92.44 355 ASP A CA 1
ATOM 2816 C C . ASP A 1 355 ? -20.199 7.699 20.712 1.00 92.44 355 ASP A C 1
ATOM 2818 O O . ASP A 1 355 ? -20.510 6.578 21.120 1.00 92.44 355 ASP A O 1
ATOM 2822 N N . ALA A 1 356 ? -19.582 7.864 19.538 1.00 93.31 356 ALA A N 1
ATOM 2823 C CA . ALA A 1 356 ? -19.271 6.752 18.648 1.00 93.31 356 ALA A CA 1
ATOM 2824 C C . ALA A 1 356 ? -18.340 5.709 19.294 1.00 93.31 356 ALA A C 1
ATOM 2826 O O . ALA A 1 356 ? -18.601 4.506 19.201 1.00 93.31 356 ALA A O 1
ATOM 2827 N N . ILE A 1 357 ? -17.287 6.153 19.992 1.00 93.50 357 ILE A N 1
ATOM 2828 C CA . ILE A 1 357 ? -16.386 5.276 20.753 1.00 93.50 357 ILE A CA 1
ATOM 2829 C C . ILE A 1 357 ? -17.177 4.549 21.848 1.00 93.50 357 ILE A C 1
ATOM 2831 O O . ILE A 1 357 ? -17.158 3.319 21.895 1.00 93.50 357 ILE A O 1
ATOM 2835 N N . SER A 1 358 ? -17.931 5.282 22.671 1.00 92.31 358 SER A N 1
ATOM 2836 C CA . SER A 1 358 ? -18.704 4.729 23.790 1.00 92.31 358 SER A CA 1
ATOM 2837 C C . SER A 1 358 ? -19.696 3.646 23.350 1.00 92.31 358 SER A C 1
ATOM 2839 O O . SER A 1 358 ? -19.737 2.558 23.933 1.00 92.31 358 SER A O 1
ATOM 2841 N N . ARG A 1 359 ? -20.453 3.885 22.270 1.00 92.44 359 ARG A N 1
ATOM 2842 C CA . ARG A 1 359 ? -21.401 2.901 21.723 1.00 92.44 359 ARG A CA 1
ATOM 2843 C C . ARG A 1 359 ? -20.688 1.698 21.122 1.00 92.44 359 ARG A C 1
ATOM 2845 O O . ARG A 1 359 ? -21.082 0.566 21.395 1.00 92.44 359 ARG A O 1
ATOM 2852 N N . SER A 1 360 ? -19.613 1.917 20.360 1.00 92.31 360 SER A N 1
ATOM 2853 C CA . SER A 1 360 ? -18.826 0.817 19.788 1.00 92.31 360 SER A CA 1
ATOM 2854 C C . SER A 1 360 ? -18.257 -0.109 20.873 1.00 92.31 360 SER A C 1
ATOM 2856 O O . SER A 1 360 ? -18.360 -1.332 20.756 1.00 92.31 360 SER A O 1
ATOM 2858 N N . PHE A 1 361 ? -17.754 0.461 21.973 1.00 93.06 361 PHE A N 1
ATOM 2859 C CA . PHE A 1 361 ? -17.215 -0.290 23.108 1.00 93.06 361 PHE A CA 1
ATOM 2860 C C . PHE A 1 361 ? -18.331 -1.009 23.862 1.00 93.06 361 PHE A C 1
ATOM 2862 O O . PHE A 1 361 ? -18.182 -2.171 24.228 1.00 93.06 361 PHE A O 1
ATOM 2869 N N . SER A 1 362 ? -19.478 -0.353 24.032 1.00 92.31 362 SER A N 1
ATOM 2870 C CA . SER A 1 362 ? -20.650 -0.944 24.675 1.00 92.31 362 SER A CA 1
ATOM 2871 C C . SER A 1 362 ? -21.169 -2.158 23.896 1.00 92.31 362 SER A C 1
ATOM 2873 O O . SER A 1 362 ? -21.456 -3.188 24.502 1.00 92.31 362 SER A O 1
ATOM 2875 N N . TYR A 1 363 ? -21.228 -2.104 22.559 1.00 90.06 363 TYR A N 1
ATOM 2876 C CA . TYR A 1 363 ? -21.602 -3.264 21.741 1.00 90.06 363 TYR A CA 1
ATOM 2877 C C . TYR A 1 363 ? -20.597 -4.417 21.852 1.00 90.06 363 TYR A C 1
ATOM 2879 O O . TYR A 1 363 ? -21.015 -5.573 21.972 1.00 90.06 363 TYR A O 1
ATOM 2887 N N . LEU A 1 364 ? -19.294 -4.111 21.853 1.00 92.38 364 LEU A N 1
ATOM 2888 C CA . LEU A 1 364 ? -18.232 -5.100 22.045 1.00 92.38 364 LEU A CA 1
ATOM 2889 C C . LEU A 1 364 ? -18.343 -5.780 23.416 1.00 92.38 364 LEU A C 1
ATOM 2891 O O . LEU A 1 364 ? -18.403 -7.005 23.481 1.00 92.38 364 LEU A O 1
ATOM 2895 N N . TYR A 1 365 ? -18.398 -5.005 24.500 1.00 92.88 365 TYR A N 1
ATOM 2896 C CA . TYR A 1 365 ? -18.362 -5.541 25.862 1.00 92.88 365 TYR A CA 1
ATOM 2897 C C . TYR A 1 365 ? -19.674 -6.186 26.301 1.00 92.88 365 TYR A C 1
ATOM 2899 O O . TYR A 1 365 ? -19.650 -7.145 27.069 1.00 92.88 365 TYR A O 1
ATOM 2907 N N . ALA A 1 366 ? -20.819 -5.730 25.785 1.00 94.50 366 ALA A N 1
ATOM 2908 C CA . ALA A 1 366 ? -22.104 -6.334 26.119 1.00 94.50 366 ALA A CA 1
ATOM 2909 C C . ALA A 1 366 ? -22.296 -7.715 25.475 1.00 94.50 366 ALA A C 1
ATOM 2911 O O . ALA A 1 366 ? -22.947 -8.580 26.061 1.00 94.50 366 ALA A O 1
ATOM 2912 N N . ARG A 1 367 ? -21.800 -7.928 24.245 1.00 91.62 367 ARG A N 1
ATOM 2913 C CA . ARG A 1 367 ? -22.005 -9.185 23.494 1.00 91.62 367 ARG A CA 1
ATOM 2914 C C . ARG A 1 367 ? -20.758 -9.596 22.690 1.00 91.62 367 ARG A C 1
ATOM 2916 O O . ARG A 1 367 ? -20.855 -9.744 21.466 1.00 91.62 367 ARG A O 1
ATOM 2923 N N . PRO A 1 368 ? -19.612 -9.853 23.350 1.00 92.44 368 PRO A N 1
ATOM 2924 C CA . PRO A 1 368 ? -18.323 -10.053 22.680 1.00 92.44 368 PRO A CA 1
ATOM 2925 C C . PRO A 1 368 ? -18.338 -11.235 21.708 1.00 92.44 368 PRO A C 1
ATOM 2927 O O . PRO A 1 368 ? -17.909 -11.105 20.565 1.00 92.44 368 PRO A O 1
ATOM 2930 N N . TRP A 1 369 ? -18.927 -12.364 22.107 1.00 93.19 369 TRP A N 1
ATOM 2931 C CA . TRP A 1 369 ? -18.998 -13.564 21.266 1.00 93.19 369 TRP A CA 1
ATOM 2932 C C . TRP A 1 369 ? -19.858 -13.380 20.018 1.00 93.19 369 TRP A C 1
ATOM 2934 O O . TRP A 1 369 ? -19.538 -13.905 18.953 1.00 93.19 369 TRP A O 1
ATOM 2944 N N . ARG A 1 370 ? -20.932 -12.590 20.124 1.00 91.25 370 ARG A N 1
ATOM 2945 C CA . ARG A 1 370 ? -21.799 -12.285 18.982 1.00 91.25 370 ARG A CA 1
ATOM 2946 C C . ARG A 1 370 ? -21.061 -11.420 17.965 1.00 91.25 370 ARG A C 1
ATOM 2948 O O . ARG A 1 370 ? -21.141 -11.694 16.771 1.00 91.25 370 ARG A O 1
ATOM 2955 N N . LEU A 1 371 ? -20.342 -10.402 18.438 1.00 90.88 371 LEU A N 1
ATOM 2956 C CA . LEU A 1 371 ? -19.540 -9.548 17.569 1.00 90.88 371 LEU A CA 1
ATOM 2957 C C . LEU A 1 371 ? -18.387 -10.332 16.932 1.00 90.88 371 LEU A C 1
ATOM 2959 O O . LEU A 1 371 ? -18.195 -10.232 15.726 1.00 90.88 371 LEU A O 1
ATOM 2963 N N . ALA A 1 372 ? -17.684 -11.168 17.703 1.00 91.62 372 ALA A N 1
ATOM 2964 C CA . ALA A 1 372 ? -16.622 -12.033 17.192 1.00 91.62 372 ALA A CA 1
ATOM 2965 C C . ALA A 1 372 ? -17.131 -12.965 16.080 1.00 91.62 372 ALA A C 1
ATOM 2967 O O . ALA A 1 372 ? -16.513 -13.057 15.020 1.00 91.62 372 ALA A O 1
ATOM 2968 N N . PHE A 1 373 ? -18.297 -13.590 16.277 1.00 93.06 373 PHE A N 1
ATOM 2969 C CA . PHE A 1 373 ? -18.936 -14.417 15.255 1.00 93.06 373 PHE A CA 1
ATOM 2970 C C . PHE A 1 373 ? -19.287 -13.615 13.991 1.00 93.06 373 PHE A C 1
ATOM 2972 O O . PHE A 1 373 ? -18.997 -14.059 12.883 1.00 93.06 373 PHE A O 1
ATOM 2979 N N . TYR A 1 374 ? -19.859 -12.414 14.126 1.00 92.38 374 TYR A N 1
ATOM 2980 C CA . TYR A 1 374 ? -20.185 -11.566 12.970 1.00 92.38 374 TYR A CA 1
ATOM 2981 C C . TYR A 1 374 ? -18.944 -11.091 12.218 1.00 92.38 374 TYR A C 1
ATOM 2983 O O . TYR A 1 374 ? -18.938 -11.118 10.988 1.00 92.38 374 TYR A O 1
ATOM 2991 N N . THR A 1 375 ? -17.880 -10.728 12.931 1.00 91.19 375 THR A N 1
ATOM 2992 C CA . THR A 1 375 ? -16.590 -10.378 12.332 1.00 91.19 375 THR A CA 1
ATOM 2993 C C . THR A 1 375 ? -15.988 -11.571 11.593 1.00 91.19 375 THR A C 1
ATOM 2995 O O . THR A 1 375 ? -15.548 -11.412 10.459 1.00 91.19 375 THR A O 1
ATOM 2998 N N . LEU A 1 376 ? -16.037 -12.781 12.163 1.00 91.56 376 LEU A N 1
ATOM 2999 C CA . LEU A 1 376 ? -15.554 -13.995 11.499 1.00 91.56 376 LEU A CA 1
ATOM 3000 C C . LEU A 1 376 ? -16.328 -14.287 10.205 1.00 91.56 376 LEU A C 1
ATOM 3002 O O . LEU A 1 376 ? -15.722 -14.505 9.157 1.00 91.56 376 LEU A O 1
ATOM 3006 N N . VAL A 1 377 ? -17.663 -14.242 10.254 1.00 93.69 377 VAL A N 1
ATOM 3007 C CA . VAL A 1 377 ? -18.511 -14.430 9.065 1.00 93.69 377 VAL A CA 1
ATOM 3008 C C . VAL A 1 377 ? -18.216 -13.358 8.011 1.00 93.69 377 VAL A C 1
ATOM 3010 O O . VAL A 1 377 ? -18.106 -13.680 6.827 1.00 93.69 377 VAL A O 1
ATOM 3013 N N . ALA A 1 378 ? -18.039 -12.099 8.423 1.00 92.69 378 ALA A N 1
ATOM 3014 C CA . ALA A 1 378 ? -17.684 -11.003 7.526 1.00 92.69 378 ALA A CA 1
ATOM 3015 C C . ALA A 1 378 ? -16.302 -11.194 6.882 1.00 92.69 378 ALA A C 1
ATOM 3017 O O . ALA A 1 378 ? -16.164 -10.943 5.688 1.00 92.69 378 ALA A O 1
ATOM 3018 N N . ILE A 1 379 ? -15.304 -11.688 7.624 1.00 90.12 379 ILE A N 1
ATOM 3019 C CA . ILE A 1 379 ? -13.967 -11.997 7.096 1.00 90.12 379 ILE A CA 1
ATOM 3020 C C . ILE A 1 379 ? -14.039 -13.128 6.067 1.00 90.12 379 ILE A C 1
ATOM 3022 O O . ILE A 1 379 ? -13.484 -12.990 4.977 1.00 90.12 379 ILE A O 1
ATOM 3026 N N . ILE A 1 380 ? -14.737 -14.228 6.370 1.00 90.56 380 ILE A N 1
ATOM 3027 C CA . ILE A 1 380 ? -14.861 -15.374 5.453 1.00 90.56 380 ILE A CA 1
ATOM 3028 C C . ILE A 1 380 ? -15.585 -14.946 4.174 1.00 90.56 380 ILE A C 1
ATOM 3030 O O . ILE A 1 380 ? -15.074 -15.137 3.070 1.00 90.56 380 ILE A O 1
ATOM 3034 N N . TYR A 1 381 ? -16.754 -14.317 4.310 1.00 93.44 381 TYR A N 1
ATOM 3035 C CA . TYR A 1 381 ? -17.532 -13.871 3.157 1.00 93.44 381 TYR A CA 1
ATOM 3036 C C . TYR A 1 381 ? -16.817 -12.775 2.358 1.00 93.44 381 TYR A C 1
ATOM 3038 O O . TYR A 1 381 ? -16.794 -12.823 1.129 1.00 93.44 381 TYR A O 1
ATOM 3046 N N . GLY A 1 382 ? -16.184 -11.817 3.039 1.00 91.62 382 GLY A N 1
ATOM 3047 C CA . GLY A 1 382 ? -15.385 -10.766 2.416 1.00 91.62 382 GLY A CA 1
ATOM 3048 C C . GLY A 1 382 ? -14.192 -11.326 1.643 1.00 91.62 382 GLY A C 1
ATOM 3049 O O . GLY A 1 382 ? -13.931 -10.878 0.531 1.00 91.62 382 GLY A O 1
ATOM 3050 N N . SER A 1 383 ? -13.532 -12.362 2.170 1.00 89.31 383 SER A N 1
ATOM 3051 C CA . SER A 1 383 ? -12.443 -13.067 1.481 1.00 89.31 383 SER A CA 1
ATOM 3052 C C . SER A 1 383 ? -12.933 -13.767 0.212 1.00 89.31 383 SER A C 1
ATOM 3054 O O . SER A 1 383 ? -12.295 -13.653 -0.833 1.00 89.31 383 SER A O 1
ATOM 3056 N N . LEU A 1 384 ? -14.093 -14.433 0.261 1.00 91.19 384 LEU A N 1
ATOM 3057 C CA . LEU A 1 384 ? -14.718 -15.029 -0.927 1.00 91.19 384 LEU A CA 1
ATOM 3058 C C . LEU A 1 384 ? -15.077 -13.962 -1.974 1.00 91.19 384 LEU A C 1
ATOM 3060 O O . LEU A 1 384 ? -14.774 -14.133 -3.153 1.00 91.19 384 LEU A O 1
ATOM 3064 N N . CYS A 1 385 ? -15.657 -12.836 -1.546 1.00 92.81 385 CYS A N 1
ATOM 3065 C CA . CYS A 1 385 ? -15.964 -11.707 -2.429 1.00 92.81 385 CYS A CA 1
ATOM 3066 C C . CYS A 1 385 ? -14.695 -11.118 -3.060 1.00 92.81 385 CYS A C 1
ATOM 3068 O O . CYS A 1 385 ? -14.675 -10.840 -4.257 1.00 92.81 385 CYS A O 1
ATOM 3070 N N . TYR A 1 386 ? -13.628 -10.951 -2.276 1.00 89.56 386 TYR A N 1
ATOM 3071 C CA . TYR A 1 386 ? -12.335 -10.479 -2.763 1.00 89.56 386 TYR A CA 1
ATOM 3072 C C . TYR A 1 386 ? -11.751 -11.429 -3.815 1.00 89.56 386 TYR A C 1
ATOM 3074 O O . TYR A 1 386 ? -11.329 -10.971 -4.874 1.00 89.56 386 TYR A O 1
ATOM 3082 N N . LEU A 1 387 ? -11.767 -12.746 -3.569 1.00 89.06 387 LEU A N 1
ATOM 3083 C CA . LEU A 1 387 ? -11.296 -13.742 -4.536 1.00 89.06 387 LEU A CA 1
ATOM 3084 C C . LEU A 1 387 ? -12.125 -13.722 -5.823 1.00 89.06 387 LEU A C 1
ATOM 3086 O O . LEU A 1 387 ? -11.551 -13.792 -6.906 1.00 89.06 387 LEU A O 1
ATOM 3090 N N . PHE A 1 388 ? -13.446 -13.567 -5.715 1.00 91.12 388 PHE A N 1
ATOM 3091 C CA . PHE A 1 388 ? -14.328 -13.422 -6.871 1.00 91.12 388 PHE A CA 1
ATOM 3092 C C . PHE A 1 388 ? -13.991 -12.173 -7.698 1.00 91.12 388 PHE A C 1
ATOM 3094 O O . PHE A 1 388 ? -13.792 -12.275 -8.906 1.00 91.12 388 PHE A O 1
ATOM 3101 N N . VAL A 1 389 ? -13.862 -11.003 -7.062 1.00 90.88 389 VAL A N 1
ATOM 3102 C CA . VAL A 1 389 ? -13.501 -9.752 -7.754 1.00 90.88 389 VAL A CA 1
ATOM 3103 C C . VAL A 1 389 ? -12.104 -9.851 -8.365 1.00 90.88 389 VAL A C 1
ATOM 3105 O O . VAL A 1 389 ? -11.905 -9.454 -9.510 1.00 90.88 389 VAL A O 1
ATOM 3108 N N . ARG A 1 390 ? -11.138 -10.427 -7.642 1.00 87.00 390 ARG A N 1
ATOM 3109 C CA . ARG A 1 390 ? -9.781 -10.654 -8.147 1.00 87.00 390 ARG A CA 1
ATOM 3110 C C . ARG A 1 390 ? -9.777 -11.586 -9.357 1.00 87.00 390 ARG A C 1
ATOM 3112 O O . ARG A 1 390 ? -9.066 -11.304 -10.312 1.00 87.00 390 ARG A O 1
ATOM 3119 N N . PHE A 1 391 ? -10.565 -12.660 -9.333 1.00 87.81 391 PHE A N 1
ATOM 3120 C CA . PHE A 1 391 ? -10.734 -13.557 -10.476 1.00 87.81 391 PHE A CA 1
ATOM 3121 C C . PHE A 1 391 ? -11.394 -12.848 -11.663 1.00 87.81 391 PHE A C 1
ATOM 3123 O O . PHE A 1 391 ? -10.950 -13.014 -12.792 1.00 87.81 391 PHE A O 1
ATOM 3130 N N . PHE A 1 392 ? -12.405 -12.014 -11.416 1.00 90.75 392 PHE A N 1
ATOM 3131 C CA . PHE A 1 392 ? -13.041 -11.221 -12.465 1.00 90.75 392 PHE A CA 1
ATOM 3132 C C . PHE A 1 392 ? -12.053 -10.248 -13.125 1.00 90.75 392 PHE A C 1
ATOM 3134 O O . PHE A 1 392 ? -11.965 -10.210 -14.348 1.00 90.75 392 PHE A O 1
ATOM 3141 N N . ILE A 1 393 ? -11.271 -9.506 -12.330 1.00 88.75 393 ILE A N 1
ATOM 3142 C CA . ILE A 1 393 ? -10.223 -8.605 -12.839 1.00 88.75 393 ILE A CA 1
ATOM 3143 C C . ILE A 1 393 ? -9.161 -9.403 -13.596 1.00 88.75 393 ILE A C 1
ATOM 3145 O O . ILE A 1 393 ? -8.770 -9.013 -14.688 1.00 88.75 393 ILE A O 1
ATOM 3149 N N . TYR A 1 394 ? -8.726 -10.539 -13.051 1.00 86.75 394 TYR A N 1
ATOM 3150 C CA . TYR A 1 394 ? -7.800 -11.441 -13.728 1.00 86.75 394 TYR A CA 1
ATOM 3151 C C . TYR A 1 394 ? -8.327 -11.864 -15.101 1.00 86.75 394 TYR A C 1
ATOM 3153 O O . TYR A 1 394 ? -7.616 -11.730 -16.087 1.00 86.75 394 TYR A O 1
ATOM 3161 N N . LEU A 1 395 ? -9.576 -12.332 -15.178 1.00 89.25 395 LEU A N 1
ATOM 3162 C CA . LEU A 1 395 ? -10.191 -12.791 -16.420 1.00 89.25 395 LEU A CA 1
ATOM 3163 C C . LEU A 1 395 ? -10.334 -11.641 -17.423 1.00 89.25 395 LEU A C 1
ATOM 3165 O O . LEU A 1 395 ? -10.051 -11.826 -18.601 1.00 89.25 395 LEU A O 1
ATOM 3169 N N . LEU A 1 396 ? -10.726 -10.454 -16.951 1.00 91.00 396 LEU A N 1
ATOM 3170 C CA . LEU A 1 396 ? -10.806 -9.239 -17.759 1.00 91.00 396 LEU A CA 1
ATOM 3171 C C . LEU A 1 396 ? -9.444 -8.892 -18.371 1.00 91.00 396 LEU A C 1
ATOM 3173 O O . LEU A 1 396 ? -9.367 -8.672 -19.578 1.00 91.00 396 LEU A O 1
ATOM 3177 N N . LEU A 1 397 ? -8.385 -8.857 -17.555 1.00 88.19 397 LEU A N 1
ATOM 3178 C CA . LEU A 1 397 ? -7.032 -8.516 -17.998 1.00 88.19 397 LEU A CA 1
ATOM 3179 C C . LEU A 1 397 ? -6.458 -9.602 -18.908 1.00 88.19 397 LEU A C 1
ATOM 3181 O O . LEU A 1 397 ? -5.876 -9.268 -19.930 1.00 88.19 397 LEU A O 1
ATOM 3185 N N . TRP A 1 398 ? -6.673 -10.879 -18.585 1.00 87.00 398 TRP A N 1
ATOM 3186 C CA . TRP A 1 398 ? -6.249 -12.009 -19.409 1.00 87.00 398 TRP A CA 1
ATOM 3187 C C . TRP A 1 398 ? -6.905 -11.971 -20.790 1.00 87.00 398 TRP A C 1
ATOM 3189 O O . TRP A 1 398 ? -6.201 -11.945 -21.791 1.00 87.00 398 TRP A O 1
ATOM 3199 N N . LEU A 1 399 ? -8.238 -11.874 -20.861 1.00 90.75 399 LEU A N 1
ATOM 3200 C CA . LEU A 1 399 ? -8.948 -11.767 -22.139 1.00 90.75 399 LEU A CA 1
ATOM 3201 C C . LEU A 1 399 ? -8.479 -10.535 -22.922 1.00 90.75 399 LEU A C 1
ATOM 3203 O O . LEU A 1 399 ? -8.176 -10.636 -24.105 1.00 90.75 399 LEU A O 1
ATOM 3207 N N . SER A 1 400 ? -8.373 -9.379 -22.268 1.00 89.88 400 SER A N 1
ATOM 3208 C CA . SER A 1 400 ? -7.902 -8.151 -22.921 1.00 89.88 400 SER A CA 1
ATOM 3209 C C . SER A 1 400 ? -6.484 -8.306 -23.477 1.00 89.88 400 SER A C 1
ATOM 3211 O O . SER A 1 400 ? -6.233 -7.912 -24.612 1.00 89.88 400 SER A O 1
ATOM 3213 N N . HIS A 1 401 ? -5.580 -8.919 -22.711 1.00 87.81 401 HIS A N 1
ATOM 3214 C CA . HIS A 1 401 ? -4.204 -9.168 -23.123 1.00 87.81 401 HIS A CA 1
ATOM 3215 C C . HIS A 1 401 ? -4.147 -10.130 -24.318 1.00 87.81 401 HIS A C 1
ATOM 3217 O O . HIS A 1 401 ? -3.567 -9.794 -25.346 1.00 87.81 401 HIS A O 1
ATOM 3223 N N . GLU A 1 402 ? -4.808 -11.288 -24.238 1.00 87.12 402 GLU A N 1
ATOM 3224 C CA . GLU A 1 402 ? -4.814 -12.270 -25.329 1.00 87.12 402 GLU A CA 1
ATOM 3225 C C . GLU A 1 402 ? -5.415 -11.685 -26.616 1.00 87.12 402 GLU A C 1
ATOM 3227 O O . GLU A 1 402 ? -4.783 -11.727 -27.669 1.00 87.12 402 GLU A O 1
ATOM 3232 N N . PHE A 1 403 ? -6.606 -11.077 -26.547 1.00 90.19 403 PHE A N 1
ATOM 3233 C CA . PHE A 1 403 ? -7.302 -10.590 -27.743 1.00 90.19 403 PHE A CA 1
ATOM 3234 C C . PHE A 1 403 ? -6.615 -9.394 -28.408 1.00 90.19 403 PHE A C 1
ATOM 3236 O O . PHE A 1 403 ? -6.614 -9.314 -29.638 1.00 90.19 403 PHE A O 1
ATOM 3243 N N . VAL A 1 404 ? -6.027 -8.476 -27.635 1.00 88.12 404 VAL A N 1
ATOM 3244 C CA . VAL A 1 404 ? -5.238 -7.372 -28.206 1.00 88.12 404 VAL A CA 1
ATOM 3245 C C . VAL A 1 404 ? -3.918 -7.903 -28.775 1.00 88.12 404 VAL A C 1
ATOM 3247 O O . VAL A 1 404 ? -3.518 -7.496 -29.866 1.00 88.12 404 VAL A O 1
ATOM 3250 N N . GLY A 1 405 ? -3.282 -8.857 -28.089 1.00 85.94 405 GLY A N 1
ATOM 3251 C CA . GLY A 1 405 ? -2.032 -9.483 -28.516 1.00 85.94 405 GLY A CA 1
ATOM 3252 C C . GLY A 1 405 ? -2.135 -10.282 -29.821 1.00 85.94 405 GLY A C 1
ATOM 3253 O O . GLY A 1 405 ? -1.168 -10.304 -30.580 1.00 85.94 405 GLY A O 1
ATOM 3254 N N . LEU A 1 406 ? -3.301 -10.869 -30.138 1.00 86.69 406 LEU A N 1
ATOM 3255 C CA . LEU A 1 406 ? -3.519 -11.703 -31.339 1.00 86.69 406 LEU A CA 1
ATOM 3256 C C . LEU A 1 406 ? -3.027 -11.065 -32.646 1.00 86.69 406 LEU A C 1
ATOM 3258 O O . LEU A 1 406 ? -2.480 -11.756 -33.504 1.00 86.69 406 LEU A O 1
ATOM 3262 N N . TRP A 1 407 ? -3.233 -9.757 -32.804 1.00 84.81 407 TRP A N 1
ATOM 3263 C CA . TRP A 1 407 ? -2.888 -9.027 -34.029 1.00 84.81 407 TRP A CA 1
ATOM 3264 C C . TRP A 1 407 ? -1.698 -8.080 -33.849 1.00 84.81 407 TRP A C 1
ATOM 3266 O O . TRP A 1 407 ? -1.335 -7.348 -34.772 1.00 84.81 407 TRP A O 1
ATOM 3276 N N . PHE A 1 408 ? -1.052 -8.103 -32.684 1.00 84.69 408 PHE A N 1
ATOM 3277 C CA . PHE A 1 408 ? 0.067 -7.228 -32.367 1.00 84.69 408 PHE A CA 1
ATOM 3278 C C . PHE A 1 408 ? 1.402 -7.893 -32.742 1.00 84.69 408 PHE A C 1
ATOM 3280 O O . PHE A 1 408 ? 2.137 -8.406 -31.904 1.00 84.69 408 PHE A O 1
ATOM 3287 N N . VAL A 1 409 ? 1.715 -7.895 -34.042 1.00 85.00 409 VAL A N 1
ATOM 3288 C CA . VAL A 1 409 ? 2.837 -8.672 -34.621 1.00 85.00 409 VAL A CA 1
ATOM 3289 C C . VAL A 1 409 ? 4.175 -7.909 -34.627 1.00 85.00 409 VAL A C 1
ATOM 3291 O O . VAL A 1 409 ? 5.223 -8.474 -34.940 1.00 85.00 409 VAL A O 1
ATOM 3294 N N . TYR A 1 410 ? 4.174 -6.618 -34.290 1.00 85.75 410 TYR A N 1
ATOM 3295 C CA . TYR A 1 410 ? 5.395 -5.811 -34.303 1.00 85.75 410 TYR A CA 1
ATOM 3296 C C . TYR A 1 410 ? 6.375 -6.246 -33.196 1.00 85.75 410 TYR A C 1
ATOM 3298 O O . TYR A 1 410 ? 5.947 -6.472 -32.063 1.00 85.75 410 TYR A O 1
ATOM 3306 N N . PRO A 1 411 ? 7.684 -6.364 -33.487 1.00 87.88 411 PRO A N 1
ATOM 3307 C CA . PRO A 1 411 ? 8.699 -6.594 -32.464 1.00 87.88 411 PRO A CA 1
ATOM 3308 C C . PRO A 1 411 ? 9.131 -5.284 -31.782 1.00 87.88 411 PRO A C 1
ATOM 3310 O O . PRO A 1 411 ? 9.101 -4.215 -32.394 1.00 87.88 411 PRO A O 1
ATOM 3313 N N . ALA A 1 412 ? 9.548 -5.379 -30.519 1.00 88.56 412 ALA A N 1
ATOM 3314 C CA . ALA A 1 412 ? 10.295 -4.331 -29.821 1.00 88.56 412 ALA A CA 1
ATOM 3315 C C . ALA A 1 412 ? 11.754 -4.281 -30.313 1.00 88.56 412 ALA A C 1
ATOM 3317 O O . ALA A 1 412 ? 12.173 -5.126 -31.113 1.00 88.56 412 ALA A O 1
ATOM 3318 N N . GLU A 1 413 ? 12.546 -3.318 -29.830 1.00 87.12 413 GLU A N 1
ATOM 3319 C CA . GLU A 1 413 ? 13.937 -3.167 -30.281 1.00 87.12 413 GLU A CA 1
ATOM 3320 C C . GLU A 1 413 ? 14.818 -4.389 -29.937 1.00 87.12 413 GLU A C 1
ATOM 3322 O O . GLU A 1 413 ? 15.724 -4.734 -30.693 1.00 87.12 413 GLU A O 1
ATOM 3327 N N . ASN A 1 414 ? 14.489 -5.138 -28.878 1.00 86.69 414 ASN A N 1
ATOM 3328 C CA . ASN A 1 414 ? 15.138 -6.409 -28.526 1.00 86.69 414 ASN A CA 1
ATOM 3329 C C . ASN A 1 414 ? 14.586 -7.640 -29.272 1.00 86.69 414 ASN A C 1
ATOM 3331 O O . ASN A 1 414 ? 14.822 -8.771 -28.851 1.00 86.69 414 ASN A O 1
ATOM 3335 N N . ALA A 1 415 ? 13.778 -7.467 -30.319 1.00 86.19 415 ALA A N 1
ATOM 3336 C CA . ALA A 1 415 ? 13.114 -8.568 -31.024 1.00 86.19 415 ALA A CA 1
ATOM 3337 C C . ALA A 1 415 ? 12.172 -9.439 -30.151 1.00 86.19 415 ALA A C 1
ATOM 3339 O O . ALA A 1 415 ? 11.846 -10.577 -30.515 1.00 86.19 415 ALA A O 1
ATOM 3340 N N . ALA A 1 416 ? 11.724 -8.947 -28.991 1.00 86.38 416 ALA A N 1
ATOM 3341 C CA . ALA A 1 416 ? 10.609 -9.536 -28.249 1.00 86.38 416 ALA A CA 1
ATOM 3342 C C . ALA A 1 416 ? 9.260 -9.062 -28.829 1.00 86.38 416 ALA A C 1
ATOM 3344 O O . ALA A 1 416 ? 9.213 -8.022 -29.493 1.00 86.38 416 ALA A O 1
ATOM 3345 N N . PRO A 1 417 ? 8.152 -9.791 -28.600 1.00 88.31 417 PRO A N 1
ATOM 3346 C CA . PRO A 1 417 ? 6.820 -9.320 -28.977 1.00 88.31 417 PRO A CA 1
ATOM 3347 C C . PRO A 1 417 ? 6.520 -7.975 -28.302 1.00 88.31 417 PRO A C 1
ATOM 3349 O O . PRO A 1 417 ? 6.472 -7.905 -27.076 1.00 88.31 417 PRO A O 1
ATOM 3352 N N . LEU A 1 418 ? 6.324 -6.910 -29.088 1.00 88.12 418 LEU A N 1
ATOM 3353 C CA . LEU A 1 418 ? 6.231 -5.539 -28.572 1.00 88.12 418 LEU A CA 1
ATOM 3354 C C . LEU A 1 418 ? 5.087 -5.367 -27.575 1.00 88.12 418 LEU A C 1
ATOM 3356 O O . LEU A 1 418 ? 5.257 -4.688 -26.569 1.00 88.12 418 LEU A O 1
ATOM 3360 N N . PHE A 1 419 ? 3.950 -6.017 -27.818 1.00 87.94 419 PHE A N 1
ATOM 3361 C CA . PHE A 1 419 ? 2.816 -5.967 -26.902 1.00 87.94 419 PHE A CA 1
ATOM 3362 C C . PHE A 1 419 ? 3.173 -6.486 -25.508 1.00 87.94 419 PHE A C 1
ATOM 3364 O O . PHE A 1 419 ? 2.899 -5.800 -24.533 1.00 87.94 419 PHE A O 1
ATOM 3371 N N . ASN A 1 420 ? 3.881 -7.615 -25.419 1.00 86.62 420 ASN A N 1
ATOM 3372 C CA . ASN A 1 420 ? 4.308 -8.193 -24.141 1.00 86.62 420 ASN A CA 1
ATOM 3373 C C . ASN A 1 420 ? 5.362 -7.330 -23.427 1.00 86.62 420 ASN A C 1
ATOM 3375 O O . ASN A 1 420 ? 5.552 -7.471 -22.224 1.00 86.62 420 ASN A O 1
ATOM 3379 N N . VAL A 1 421 ? 6.071 -6.462 -24.157 1.00 85.88 421 VAL A N 1
ATOM 3380 C CA . VAL A 1 421 ? 6.997 -5.481 -23.568 1.00 85.88 421 VAL A CA 1
ATOM 3381 C C . VAL A 1 421 ? 6.237 -4.237 -23.097 1.00 85.88 421 VAL A C 1
ATOM 3383 O O . VAL A 1 421 ? 6.500 -3.736 -22.009 1.00 85.88 421 VAL A O 1
ATOM 3386 N N . MET A 1 422 ? 5.277 -3.745 -23.888 1.00 86.56 422 MET A N 1
ATOM 3387 C CA . MET A 1 422 ? 4.465 -2.564 -23.562 1.00 86.56 422 MET A CA 1
ATOM 3388 C C . MET A 1 422 ? 3.479 -2.823 -22.421 1.00 86.56 422 MET A C 1
ATOM 3390 O O . MET A 1 422 ? 3.269 -1.954 -21.579 1.00 86.56 422 MET A O 1
ATOM 3394 N N . TRP A 1 423 ? 2.869 -4.005 -22.408 1.00 85.56 423 TRP A N 1
ATOM 3395 C CA . TRP A 1 423 ? 1.967 -4.468 -21.369 1.00 85.56 423 TRP A CA 1
ATOM 3396 C C . TRP A 1 423 ? 2.341 -5.903 -20.993 1.00 85.56 423 TRP A C 1
ATOM 3398 O O . TRP A 1 423 ? 1.852 -6.855 -21.601 1.00 85.56 423 TRP A O 1
ATOM 3408 N N . PRO A 1 424 ? 3.243 -6.065 -20.009 1.00 80.75 424 PRO A N 1
ATOM 3409 C CA . PRO A 1 424 ? 3.637 -7.374 -19.526 1.00 80.75 424 PRO A CA 1
ATOM 3410 C C . PRO A 1 424 ? 2.439 -8.188 -19.054 1.00 80.75 424 PRO A C 1
ATOM 3412 O O . PRO A 1 424 ? 1.503 -7.662 -18.447 1.00 80.75 424 PRO A O 1
ATOM 3415 N N . ASP A 1 425 ? 2.530 -9.492 -19.294 1.00 73.88 425 ASP A N 1
ATOM 3416 C CA . ASP A 1 425 ? 1.537 -10.483 -18.912 1.00 73.88 425 ASP A CA 1
ATOM 3417 C C . ASP A 1 425 ? 1.051 -10.259 -17.454 1.00 73.88 425 ASP A C 1
ATOM 3419 O O . ASP A 1 425 ? 1.838 -10.367 -16.501 1.00 73.88 425 ASP A O 1
ATOM 3423 N N . PRO A 1 426 ? -0.248 -9.959 -17.254 1.00 66.19 426 PRO A N 1
ATOM 3424 C CA . PRO A 1 426 ? -0.787 -9.581 -15.948 1.00 66.19 426 PRO A CA 1
ATOM 3425 C C . PRO A 1 426 ? -0.926 -10.759 -14.967 1.00 66.19 426 PRO A C 1
ATOM 3427 O O . PRO A 1 426 ? -1.254 -10.552 -13.794 1.00 66.19 426 PRO A O 1
ATOM 3430 N N . TYR A 1 427 ? -0.726 -12.003 -15.410 1.00 65.50 427 TYR A N 1
ATOM 3431 C CA . TYR A 1 427 ? -1.066 -13.206 -14.652 1.00 65.50 427 TYR A CA 1
ATOM 3432 C C . TYR A 1 427 ? 0.128 -14.044 -14.201 1.00 65.50 427 TYR A C 1
ATOM 3434 O O . TYR A 1 427 ? 0.075 -14.633 -13.117 1.00 65.50 427 TYR A O 1
ATOM 3442 N N . THR A 1 428 ? 1.207 -14.079 -14.973 1.00 58.47 428 THR A N 1
ATOM 3443 C CA . THR A 1 428 ? 2.416 -14.871 -14.681 1.00 58.47 428 THR A CA 1
ATOM 3444 C C . THR A 1 428 ? 3.093 -14.490 -13.361 1.00 58.47 428 THR A C 1
ATOM 3446 O O . THR A 1 428 ? 3.577 -15.359 -12.638 1.00 58.47 428 THR A O 1
ATOM 3449 N N . HIS A 1 429 ? 3.059 -13.211 -12.981 1.00 52.47 429 HIS A N 1
ATOM 3450 C CA . HIS A 1 429 ? 3.771 -12.710 -11.798 1.00 52.47 429 HIS A CA 1
ATOM 3451 C C . HIS A 1 429 ? 2.864 -12.482 -10.578 1.00 52.47 429 HIS A C 1
ATOM 3453 O O . HIS A 1 429 ? 3.346 -12.227 -9.470 1.00 52.47 429 HIS A O 1
ATOM 3459 N N . GLY A 1 430 ? 1.538 -12.577 -10.748 1.00 51.56 430 GLY A N 1
ATOM 3460 C CA . GLY A 1 430 ? 0.553 -12.365 -9.679 1.00 51.56 430 GLY A CA 1
ATOM 3461 C C . GLY A 1 430 ? 0.584 -10.967 -9.039 1.00 51.56 430 GLY A C 1
ATOM 3462 O O . GLY A 1 430 ? -0.033 -10.775 -7.986 1.00 51.56 430 GLY A O 1
ATOM 3463 N N . ARG A 1 431 ? 1.296 -10.016 -9.656 1.00 52.22 431 ARG A N 1
ATOM 3464 C CA . ARG A 1 431 ? 1.412 -8.607 -9.273 1.00 52.22 431 ARG A CA 1
ATOM 3465 C C . ARG A 1 431 ? 0.756 -7.767 -10.369 1.00 52.22 431 ARG A C 1
ATOM 3467 O O . ARG A 1 431 ? 1.041 -7.969 -11.537 1.00 52.22 431 ARG A O 1
ATOM 3474 N N . LEU A 1 432 ? -0.112 -6.837 -9.969 1.00 52.78 432 LEU A N 1
ATOM 3475 C CA . LEU A 1 432 ? -0.776 -5.878 -10.868 1.00 52.78 432 LEU A CA 1
ATOM 3476 C C . LEU A 1 432 ? 0.110 -4.661 -11.201 1.00 52.78 432 LEU A C 1
ATOM 3478 O O . LEU A 1 432 ? -0.329 -3.769 -11.914 1.00 52.78 432 LEU A O 1
ATOM 3482 N N . ILE A 1 433 ? 1.319 -4.596 -10.633 1.00 55.78 433 ILE A N 1
ATOM 3483 C CA . ILE A 1 433 ? 2.306 -3.550 -10.909 1.00 55.78 433 ILE A CA 1
ATOM 3484 C C . ILE A 1 433 ? 3.205 -4.086 -12.021 1.00 55.78 433 ILE A C 1
ATOM 3486 O O . ILE A 1 433 ? 3.886 -5.094 -11.817 1.00 55.78 433 ILE A O 1
ATOM 3490 N N . TYR A 1 434 ? 3.162 -3.435 -13.180 1.00 67.44 434 TYR A N 1
ATOM 3491 C CA . TYR A 1 434 ? 3.953 -3.793 -14.353 1.00 67.44 434 TYR A CA 1
ATOM 3492 C C . TYR A 1 434 ? 5.331 -3.131 -14.271 1.00 67.44 434 TYR A C 1
ATOM 3494 O O . TYR A 1 434 ? 5.420 -1.930 -14.020 1.00 67.44 434 TYR A O 1
ATOM 3502 N N . ASP A 1 435 ? 6.392 -3.904 -14.494 1.00 69.44 435 ASP A N 1
ATOM 3503 C CA . ASP A 1 435 ? 7.744 -3.375 -14.690 1.00 69.44 435 ASP A CA 1
ATOM 3504 C C . ASP A 1 435 ? 8.003 -3.337 -16.199 1.00 69.44 435 ASP A C 1
ATOM 3506 O O . ASP A 1 435 ? 8.245 -4.368 -16.827 1.00 69.44 435 ASP A O 1
ATOM 3510 N N . VAL A 1 436 ? 7.798 -2.163 -16.799 1.00 81.31 436 VAL A N 1
ATOM 3511 C CA . VAL A 1 436 ? 7.993 -1.951 -18.236 1.00 81.31 436 VAL A CA 1
ATOM 3512 C C . VAL A 1 436 ? 9.448 -1.580 -18.462 1.00 81.31 436 VAL A C 1
ATOM 3514 O O . VAL A 1 436 ? 9.928 -0.578 -17.928 1.00 81.31 436 VAL A O 1
ATOM 3517 N N . ASP A 1 437 ? 10.140 -2.356 -19.292 1.00 82.88 437 ASP A N 1
ATOM 3518 C CA . ASP A 1 437 ? 11.492 -2.012 -19.706 1.00 82.88 437 ASP A CA 1
ATOM 3519 C C . ASP A 1 437 ? 11.456 -0.923 -20.787 1.00 82.88 437 ASP A C 1
ATOM 3521 O O . ASP A 1 437 ? 11.232 -1.168 -21.975 1.00 82.88 437 ASP A O 1
ATOM 3525 N N . TRP A 1 438 ? 11.654 0.316 -20.345 1.00 85.31 438 TRP A N 1
ATOM 3526 C CA . TRP A 1 438 ? 11.601 1.500 -21.198 1.00 85.31 438 TRP A CA 1
ATOM 3527 C C . TRP A 1 438 ? 12.774 1.606 -22.173 1.00 85.31 438 TRP A C 1
ATOM 3529 O O . TRP A 1 438 ? 12.657 2.335 -23.156 1.00 85.31 438 TRP A O 1
ATOM 3539 N N . LEU A 1 439 ? 13.897 0.917 -21.929 1.00 88.31 439 LEU A N 1
ATOM 3540 C CA . LEU A 1 439 ? 15.070 1.002 -22.807 1.00 88.31 439 LEU A CA 1
ATOM 3541 C C . LEU A 1 439 ? 14.799 0.367 -24.175 1.00 88.31 439 LEU A C 1
ATOM 3543 O O . LEU A 1 439 ? 15.373 0.774 -25.179 1.00 88.31 439 LEU A O 1
ATOM 3547 N N . VAL A 1 440 ? 13.908 -0.617 -24.197 1.00 87.31 440 VAL A N 1
ATOM 3548 C CA . VAL A 1 440 ? 13.596 -1.459 -25.354 1.00 87.31 440 VAL A CA 1
ATOM 3549 C C . VAL A 1 440 ? 12.507 -0.876 -26.255 1.00 87.31 440 VAL A C 1
ATOM 3551 O O . VAL A 1 440 ? 12.164 -1.448 -27.296 1.00 87.31 440 VAL A O 1
ATOM 3554 N N . LEU A 1 441 ? 11.906 0.229 -25.815 1.00 88.44 441 LEU A N 1
ATOM 3555 C CA . LEU A 1 441 ? 10.778 0.870 -26.462 1.00 88.44 441 LEU A CA 1
ATOM 3556 C C . LEU A 1 441 ? 11.234 2.167 -27.124 1.00 88.44 441 LEU A C 1
ATOM 3558 O O . LEU A 1 441 ? 11.794 3.060 -26.488 1.00 88.44 441 LEU A O 1
ATOM 3562 N N . THR A 1 442 ? 10.867 2.339 -28.390 1.00 87.06 442 THR A N 1
ATOM 3563 C CA . THR A 1 442 ? 10.991 3.641 -29.062 1.00 87.06 442 THR A CA 1
ATOM 3564 C C . THR A 1 442 ? 10.172 4.714 -28.317 1.00 87.06 442 THR A C 1
ATOM 3566 O O . THR A 1 442 ? 9.236 4.381 -27.580 1.00 87.06 442 THR A O 1
ATOM 3569 N N . PRO A 1 443 ? 10.420 6.021 -28.532 1.00 86.38 443 PRO A N 1
ATOM 3570 C CA . PRO A 1 443 ? 9.659 7.082 -27.862 1.00 86.38 443 PRO A CA 1
ATOM 3571 C C . PRO A 1 443 ? 8.136 6.975 -28.042 1.00 86.38 443 PRO A C 1
ATOM 3573 O O . PRO A 1 443 ? 7.380 7.205 -27.099 1.00 86.38 443 PRO A O 1
ATOM 3576 N N . MET A 1 444 ? 7.674 6.568 -29.231 1.00 86.94 444 MET A N 1
ATOM 3577 C CA . MET A 1 444 ? 6.244 6.396 -29.508 1.00 86.94 444 MET A CA 1
ATOM 3578 C C . MET A 1 444 ? 5.665 5.155 -28.812 1.00 86.94 444 MET A C 1
ATOM 3580 O O . MET A 1 444 ? 4.560 5.202 -28.277 1.00 86.94 444 MET A O 1
ATOM 3584 N N . GLN A 1 445 ? 6.421 4.055 -28.772 1.00 89.00 445 GLN A N 1
ATOM 3585 C CA . GLN A 1 445 ? 6.019 2.842 -28.055 1.00 89.00 445 GLN A CA 1
ATOM 3586 C C . GLN A 1 445 ? 6.001 3.070 -26.540 1.00 89.00 445 GLN A C 1
ATOM 3588 O O . GLN A 1 445 ? 5.081 2.625 -25.863 1.00 89.00 445 GLN A O 1
ATOM 3593 N N . SER A 1 446 ? 6.961 3.837 -26.021 1.00 86.25 446 SER A N 1
ATOM 3594 C CA . SER A 1 446 ? 7.003 4.269 -24.624 1.00 86.25 446 SER A CA 1
ATOM 3595 C C . SER A 1 446 ? 5.770 5.096 -24.258 1.00 86.25 446 SER A C 1
ATOM 3597 O O . SER A 1 446 ? 5.169 4.884 -23.208 1.00 86.25 446 SER A O 1
ATOM 3599 N N . LEU A 1 447 ? 5.345 6.018 -25.129 1.00 86.62 447 LEU A N 1
ATOM 3600 C CA . LEU A 1 447 ? 4.105 6.764 -24.917 1.00 86.62 447 LEU A CA 1
ATOM 3601 C C . LEU A 1 447 ? 2.890 5.827 -24.885 1.00 86.62 447 LEU A C 1
ATOM 3603 O O . LEU A 1 447 ? 2.060 5.946 -23.990 1.00 86.62 447 LEU A O 1
ATOM 3607 N N . GLY A 1 448 ? 2.812 4.876 -25.820 1.00 86.00 448 GLY A N 1
ATOM 3608 C CA . GLY A 1 448 ? 1.755 3.866 -25.834 1.00 86.00 448 GLY A CA 1
ATOM 3609 C C . GLY A 1 448 ? 1.718 3.034 -24.549 1.00 86.00 448 GLY A C 1
ATOM 3610 O O . GLY A 1 448 ? 0.656 2.882 -23.958 1.00 86.00 448 GLY A O 1
ATOM 3611 N N . ALA A 1 449 ? 2.872 2.565 -24.068 1.00 85.31 449 ALA A N 1
ATOM 3612 C CA . ALA A 1 449 ? 2.968 1.777 -22.841 1.00 85.31 449 ALA A CA 1
ATOM 3613 C C . ALA A 1 449 ? 2.528 2.579 -21.601 1.00 85.31 449 ALA A C 1
ATOM 3615 O O . ALA A 1 449 ? 1.804 2.053 -20.763 1.00 85.31 449 ALA A O 1
ATOM 3616 N N . ARG A 1 450 ? 2.856 3.878 -21.520 1.00 83.25 450 ARG A N 1
ATOM 3617 C CA . ARG A 1 450 ? 2.385 4.775 -20.440 1.00 83.25 450 ARG A CA 1
ATOM 3618 C C . ARG A 1 450 ? 0.883 5.050 -20.446 1.00 83.25 450 ARG A C 1
ATOM 3620 O O . ARG A 1 450 ? 0.371 5.526 -19.446 1.00 83.25 450 ARG A O 1
ATOM 3627 N N . LEU A 1 451 ? 0.209 4.866 -21.579 1.00 83.19 451 LEU A N 1
ATOM 3628 C CA . LEU A 1 451 ? -1.244 5.028 -21.671 1.00 83.19 451 LEU A CA 1
ATOM 3629 C C . LEU A 1 451 ? -1.988 3.737 -21.319 1.00 83.19 451 LEU A C 1
ATOM 3631 O O . LEU A 1 451 ? -3.176 3.790 -21.009 1.00 83.19 451 LEU A O 1
ATOM 3635 N N . ILE A 1 452 ? -1.306 2.593 -21.414 1.00 79.62 452 ILE A N 1
ATOM 3636 C CA . ILE A 1 452 ? -1.845 1.281 -21.050 1.00 79.62 452 ILE A CA 1
ATOM 3637 C C . ILE A 1 452 ? -1.657 1.013 -19.548 1.00 79.62 452 ILE A C 1
ATOM 3639 O O . ILE A 1 452 ? -2.552 0.442 -18.924 1.00 79.62 452 ILE A O 1
ATOM 3643 N N . ALA A 1 453 ? -0.508 1.416 -18.995 1.00 62.44 453 ALA A N 1
ATOM 3644 C CA . ALA A 1 453 ? -0.171 1.335 -17.571 1.00 62.44 453 ALA A CA 1
ATOM 3645 C C . ALA A 1 453 ? -0.835 2.451 -16.753 1.00 62.44 453 ALA A C 1
ATOM 3647 O O . ALA A 1 453 ? -1.261 2.153 -15.611 1.00 62.44 453 ALA A O 1
#

Secondary structure (DSSP, 8-state):
------------HHHH-GGGGGGHHHHHHT-HHHHHHHHHHHHHHHHHHHHHHHHHTT-GGGSBPTTHHHHHHHHTTSSSHHHHHHHHHHHHHHHHHHHHHHHHHHHT-TTT--HHHHHHHHHHHHHHHHHHHHHHHHTS-GGGHHHHHHHHHHHHHHHHHHHHHHHHHHHHHH-B-HHHHHHHHHHHHHHHHHHHHHTT--SSTTSHHHHHHIIIIIHHHHHHHHSHHHHHHHHHHHHHHHHHHHHHHHHHHHHHHHH-----HHHHHHHHHHTHHHHHHHHHHHHHHHHHHHHHHHHHHHGGGSTTTHHHHHHHHHHHHHHHHHHHHHHHHHHHHHHHHHHHHHHHH---HHHHHHHHHHHHHHSHHHHHHHHHHHHHHHHHHHHHHHHHHHHHHHHHHHHHHTT---B-TTSSBHHHHHS--TTTSS-SS----GGGS-HHHHHHHHHH-

pLDDT: mean 89.46, std 7.61, range [48.34, 97.25]

Mean predicted aligned error: 7.38 Å

Solvent-accessible surface area (backbone atoms only — not comparable to full-atom values): 24293 Å² total; per-residue (Å²): 134,82,85,74,83,78,78,79,90,69,82,61,55,56,81,76,39,57,68,61,59,58,71,50,47,60,71,60,53,69,37,63,74,45,46,50,44,51,50,52,41,52,49,49,50,51,50,52,38,54,51,51,28,58,63,41,60,83,40,51,90,77,34,33,54,84,62,47,69,57,48,49,59,71,24,57,86,45,100,51,32,67,61,48,33,53,47,56,54,50,51,49,51,50,53,37,49,53,53,47,52,50,47,25,51,75,58,67,39,58,91,82,56,55,65,67,56,40,49,51,43,47,54,51,49,44,53,53,52,50,52,52,46,50,52,56,46,73,71,46,55,82,90,47,39,73,60,42,49,54,50,41,39,49,50,34,35,53,49,48,55,50,43,51,51,50,47,50,59,50,50,47,57,58,34,42,40,58,44,59,55,49,50,54,48,46,55,48,28,54,48,46,30,55,50,13,62,75,69,69,35,56,64,58,75,82,8,30,53,28,26,49,46,40,54,72,44,49,54,51,48,49,41,51,71,76,41,41,72,62,43,49,55,50,46,55,51,44,46,51,48,46,19,34,41,50,32,16,44,32,28,48,51,39,42,34,72,74,68,70,47,87,74,55,70,67,59,27,39,52,52,14,58,76,41,29,68,30,52,49,41,42,71,46,50,55,54,48,51,40,50,54,55,49,48,54,46,53,58,56,54,57,51,42,74,40,82,85,58,12,57,56,51,44,61,73,49,38,64,58,48,51,52,50,51,50,52,40,48,54,43,50,52,31,45,73,72,14,52,87,41,29,56,47,39,29,36,66,69,70,49,50,28,69,57,17,46,52,51,22,32,48,53,36,73,75,40,47,69,60,50,51,51,48,52,50,52,47,52,55,53,48,49,53,51,50,53,52,53,50,48,51,52,48,51,53,52,50,53,52,49,54,65,59,45,74,78,46,78,55,61,31,75,33,61,43,57,27,49,54,50,47,54,52,73,66,66,88,75,70,46,92,72,79,86,63,67,64,88,46,37,54,76,70,51,43,53,52,23,65,73,74,105